Protein AF-A0A9N9PNY2-F1 (afdb_monomer_lite)

Sequence (748 aa):
MLPRTPLYRWLAVAAVIVVVFVYHPNLTGASLSAYTHSSTIYGGDLDPATWVKKVLKDNGIGPEISYAARTIQYIPDAKERLKLTQVEHNLLPDDFVDLKANANTPLPVGKTISVHVKHLSRRDDVDASGLIFGASTTFDRFNSKDVSPVNEFRRWLTDGKGGSNGAGLVLALFNGTDAEMQEASQVLASAGINATVVPSNLELDMPGRYVDLVNMLYNHPTSAQRKYFALIDDDTFFPYMSELTRTLFTYDYRKPYYIGTFTERVDWLLDNHVPMAYGGGGVFLTAPLAKQISEANCLERRDDGRYALDANQGDRLLYNCIHERTSVTLTYQPRLNQMDQFGDPSGFYESGEQPLSVHHFKSWHRADVAKYHVVADACGEDCVLQRFQFKDNFIVSNGYSIAQYPEGIDFDPDQTEGTFDIPVDADHVGVTLGYKFGELRRSFSKTGKKQQWGLLDARLERDGKVKQIYKKSRSDERLLGELQIYSKAEARKAPGSSEPKSELISSSTFNPSAFFRQTPTSNPPSKYILSQLEFWWLRIQGHTRGHLVCFDYPAIAIFIDLLRWSLENIARPPSCASMLIPKADRKKIHEYLFREGVLVAKKDYDLPKHPDIDTKNLYVVKACQSLTSRGYVKTQFSWQYYYYTLTPEGLDYLREWLHLPAEIVPATHIKQQRSHAPPRGMMGGEGERERKPFGGRGGRGGGDRGDREGGYRRREAGGEGKEGAPSGGFAPEFRGAGMGRGRGAPPS

pLDDT: mean 74.37, std 26.71, range [21.41, 98.75]

Radius of gyration: 35.47 Å; chains: 1; bounding box: 100×116×108 Å

Foldseek 3Di:
DDDDDCVVVVVVVVVVVVVCCVVPVPPPDDDDDPPDPPLVQADDPQDPLRVVVVLCVVVVHAQWFFKDKAWEFEDQPDQDFDLEDEDAAFRDPDGTDTDRSDDDDDDDAHYYDYDYFHHFDALLNAQPLQAEEEEEDALCQCPDPQRNLLLQCLLRQPSVPQAGSNYEYEYEHEPDDPVSQVVSVVSCNRSRHRYDYHYFDNLDDQLRSQLCLLVCLLPPPSNVRHLKYKAAYSQKHFLASVVVVVVVVVDDSVDWAWEAADALFVVVVVVVVDRWHDGHLMIITRNVNSVQSNVFPLQPADPVRATPLHDPHNRSSNRSRCVVRHPYDYPHDLLRHQCPFADDCCLVLQLSDNRRMDGCCSHRHPDPSSFLSSVCLNPHSSLRQRWYAHPQQWIPRRSFKIKHFNVHDPDDSNQRAPRTDDPDPPVCSQVRNCVRRNGHDYHLQQALRMFMWGWSGWYQDPLSAIETEIETDPPRRSNHHNVNVVVVVVVVPDDDDDDDDDDDDDDDDDDDDDDDDDDDDDDDDDDDDTHTYIYTYGDDDDDDDDDDDDDDYDDDDDPCPVVPPPPPPDDDDDDPDPPPADPVQLLQLLVVCQAAQKDKAALDQPQQQTPPTGGGSVNNVVSQVVCVVVVQWDWDDDPRMIIIGGDPVVNVVSCVVNVHDPPDGYPVPDPDPDDDDDDPDDDDDDDDDDDDDDDDDDDDDDDDDDDDDDDDDDDDDDDDDDDDDDDDDDDDDDDDDDDDDDDDDDDD

Secondary structure (DSSP, 8-state):
-----SHHHHHHHHHHHHHHHHH-TT-----S-------TTB--S--HHHHHHHHHHHTT--SEEEE--EEEEEEEEESS--SEEEESS-S--SPPEEEE--TTPPPPPPEEEEEEEEPPPPTTS---TTEEEEEEEEHHHHT-TTT-SHHHHHHHSB-SSSSB-S-EEEEEEET--HHHHHHHHHHHHHTT--EEEEEPPSSS-HHHHHHHHHHHHHSSTTGGG-SEEEEE-TT-B-S-HHHHHHHHTTS-TTS--EEE---S-HHHHHHTT--PPPGGG-EEEEHHHHHHHHHS-TT-B-TTSSBTT--SSHHHHHHHHHHHHSS--EEE-TTS-----EE--HHHHTS----S-B--TTTTS---HHHHGGGHHHHTGGGTT-EEEETTTEEEETTTEEEE-TT---S-TTSPB--EE-SS-GGGHHHHHHHHH-SPBPP-TTTSS-EEEEEEEEEE-TTS-EEEEEEE-TT-GGG--HHHHHHHHHTTS----------------------------------------------------------------SSSTTSTTS-TTS-----S---SS-HHHHHHHHHHHHHHSEEEEES-SS-SS-SSSSS-HHHHHHHHHHHHTTTSEEEEEETTEEEEEE-HHHHHHHHHHHT--TT---GGGS----PPPPP----------------------------------------------------------PPP---PPPP-

InterPro domains:
  IPR005326 Plectin/eS10, N-terminal [PF03501] (581-672)
  IPR006740 Protein of unknown function DUF604 [PF04646] (275-363)
  IPR036388 Winged helix-like DNA-binding domain superfamily [G3DSA:1.10.10.10] (579-683)
  IPR037447 Small ribosomal subunit protein eS10 [PTHR12146] (579-743)

Structure (mmCIF, N/CA/C/O backbone):
data_AF-A0A9N9PNY2-F1
#
_entry.id   AF-A0A9N9PNY2-F1
#
loop_
_atom_site.group_PDB
_atom_site.id
_atom_site.type_symbol
_atom_site.label_atom_id
_atom_site.label_alt_id
_atom_site.label_comp_id
_atom_site.label_asym_id
_atom_site.label_entity_id
_atom_site.label_seq_id
_atom_site.pdbx_PDB_ins_code
_atom_site.Cartn_x
_atom_site.Cartn_y
_atom_site.Cartn_z
_atom_site.occupancy
_atom_site.B_iso_or_equiv
_atom_site.auth_seq_id
_atom_site.auth_comp_id
_atom_site.auth_asym_id
_atom_site.auth_atom_id
_atom_site.pdbx_PDB_model_num
ATOM 1 N N . MET A 1 1 ? 40.389 50.214 13.284 1.00 39.03 1 MET A N 1
ATOM 2 C CA . MET A 1 1 ? 41.721 49.607 13.044 1.00 39.03 1 MET A CA 1
ATOM 3 C C . MET A 1 1 ? 42.066 48.681 14.206 1.00 39.03 1 MET A C 1
ATOM 5 O O . MET A 1 1 ? 41.298 48.651 15.159 1.00 39.03 1 MET A O 1
ATOM 9 N N . LEU A 1 2 ? 43.182 47.947 14.100 1.00 30.03 2 LEU A N 1
ATOM 10 C CA . LEU A 1 2 ? 43.569 46.784 14.919 1.00 30.03 2 LEU A CA 1
ATOM 11 C C . LEU A 1 2 ? 42.663 45.542 14.710 1.00 30.03 2 LEU A C 1
ATOM 13 O O . LEU A 1 2 ? 41.509 45.695 14.297 1.00 30.03 2 LEU A O 1
ATOM 17 N N . PRO A 1 3 ? 43.209 44.309 14.810 1.00 42.72 3 PRO A N 1
ATOM 18 C CA . PRO A 1 3 ? 42.851 43.287 13.825 1.00 42.72 3 PRO A CA 1
ATOM 19 C C . PRO A 1 3 ? 42.140 42.047 14.386 1.00 42.72 3 PRO A C 1
ATOM 21 O O . PRO A 1 3 ? 42.465 41.527 15.450 1.00 42.72 3 PRO A O 1
ATOM 24 N N . ARG A 1 4 ? 41.232 41.488 13.577 1.00 53.34 4 ARG A N 1
ATOM 25 C CA . ARG A 1 4 ? 40.739 40.113 13.740 1.00 53.34 4 ARG A CA 1
ATOM 26 C C . ARG A 1 4 ? 41.801 39.138 13.221 1.00 53.34 4 ARG A C 1
ATOM 28 O O . ARG A 1 4 ? 41.944 39.009 12.009 1.00 53.34 4 ARG A O 1
ATOM 35 N N . THR A 1 5 ? 42.499 38.421 14.098 1.00 50.66 5 THR A N 1
ATOM 36 C CA . THR A 1 5 ? 43.306 37.253 13.701 1.00 50.66 5 THR A CA 1
ATOM 37 C C . THR A 1 5 ? 42.546 35.954 14.009 1.00 50.66 5 THR A C 1
ATOM 39 O O . THR A 1 5 ? 41.894 35.855 15.052 1.00 50.66 5 THR A O 1
ATOM 42 N N . PRO A 1 6 ? 42.588 34.931 13.131 1.00 58.09 6 PRO A N 1
ATOM 43 C CA . PRO A 1 6 ? 41.874 33.672 13.363 1.00 58.09 6 PRO A CA 1
ATOM 44 C C . PRO A 1 6 ? 42.497 32.823 14.483 1.00 58.09 6 PRO A C 1
ATOM 46 O O . PRO A 1 6 ? 41.831 31.938 15.017 1.00 58.09 6 PRO A O 1
ATOM 49 N N . LEU A 1 7 ? 43.750 33.103 14.863 1.00 61.31 7 LEU A N 1
ATOM 50 C CA . LEU A 1 7 ? 44.538 32.310 15.809 1.00 61.31 7 LEU A CA 1
ATOM 51 C C . LEU A 1 7 ? 43.833 32.120 17.163 1.00 61.31 7 LEU A C 1
ATOM 53 O O . LEU A 1 7 ? 43.735 31.000 17.650 1.00 61.31 7 LEU A O 1
ATOM 57 N N . TYR A 1 8 ? 43.264 33.187 17.734 1.00 62.69 8 TYR A N 1
ATOM 58 C CA . TYR A 1 8 ? 42.577 33.124 19.031 1.00 62.69 8 TYR A CA 1
ATOM 59 C C . TYR A 1 8 ? 41.323 32.237 19.022 1.00 62.69 8 TYR A C 1
ATOM 61 O O . TYR A 1 8 ? 40.988 31.653 20.048 1.00 62.69 8 TYR A O 1
ATOM 69 N N . ARG A 1 9 ? 40.649 32.082 17.872 1.00 58.69 9 ARG A N 1
ATOM 70 C CA . ARG A 1 9 ? 39.512 31.154 17.744 1.00 58.69 9 ARG A CA 1
ATOM 71 C C . ARG A 1 9 ? 39.983 29.703 17.767 1.00 58.69 9 ARG A C 1
ATOM 73 O O . ARG A 1 9 ? 39.404 28.896 18.484 1.00 58.69 9 ARG A O 1
ATOM 80 N N . TRP A 1 10 ? 41.056 29.392 17.043 1.00 67.94 10 TRP A N 1
ATOM 81 C CA . TRP A 1 10 ? 41.645 28.052 17.045 1.00 67.94 10 TRP A CA 1
ATOM 82 C C . TRP A 1 10 ? 42.275 27.687 18.392 1.00 67.94 10 TRP A C 1
ATOM 84 O O . TRP A 1 10 ? 42.103 26.560 18.842 1.00 67.94 10 TRP A O 1
ATOM 94 N N . LEU A 1 11 ? 42.906 28.640 19.086 1.00 68.56 11 LEU A N 1
ATOM 95 C CA . LEU A 1 11 ? 43.407 28.442 20.452 1.00 68.56 11 LEU A CA 1
ATOM 96 C C . LEU A 1 11 ? 42.273 28.190 21.459 1.00 68.56 11 LEU A C 1
ATOM 98 O O . LEU A 1 11 ? 42.406 27.307 22.300 1.00 68.56 11 LEU A O 1
ATOM 102 N N . ALA A 1 12 ? 41.143 28.898 21.352 1.00 67.69 12 ALA A N 1
ATOM 103 C CA . ALA A 1 12 ? 39.973 28.639 22.195 1.00 67.69 12 ALA A CA 1
ATOM 104 C C . ALA A 1 12 ? 39.357 27.251 21.929 1.00 67.69 12 ALA A C 1
ATOM 106 O O . ALA A 1 12 ? 39.051 26.527 22.874 1.00 67.69 12 ALA A O 1
ATOM 107 N N . VAL A 1 13 ? 39.230 26.845 20.660 1.00 70.31 13 VAL A N 1
ATOM 108 C CA . VAL A 1 13 ? 38.758 25.498 20.285 1.00 70.31 13 VAL A CA 1
ATOM 109 C C . VAL A 1 13 ? 39.722 24.416 20.782 1.00 70.31 13 VAL A C 1
ATOM 111 O O . VAL A 1 13 ? 39.277 23.440 21.380 1.00 70.31 13 VAL A O 1
ATOM 114 N N . ALA A 1 14 ? 41.034 24.603 20.618 1.00 74.56 14 ALA A N 1
ATOM 115 C CA . ALA A 1 14 ? 42.045 23.679 21.129 1.00 74.56 14 ALA A CA 1
ATOM 116 C C . ALA A 1 14 ? 41.997 23.559 22.662 1.00 74.56 14 ALA A C 1
ATOM 118 O O . ALA A 1 14 ? 42.041 22.449 23.182 1.00 74.56 14 ALA A O 1
ATOM 119 N N . ALA A 1 15 ? 41.834 24.671 23.387 1.00 76.38 15 ALA A N 1
ATOM 120 C CA . ALA A 1 15 ? 41.682 24.658 24.841 1.00 76.38 15 ALA A CA 1
ATOM 121 C C . ALA A 1 15 ? 40.428 23.884 25.289 1.00 76.38 15 ALA A C 1
ATOM 123 O O . ALA A 1 15 ? 40.511 23.085 26.219 1.00 76.38 15 ALA A O 1
ATOM 124 N N . VAL A 1 16 ? 39.291 24.052 24.602 1.00 73.88 16 VAL A N 1
ATOM 125 C CA . VAL A 1 16 ? 38.068 23.273 24.873 1.00 73.88 16 VAL A CA 1
ATOM 126 C C . VAL A 1 16 ? 38.285 21.782 24.599 1.00 73.88 16 VAL A C 1
ATOM 128 O O . VAL A 1 16 ? 37.908 20.961 25.431 1.00 73.88 16 VAL A O 1
ATOM 131 N N . ILE A 1 17 ? 38.938 21.415 23.491 1.00 71.81 17 ILE A N 1
ATOM 132 C CA . ILE A 1 17 ? 39.255 20.011 23.173 1.00 71.81 17 ILE A CA 1
ATOM 133 C C . ILE A 1 17 ? 40.176 19.401 24.241 1.00 71.81 17 ILE A C 1
ATOM 135 O O . ILE A 1 17 ? 39.913 18.294 24.704 1.00 71.81 17 ILE A O 1
ATOM 139 N N . VAL A 1 18 ? 41.208 20.124 24.689 1.00 74.94 18 VAL A N 1
ATOM 140 C CA . VAL A 1 18 ? 42.103 19.667 25.767 1.00 74.94 18 VAL A CA 1
ATOM 141 C C . VAL A 1 18 ? 41.343 19.486 27.082 1.00 74.94 18 VAL A C 1
ATOM 143 O O . VAL A 1 18 ? 41.517 18.462 27.736 1.00 74.94 18 VAL A O 1
ATOM 146 N N . VAL A 1 19 ? 40.453 20.412 27.454 1.00 77.38 19 VAL A N 1
ATOM 147 C CA . VAL A 1 19 ? 39.597 20.262 28.646 1.00 77.38 19 VAL A CA 1
ATOM 148 C C . VAL A 1 19 ? 38.695 19.028 28.528 1.00 77.38 19 VAL A C 1
ATOM 150 O O . VAL A 1 19 ? 38.622 18.245 29.473 1.00 77.38 19 VAL A O 1
ATOM 153 N N . VAL A 1 20 ? 38.070 18.791 27.371 1.00 69.25 20 VAL A N 1
ATOM 154 C CA . VAL A 1 20 ? 37.245 17.591 27.146 1.00 69.25 20 VAL A CA 1
ATOM 155 C C . VAL A 1 20 ? 38.074 16.309 27.277 1.00 69.25 20 VAL A C 1
ATOM 157 O O . VAL A 1 20 ? 37.651 15.401 27.984 1.00 69.25 20 VAL A O 1
ATOM 160 N N . PHE A 1 21 ? 39.270 16.234 26.687 1.00 63.91 21 PHE A N 1
ATOM 161 C CA . PHE A 1 21 ? 40.133 15.048 26.807 1.00 63.91 21 PHE A CA 1
ATOM 162 C C . PHE A 1 21 ? 40.689 14.825 28.222 1.00 63.91 21 PHE A C 1
ATOM 164 O O . PHE A 1 21 ? 40.831 13.677 28.639 1.00 63.91 21 PHE A O 1
ATOM 171 N N . VAL A 1 22 ? 40.978 15.890 28.978 1.00 71.94 22 VAL A N 1
ATOM 172 C CA . VAL A 1 22 ? 41.498 15.790 30.356 1.00 71.94 22 VAL A CA 1
ATOM 173 C C . VAL A 1 22 ? 40.417 15.351 31.348 1.00 71.94 22 VAL A C 1
ATOM 175 O O . VAL A 1 22 ? 40.699 14.535 32.222 1.00 71.94 22 VAL A O 1
ATOM 178 N N . TYR A 1 23 ? 39.184 15.853 31.220 1.00 67.50 23 TYR A N 1
ATOM 179 C CA . TYR A 1 23 ? 38.088 15.522 32.145 1.00 67.50 23 TYR A CA 1
ATOM 180 C C . TYR A 1 23 ? 37.211 14.343 31.684 1.00 67.50 23 TYR A C 1
ATOM 182 O O . TYR A 1 23 ? 36.505 13.751 32.502 1.00 67.50 23 TYR A O 1
ATOM 190 N N . HIS A 1 24 ? 37.285 13.946 30.410 1.00 50.81 24 HIS A N 1
ATOM 191 C CA . HIS A 1 24 ? 36.591 12.781 29.851 1.00 50.81 24 HIS A CA 1
ATOM 192 C C . HIS A 1 24 ? 37.537 11.900 29.004 1.00 50.81 24 HIS A C 1
ATOM 194 O O . HIS A 1 24 ? 37.316 11.735 27.803 1.00 50.81 24 HIS A O 1
ATOM 200 N N . PRO A 1 25 ? 38.563 11.261 29.604 1.00 49.72 25 PRO A N 1
ATOM 201 C CA . PRO A 1 25 ? 39.549 10.447 28.873 1.00 49.72 25 PRO A CA 1
ATOM 202 C C . PRO A 1 25 ? 38.962 9.221 28.145 1.00 49.72 25 PRO A C 1
ATOM 204 O O . PRO A 1 25 ? 39.627 8.638 27.294 1.00 49.72 25 PRO A O 1
ATOM 207 N N . ASN A 1 26 ? 37.709 8.850 28.433 1.00 49.38 26 ASN A N 1
ATOM 208 C CA . ASN A 1 26 ? 36.993 7.742 27.792 1.00 49.38 26 ASN A CA 1
ATOM 209 C C . ASN A 1 26 ? 36.178 8.161 26.546 1.00 49.38 26 ASN A C 1
ATOM 211 O O . ASN A 1 26 ? 35.358 7.378 26.071 1.00 49.38 26 ASN A O 1
ATOM 215 N N . LEU A 1 27 ? 36.355 9.377 26.007 1.00 47.50 27 LEU A N 1
ATOM 216 C CA . LEU A 1 27 ? 35.679 9.843 24.781 1.00 47.50 27 LEU A CA 1
ATOM 217 C C . LEU A 1 27 ? 36.305 9.261 23.492 1.00 47.50 27 LEU A C 1
ATOM 219 O O . LEU A 1 27 ? 36.650 9.969 22.545 1.00 47.50 27 LEU A O 1
ATOM 223 N N . THR A 1 28 ? 36.449 7.938 23.440 1.00 40.81 28 THR A N 1
ATOM 224 C CA . THR A 1 28 ? 36.989 7.198 22.295 1.00 40.81 28 THR A CA 1
ATOM 225 C C . THR A 1 28 ? 35.893 6.807 21.301 1.00 40.81 28 THR A C 1
ATOM 227 O O . THR A 1 28 ? 35.218 5.795 21.455 1.00 40.81 28 THR A O 1
ATOM 230 N N . GLY A 1 29 ? 35.755 7.589 20.225 1.00 42.00 29 GLY A N 1
ATOM 231 C CA . GLY A 1 29 ? 35.245 7.102 18.933 1.00 42.00 29 GLY A CA 1
ATOM 232 C C . GLY A 1 29 ? 33.849 6.462 18.908 1.00 42.00 29 GLY A C 1
ATOM 233 O O . GLY A 1 29 ? 33.615 5.575 18.090 1.00 42.00 29 GLY A O 1
ATOM 234 N N . ALA A 1 30 ? 32.921 6.880 19.774 1.00 31.73 30 ALA A N 1
ATOM 235 C CA . ALA A 1 30 ? 31.545 6.388 19.731 1.00 31.73 30 ALA A CA 1
ATOM 236 C C . ALA A 1 30 ? 30.863 6.773 18.400 1.00 31.73 30 ALA A C 1
ATOM 238 O O . ALA A 1 30 ? 30.783 7.952 18.059 1.00 31.73 30 ALA A O 1
ATOM 239 N N . SER A 1 31 ? 30.397 5.751 17.675 1.00 29.77 31 SER A N 1
ATOM 240 C CA . SER A 1 31 ? 29.775 5.781 16.341 1.00 29.77 31 SER A CA 1
ATOM 241 C C . SER A 1 31 ? 29.028 7.073 15.965 1.00 29.77 31 SER A C 1
ATOM 243 O O . SER A 1 31 ? 28.095 7.499 16.651 1.00 29.77 31 SER A O 1
ATOM 245 N N . LEU A 1 32 ? 29.380 7.639 14.804 1.00 29.97 32 LEU A N 1
ATOM 246 C CA . LEU A 1 32 ? 28.615 8.701 14.152 1.00 29.97 32 LEU A CA 1
ATOM 247 C C . LEU A 1 32 ? 27.254 8.167 13.681 1.00 29.97 32 LEU A C 1
ATOM 249 O O . LEU A 1 32 ? 27.131 7.618 12.594 1.00 29.97 32 LEU A O 1
ATOM 253 N N . SER A 1 33 ? 26.225 8.396 14.498 1.00 30.42 33 SER A N 1
ATOM 254 C CA . SER A 1 33 ? 24.813 8.421 14.095 1.00 30.42 33 SER A CA 1
ATOM 255 C C . SER A 1 33 ? 24.318 7.231 13.253 1.00 30.42 33 SER A C 1
ATOM 257 O O . SER A 1 33 ? 23.651 7.422 12.235 1.00 30.42 33 SER A O 1
ATOM 259 N N . ALA A 1 34 ? 24.510 6.003 13.742 1.00 26.30 34 ALA A N 1
ATOM 260 C CA . ALA A 1 34 ? 23.624 4.898 13.369 1.00 26.30 34 ALA A CA 1
ATOM 261 C C . ALA A 1 34 ? 22.197 5.210 13.876 1.00 26.30 34 ALA A C 1
ATOM 263 O O . ALA A 1 34 ? 21.845 4.913 15.022 1.00 26.30 34 ALA A O 1
ATOM 264 N N . TYR A 1 35 ? 21.399 5.893 13.049 1.00 27.70 35 TYR A N 1
ATOM 265 C CA . TYR A 1 35 ? 20.068 6.377 13.413 1.00 27.70 35 TYR A CA 1
ATOM 266 C C . TYR A 1 35 ? 19.122 5.177 13.520 1.00 27.70 35 TYR A C 1
ATOM 268 O O . TYR A 1 35 ? 18.668 4.618 12.525 1.00 27.70 35 TYR A O 1
ATOM 276 N N . THR A 1 36 ? 18.858 4.725 14.744 1.00 27.16 36 THR A N 1
ATOM 277 C CA . THR A 1 36 ? 18.073 3.509 14.967 1.00 27.16 36 THR A CA 1
ATOM 278 C C . THR A 1 36 ? 16.619 3.724 14.553 1.00 27.16 36 THR A C 1
ATOM 280 O O . THR A 1 36 ? 15.850 4.397 15.244 1.00 27.16 36 THR A O 1
ATOM 283 N N . HIS A 1 37 ? 16.217 3.111 13.433 1.00 31.88 37 HIS A N 1
ATOM 284 C CA . HIS A 1 37 ? 14.811 2.953 13.068 1.00 31.88 37 HIS A CA 1
ATOM 285 C C . HIS A 1 37 ? 14.076 2.248 14.216 1.00 31.88 37 HIS A C 1
ATOM 287 O O . HIS A 1 37 ? 14.180 1.035 14.396 1.00 31.88 37 HIS A O 1
ATOM 293 N N . SER A 1 38 ? 13.315 3.011 15.003 1.00 31.73 38 SER A N 1
ATOM 294 C CA . SER A 1 38 ? 12.492 2.476 16.088 1.00 31.73 38 SER A CA 1
ATOM 295 C C . SER A 1 38 ? 11.247 1.801 15.501 1.00 31.73 38 SER A C 1
ATOM 297 O O . SER A 1 38 ? 10.148 2.363 15.498 1.00 31.73 38 SER A O 1
ATOM 299 N N . SER A 1 39 ? 11.434 0.600 14.938 1.00 40.38 39 SER A N 1
ATOM 300 C CA . SER A 1 39 ? 10.384 -0.199 14.300 1.00 40.38 39 SER A CA 1
ATOM 301 C C . SER A 1 39 ? 9.368 -0.668 15.347 1.00 40.38 39 SER A C 1
ATOM 303 O O . SER A 1 39 ? 9.461 -1.779 15.868 1.00 40.38 39 SER A O 1
ATOM 305 N N . THR A 1 40 ? 8.404 0.199 15.663 1.00 50.25 40 THR A N 1
ATOM 306 C CA . THR A 1 40 ? 7.457 0.044 16.787 1.00 50.25 40 THR A CA 1
ATOM 307 C C . THR A 1 40 ? 6.597 -1.228 16.673 1.00 50.25 40 THR A C 1
ATOM 309 O O . THR A 1 40 ? 6.163 -1.764 17.686 1.00 50.25 40 THR A O 1
ATOM 312 N N . ILE A 1 41 ? 6.467 -1.770 15.455 1.00 52.25 41 ILE A N 1
ATOM 313 C CA . ILE A 1 41 ? 5.840 -3.060 15.117 1.00 52.25 41 ILE A CA 1
ATOM 314 C C . ILE A 1 41 ? 6.398 -4.240 15.945 1.00 52.25 41 ILE A C 1
ATOM 316 O O . ILE A 1 41 ? 5.640 -5.116 16.365 1.00 52.25 41 ILE A O 1
ATOM 320 N N . TYR A 1 42 ? 7.715 -4.271 16.183 1.00 51.09 42 TYR A N 1
ATOM 321 C CA . TYR A 1 42 ? 8.405 -5.363 16.879 1.00 51.09 42 TYR A CA 1
ATOM 322 C C . TYR A 1 42 ? 8.802 -4.898 18.286 1.00 51.09 42 TYR A C 1
ATOM 324 O O . TYR A 1 42 ? 9.879 -4.338 18.497 1.00 51.09 42 TYR A O 1
ATOM 332 N N . GLY A 1 43 ? 7.893 -5.079 19.245 1.00 45.78 43 GLY A N 1
ATOM 333 C CA . GLY A 1 43 ? 8.041 -4.562 20.605 1.00 45.78 43 GLY A CA 1
ATOM 334 C C . GLY A 1 43 ? 9.104 -5.289 21.438 1.00 45.78 43 GLY A C 1
ATOM 335 O O . GLY A 1 43 ? 9.109 -6.514 21.534 1.00 45.78 43 GLY A O 1
ATOM 336 N N . GLY A 1 44 ? 9.966 -4.518 22.109 1.00 50.25 44 GLY A N 1
ATOM 337 C CA . GLY A 1 44 ? 10.726 -4.999 23.270 1.00 50.25 44 GLY A CA 1
ATOM 338 C C . GLY A 1 44 ? 9.848 -5.134 24.526 1.00 50.25 44 GLY A C 1
ATOM 339 O O . GLY A 1 44 ? 8.636 -4.931 24.462 1.00 50.25 44 GLY A O 1
ATOM 340 N N . ASP A 1 45 ? 10.469 -5.414 25.679 1.00 50.22 45 ASP A N 1
ATOM 341 C CA . ASP A 1 45 ? 9.818 -5.680 26.982 1.00 50.22 45 ASP A CA 1
ATOM 342 C C . ASP A 1 45 ? 9.156 -4.451 27.649 1.00 50.22 45 ASP A C 1
ATOM 344 O O . ASP A 1 45 ? 9.322 -4.182 28.838 1.00 50.22 45 ASP A O 1
ATOM 348 N N . LEU A 1 46 ? 8.382 -3.676 26.889 1.00 59.22 46 LEU A N 1
ATOM 349 C CA . LEU A 1 46 ? 7.512 -2.645 27.438 1.00 59.22 46 LEU A CA 1
ATOM 350 C C . LEU A 1 46 ? 6.236 -3.291 27.981 1.00 59.22 46 LEU A C 1
ATOM 352 O O . LEU A 1 46 ? 5.382 -3.743 27.208 1.00 59.22 46 LEU A O 1
ATOM 356 N N . ASP A 1 47 ? 6.099 -3.259 29.308 1.00 72.56 47 ASP A N 1
ATOM 357 C CA . ASP A 1 47 ? 4.844 -3.470 30.040 1.00 72.56 47 ASP A CA 1
ATOM 358 C C . ASP A 1 47 ? 3.647 -2.857 29.271 1.00 72.56 47 ASP A C 1
ATOM 360 O O . ASP A 1 47 ? 3.765 -1.722 28.785 1.00 72.56 47 ASP A O 1
ATOM 364 N N . PRO A 1 48 ? 2.503 -3.562 29.143 1.00 72.69 48 PRO A N 1
ATOM 365 C CA . PRO A 1 48 ? 1.341 -3.065 28.411 1.00 72.69 48 PRO A CA 1
ATOM 366 C C . PRO A 1 48 ? 0.913 -1.652 28.819 1.00 72.69 48 PRO A C 1
ATOM 368 O O . PRO A 1 48 ? 0.674 -0.819 27.944 1.00 72.69 48 PRO A O 1
ATOM 371 N N . ALA A 1 49 ? 0.902 -1.326 30.117 1.00 73.69 49 ALA A N 1
ATOM 372 C CA . ALA A 1 49 ? 0.531 0.016 30.560 1.00 73.69 49 ALA A CA 1
ATOM 373 C C . ALA A 1 49 ? 1.556 1.073 30.111 1.00 73.69 49 ALA A C 1
ATOM 375 O O . ALA A 1 49 ? 1.193 2.200 29.787 1.00 73.69 49 ALA A O 1
ATOM 376 N N . THR A 1 50 ? 2.839 0.730 30.059 1.00 81.06 50 THR A N 1
ATOM 377 C CA . THR A 1 50 ? 3.932 1.596 29.594 1.00 81.06 50 THR A CA 1
ATOM 378 C C . THR A 1 50 ? 3.897 1.827 28.084 1.00 81.06 50 THR A C 1
ATOM 380 O O . THR A 1 50 ? 4.068 2.967 27.646 1.00 81.06 50 THR A O 1
ATOM 383 N N . TRP A 1 51 ? 3.585 0.805 27.282 1.00 84.12 51 TRP A N 1
ATOM 384 C CA . TRP A 1 51 ? 3.335 0.979 25.844 1.00 84.12 51 TRP A CA 1
ATOM 385 C C . TRP A 1 51 ? 2.111 1.863 25.581 1.00 84.12 51 TRP A C 1
ATOM 387 O O . TRP A 1 51 ? 2.207 2.820 24.817 1.00 84.12 51 TRP A O 1
ATOM 397 N N . VAL A 1 52 ? 1.002 1.638 26.288 1.00 81.44 52 VAL A N 1
ATOM 398 C CA . VAL A 1 52 ? -0.206 2.476 26.198 1.00 81.44 52 VAL A CA 1
ATOM 399 C C . VAL A 1 52 ? 0.104 3.941 26.509 1.00 81.44 52 VAL A C 1
ATOM 401 O O . VAL A 1 52 ? -0.260 4.817 25.728 1.00 81.44 52 VAL A O 1
ATOM 404 N N . LYS A 1 53 ? 0.834 4.232 27.597 1.00 81.25 53 LYS A N 1
ATOM 405 C CA . LYS A 1 53 ? 1.259 5.604 27.947 1.00 81.25 53 LYS A CA 1
ATOM 406 C C . LYS A 1 53 ? 2.073 6.251 26.819 1.00 81.25 53 LYS A C 1
ATOM 408 O O . LYS A 1 53 ? 1.852 7.425 26.523 1.00 81.25 53 LYS A O 1
ATOM 413 N N . LYS A 1 54 ? 2.976 5.499 26.169 1.00 85.50 54 LYS A N 1
ATOM 414 C CA . LYS A 1 54 ? 3.717 5.959 24.980 1.00 85.50 54 LYS A CA 1
ATOM 415 C C . LYS A 1 54 ? 2.758 6.277 23.830 1.00 85.50 54 LYS A C 1
ATOM 417 O O . LYS A 1 54 ? 2.793 7.388 23.321 1.00 85.50 54 LYS A O 1
ATOM 422 N N . VAL A 1 55 ? 1.864 5.360 23.462 1.00 88.06 55 VAL A N 1
ATOM 423 C CA . VAL A 1 55 ? 0.932 5.550 22.335 1.00 88.06 55 VAL A CA 1
ATOM 424 C C . VAL A 1 55 ? -0.021 6.725 22.564 1.00 88.06 55 VAL A C 1
ATOM 426 O O . VAL A 1 55 ? -0.231 7.516 21.644 1.00 88.06 55 VAL A O 1
ATOM 429 N N . LEU A 1 56 ? -0.551 6.894 23.781 1.00 86.31 56 LEU A N 1
ATOM 430 C CA . LEU A 1 56 ? -1.367 8.056 24.148 1.00 86.31 56 LEU A CA 1
ATOM 431 C C . LEU A 1 56 ? -0.569 9.360 23.992 1.00 86.31 56 LEU A C 1
ATOM 433 O O . LEU A 1 56 ? -1.025 10.272 23.302 1.00 86.31 56 LEU A O 1
ATOM 437 N N . LYS A 1 57 ? 0.642 9.426 24.566 1.00 86.19 57 LYS A N 1
ATOM 438 C CA . LYS A 1 57 ? 1.533 10.596 24.496 1.00 86.19 57 LYS A CA 1
ATOM 439 C C . LYS A 1 57 ? 1.900 10.957 23.054 1.00 86.19 57 LYS A C 1
ATOM 441 O O . LYS A 1 57 ? 1.735 12.110 22.660 1.00 86.19 57 LYS A O 1
ATOM 446 N N . ASP A 1 58 ? 2.372 9.984 22.281 1.00 87.38 58 ASP A N 1
ATOM 447 C CA . ASP A 1 58 ? 2.853 10.173 20.908 1.00 87.38 58 ASP A CA 1
ATOM 448 C C . ASP A 1 58 ? 1.721 10.631 19.966 1.00 87.38 58 ASP A C 1
ATOM 450 O O . ASP A 1 58 ? 1.970 11.344 18.999 1.00 87.38 58 ASP A O 1
ATOM 454 N N . ASN A 1 59 ? 0.464 10.295 20.287 1.00 86.62 59 ASN A N 1
ATOM 455 C CA . ASN A 1 59 ? -0.733 10.716 19.549 1.00 86.62 59 ASN A CA 1
ATOM 456 C C . ASN A 1 59 ? -1.467 11.927 20.168 1.00 86.62 59 ASN A C 1
ATOM 458 O O . ASN A 1 59 ? -2.624 12.189 19.814 1.00 86.62 59 ASN A O 1
ATOM 462 N N . GLY A 1 60 ? -0.834 12.647 21.104 1.00 86.00 60 GLY A N 1
ATOM 463 C CA . GLY A 1 60 ? -1.376 13.864 21.724 1.00 86.00 60 GLY A CA 1
ATOM 464 C C . GLY A 1 60 ? -2.642 13.649 22.563 1.00 86.00 60 GLY A C 1
ATOM 465 O O . GLY A 1 60 ? -3.473 14.550 22.671 1.00 86.00 60 GLY A O 1
ATOM 466 N N . ILE A 1 61 ? -2.832 12.450 23.114 1.00 85.00 61 ILE A N 1
ATOM 467 C CA . ILE A 1 61 ? -4.026 12.052 23.866 1.00 85.00 61 ILE A CA 1
ATOM 468 C C . ILE A 1 61 ? -3.790 12.276 25.364 1.00 85.00 61 ILE A C 1
ATOM 470 O O . ILE A 1 61 ? -2.744 11.918 25.904 1.00 85.00 61 ILE A O 1
ATOM 474 N N . GLY A 1 62 ? -4.775 12.874 26.041 1.00 82.06 62 GLY A N 1
ATOM 475 C CA . GLY A 1 62 ? -4.730 13.087 27.487 1.00 82.06 62 GLY A CA 1
ATOM 476 C C . GLY A 1 62 ? -4.735 11.774 28.289 1.00 82.06 62 GLY A C 1
ATOM 477 O O . GLY A 1 62 ? -5.154 10.737 27.776 1.00 82.06 62 GLY A O 1
ATOM 478 N N . PRO A 1 63 ? -4.309 11.807 29.566 1.00 78.88 63 PRO A N 1
ATOM 479 C CA . PRO A 1 63 ? -4.250 10.617 30.414 1.00 78.88 63 PRO A CA 1
ATOM 480 C C . PRO A 1 63 ? -5.631 10.124 30.872 1.00 78.88 63 PRO A C 1
ATOM 482 O O . PRO A 1 63 ? -5.716 9.052 31.455 1.00 78.88 63 PRO A O 1
ATOM 485 N N . GLU A 1 64 ? -6.697 10.895 30.667 1.00 84.94 64 GLU A N 1
ATOM 486 C CA . GLU A 1 64 ? -8.066 10.525 31.033 1.00 84.94 64 GLU A CA 1
ATOM 487 C C . GLU A 1 64 ? -8.761 9.910 29.813 1.00 84.94 64 GLU A C 1
ATOM 489 O O . GLU A 1 64 ? -8.952 10.563 28.783 1.00 84.94 64 GLU A O 1
ATOM 494 N N . ILE A 1 65 ? -9.068 8.618 29.925 1.00 84.19 65 ILE A N 1
ATOM 495 C CA . ILE A 1 65 ? -9.544 7.746 28.848 1.00 84.19 65 ILE A CA 1
ATOM 496 C C . ILE A 1 65 ? -10.808 7.004 29.299 1.00 84.19 65 ILE A C 1
ATOM 498 O O . ILE A 1 65 ? -11.023 6.819 30.490 1.00 84.19 65 ILE A O 1
ATOM 502 N N . SER A 1 66 ? -11.623 6.546 28.351 1.00 87.25 66 SER A N 1
ATOM 503 C CA . SER A 1 66 ? -12.830 5.751 28.627 1.00 87.25 66 SER A CA 1
ATOM 504 C C . SER A 1 66 ? -12.658 4.422 27.914 1.00 87.25 66 SER A C 1
ATOM 506 O O . SER A 1 66 ? -12.623 4.402 26.686 1.00 87.25 66 SER A O 1
ATOM 508 N N . TYR A 1 67 ? -12.411 3.355 28.667 1.00 85.88 67 TYR A N 1
ATOM 509 C CA . TYR A 1 67 ? -11.720 2.155 28.201 1.00 85.88 67 TYR A CA 1
ATOM 510 C C . TYR A 1 67 ? -12.570 0.891 28.355 1.00 85.88 67 TYR A C 1
ATOM 512 O O . TYR A 1 67 ? -13.216 0.684 29.378 1.00 85.88 67 TYR A O 1
ATOM 520 N N . ALA A 1 68 ? -12.510 0.017 27.351 1.00 89.25 68 ALA A N 1
ATOM 521 C CA . ALA A 1 68 ? -12.912 -1.380 27.465 1.00 89.25 68 ALA A CA 1
ATOM 522 C C . ALA A 1 68 ? -12.048 -2.233 26.530 1.00 89.25 68 ALA A C 1
ATOM 524 O O . ALA A 1 68 ? -11.654 -1.775 25.455 1.00 89.25 68 ALA A O 1
ATOM 525 N N . ALA A 1 69 ? -11.800 -3.480 26.926 1.00 88.69 69 ALA A N 1
ATOM 526 C CA . ALA A 1 69 ? -11.037 -4.447 26.151 1.00 88.69 69 ALA A CA 1
ATOM 527 C C . ALA A 1 69 ? -11.830 -5.732 25.901 1.00 88.69 69 ALA A C 1
ATOM 529 O O . ALA A 1 69 ? -12.719 -6.117 26.662 1.00 88.69 69 ALA A O 1
ATOM 530 N N . ARG A 1 70 ? -11.430 -6.444 24.851 1.00 90.50 70 ARG A N 1
ATOM 531 C CA . ARG A 1 70 ? -11.869 -7.800 24.518 1.00 90.50 70 ARG A CA 1
ATOM 532 C C . ARG A 1 70 ? -10.653 -8.591 24.047 1.00 90.50 70 ARG A C 1
ATOM 534 O O . ARG A 1 70 ? -9.721 -8.009 23.499 1.00 90.50 70 ARG A O 1
ATOM 541 N N . THR A 1 71 ? -10.672 -9.901 24.231 1.00 90.81 71 THR A N 1
ATOM 542 C CA . THR A 1 71 ? -9.718 -10.811 23.602 1.00 90.81 71 THR A CA 1
ATOM 543 C C . THR A 1 71 ? -10.446 -11.584 22.513 1.00 90.81 71 THR A C 1
ATOM 545 O O . THR A 1 71 ? -11.376 -12.321 22.815 1.00 90.81 71 THR A O 1
ATOM 548 N N . ILE A 1 72 ? -10.015 -11.445 21.259 1.00 92.38 72 ILE A N 1
ATOM 549 C CA . ILE A 1 72 ? -10.404 -12.365 20.185 1.00 92.38 72 ILE A CA 1
ATOM 550 C C . ILE A 1 72 ? -9.406 -13.527 20.166 1.00 92.38 72 ILE A C 1
ATOM 552 O O . ILE A 1 72 ? -8.194 -13.312 20.154 1.00 92.38 72 ILE A O 1
ATOM 556 N N . GLN A 1 73 ? -9.928 -14.750 20.176 1.00 92.69 73 GLN A N 1
ATOM 557 C CA . GLN A 1 73 ? -9.187 -15.988 19.964 1.00 92.69 73 GLN A CA 1
ATOM 558 C C . GLN A 1 73 ? -9.576 -16.564 18.601 1.00 92.69 73 GLN A C 1
ATOM 560 O O . GLN A 1 73 ? -10.749 -16.831 18.349 1.00 92.69 73 GLN A O 1
ATOM 565 N N . TYR A 1 74 ? -8.596 -16.780 17.732 1.00 92.19 74 TYR A N 1
ATOM 566 C CA . TYR A 1 74 ? -8.836 -17.311 16.393 1.00 92.19 74 TYR A CA 1
ATOM 567 C C . TYR A 1 74 ? -8.855 -18.843 16.401 1.00 92.19 74 TYR A C 1
ATOM 569 O O . TYR A 1 74 ? -7.937 -19.473 16.930 1.00 92.19 74 TYR A O 1
ATOM 577 N N . ILE A 1 75 ? -9.886 -19.436 15.799 1.00 92.31 75 ILE A N 1
ATOM 578 C CA . ILE A 1 75 ? -9.992 -20.877 15.548 1.00 92.31 75 ILE A CA 1
ATOM 579 C C . ILE A 1 75 ? -9.793 -21.100 14.035 1.00 92.31 75 ILE A C 1
ATOM 581 O O . ILE A 1 75 ? -10.590 -20.587 13.251 1.00 92.31 75 ILE A O 1
ATOM 585 N N . PRO A 1 76 ? -8.729 -21.803 13.595 1.00 90.06 76 PRO A N 1
ATOM 586 C CA . PRO A 1 76 ? -8.383 -21.958 12.178 1.00 90.06 76 PRO A CA 1
ATOM 587 C C . PRO A 1 76 ? -9.101 -23.155 11.522 1.00 90.06 76 PRO A C 1
ATOM 589 O O . PRO A 1 76 ? -8.464 -24.011 10.907 1.00 90.06 76 PRO A O 1
ATOM 592 N N . ASP A 1 7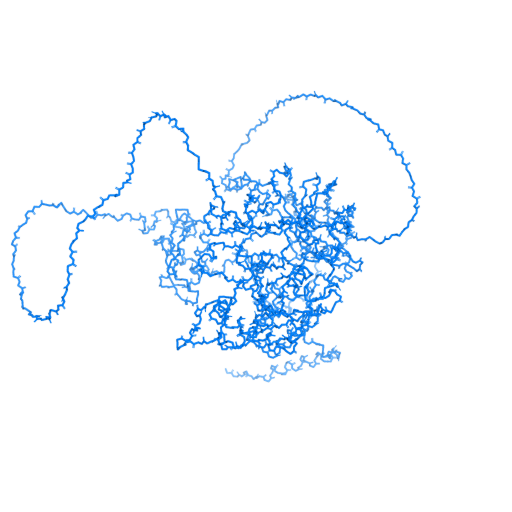7 ? -10.419 -23.254 11.703 1.00 92.38 77 ASP A N 1
ATOM 593 C CA . ASP A 1 77 ? -11.267 -24.379 11.277 1.00 92.38 77 ASP A CA 1
ATOM 594 C C . ASP A 1 77 ? -12.264 -24.036 10.151 1.00 92.38 77 ASP A C 1
ATOM 596 O O . ASP A 1 77 ? -12.933 -24.933 9.627 1.00 92.38 77 ASP A O 1
ATOM 600 N N . ALA A 1 78 ? -12.364 -22.768 9.735 1.00 91.50 78 ALA A N 1
ATOM 601 C CA . ALA A 1 78 ? -13.252 -22.388 8.643 1.00 91.50 78 ALA A CA 1
ATOM 602 C C . ALA A 1 78 ? -12.716 -22.897 7.293 1.00 91.50 78 ALA A C 1
ATOM 604 O O . ALA A 1 78 ? -11.514 -22.891 7.018 1.00 91.50 78 ALA A O 1
ATOM 605 N N . LYS A 1 79 ? -13.632 -23.317 6.414 1.00 91.06 79 LYS A N 1
ATOM 606 C CA . LYS A 1 79 ? -13.288 -23.871 5.092 1.00 91.06 79 LYS A CA 1
ATOM 607 C C . LYS A 1 79 ? -12.833 -22.807 4.090 1.00 91.06 79 LYS A C 1
ATOM 609 O O . LYS A 1 79 ? -12.105 -23.124 3.154 1.00 91.06 79 LYS A O 1
ATOM 614 N N . GLU A 1 80 ? -13.267 -21.563 4.273 1.00 91.75 80 GLU A N 1
ATOM 615 C CA . GLU A 1 80 ? -13.040 -20.451 3.350 1.00 91.75 80 GLU A CA 1
ATOM 616 C C . GLU A 1 80 ? -12.977 -19.102 4.084 1.00 91.75 80 GLU A C 1
ATOM 618 O O . GLU A 1 80 ? -13.380 -18.988 5.244 1.00 91.75 80 GLU A O 1
ATOM 623 N N . ARG A 1 81 ? -12.453 -18.072 3.407 1.00 92.44 81 ARG A N 1
ATOM 624 C CA . ARG A 1 81 ? -12.390 -16.693 3.910 1.00 92.44 81 ARG A CA 1
ATOM 625 C C . ARG A 1 81 ? -13.623 -15.927 3.429 1.00 92.44 81 ARG A C 1
ATOM 627 O O . ARG A 1 81 ? -13.624 -15.396 2.321 1.00 92.44 81 ARG A O 1
ATOM 634 N N . LEU A 1 82 ? -14.653 -15.851 4.266 1.00 93.75 82 LEU A N 1
ATOM 635 C CA . LEU A 1 82 ? -15.809 -14.984 4.022 1.00 93.75 82 LEU A CA 1
ATOM 636 C C . LEU A 1 82 ? -15.398 -13.501 4.085 1.00 93.75 82 LEU A C 1
ATOM 638 O O . LEU A 1 82 ? -14.529 -13.135 4.878 1.00 93.75 82 LEU A O 1
ATOM 642 N N . LYS A 1 83 ? -16.061 -12.632 3.305 1.00 93.88 83 LYS A N 1
ATOM 643 C CA . LYS A 1 83 ? -15.945 -11.164 3.456 1.00 93.88 83 LYS A CA 1
ATOM 644 C C . LYS A 1 83 ? -16.416 -10.690 4.831 1.00 93.88 83 LYS A C 1
ATOM 646 O O . LYS A 1 83 ? -15.901 -9.705 5.361 1.00 93.88 83 LYS A O 1
ATOM 651 N N . LEU A 1 84 ? -17.414 -11.382 5.378 1.00 96.31 84 LEU A N 1
ATOM 652 C CA . LEU A 1 84 ? -18.076 -11.086 6.637 1.00 96.31 84 LEU A CA 1
ATOM 653 C C . LEU A 1 84 ? -18.455 -12.396 7.337 1.00 96.31 84 LEU A C 1
ATOM 655 O O . LEU A 1 84 ? -19.208 -13.203 6.796 1.00 96.31 84 LEU A O 1
ATOM 659 N N . THR A 1 85 ? -17.946 -12.596 8.547 1.00 95.94 85 THR A N 1
ATOM 660 C CA . THR A 1 85 ? -18.320 -13.700 9.435 1.00 95.94 85 THR A CA 1
ATOM 661 C C . THR A 1 85 ? -19.282 -13.170 10.497 1.00 95.94 85 THR A C 1
ATOM 663 O O . THR A 1 85 ? -18.950 -12.223 11.210 1.00 95.94 85 THR A O 1
ATOM 666 N N . GLN A 1 86 ? -20.461 -13.780 10.625 1.00 95.94 86 GLN A N 1
ATOM 667 C CA . GLN A 1 86 ? -21.402 -13.483 11.712 1.00 95.94 86 GLN A CA 1
ATOM 668 C C . GLN A 1 86 ? -20.961 -14.172 13.011 1.00 95.94 86 GLN A C 1
ATOM 670 O O . GLN A 1 86 ? -20.481 -15.307 12.983 1.00 95.94 86 GLN A O 1
ATOM 675 N N . VAL A 1 87 ? -21.120 -13.493 14.148 1.00 95.81 87 VAL A N 1
ATOM 676 C CA . VAL A 1 87 ? -20.664 -13.955 15.464 1.00 95.81 87 VAL A CA 1
ATOM 677 C C . VAL A 1 87 ? -21.786 -13.798 16.497 1.00 95.81 87 VAL A C 1
ATOM 679 O O . VAL A 1 87 ? -22.182 -12.689 16.849 1.00 95.81 87 VAL A O 1
ATOM 682 N N . GLU A 1 88 ? -22.267 -14.921 17.042 1.00 93.81 88 GLU A N 1
ATOM 683 C CA . GLU A 1 88 ? -23.432 -15.013 17.952 1.00 93.81 88 GLU A CA 1
ATOM 684 C C . GLU A 1 88 ? -23.235 -14.427 19.366 1.00 93.81 88 GLU A C 1
ATOM 686 O O . GLU A 1 88 ? -24.032 -14.653 20.284 1.00 93.81 88 GLU A O 1
ATOM 691 N N . HIS A 1 89 ? -22.176 -13.651 19.563 1.00 93.50 89 HIS A N 1
ATOM 692 C CA . HIS A 1 89 ? -21.846 -13.002 20.822 1.00 93.50 89 HIS A CA 1
ATOM 693 C C . HIS A 1 89 ? -21.691 -11.497 20.620 1.00 93.50 89 HIS A C 1
ATOM 695 O O . HIS A 1 89 ? -21.299 -11.027 19.555 1.00 93.50 89 HIS A O 1
ATOM 701 N N . ASN A 1 90 ? -21.941 -10.744 21.684 1.00 93.94 90 ASN A N 1
ATOM 702 C CA . ASN A 1 90 ? -21.611 -9.328 21.754 1.00 93.94 90 ASN A CA 1
ATOM 703 C C . ASN A 1 90 ? -20.079 -9.149 21.778 1.00 93.94 90 ASN A C 1
ATOM 705 O O . ASN A 1 90 ? -19.380 -9.891 22.484 1.00 93.94 90 ASN A O 1
ATOM 709 N N . LEU A 1 91 ? -19.556 -8.147 21.070 1.00 93.56 91 LEU A N 1
ATOM 710 C CA . LEU A 1 91 ? -18.160 -7.722 21.168 1.00 93.56 91 LEU A CA 1
ATOM 711 C C . LEU A 1 91 ? -17.894 -7.053 22.523 1.00 93.56 91 LEU A C 1
ATOM 713 O O . LEU A 1 91 ? -16.925 -7.406 23.193 1.00 93.56 91 LEU A O 1
ATOM 717 N N . LEU A 1 92 ? -18.763 -6.132 22.948 1.00 89.88 92 LEU A N 1
ATOM 718 C CA . LEU A 1 92 ? -18.644 -5.327 24.168 1.00 89.88 92 LEU A CA 1
ATOM 719 C C . LEU A 1 92 ? -19.973 -5.334 24.962 1.00 89.88 92 LEU A C 1
ATOM 721 O O . LEU A 1 92 ? -20.686 -4.336 24.999 1.00 89.88 92 LEU A O 1
ATOM 725 N N . PRO A 1 93 ? -20.312 -6.453 25.638 1.00 84.25 93 PRO A N 1
ATOM 726 C CA . PRO A 1 93 ? -21.475 -6.558 26.529 1.00 84.25 93 PRO A CA 1
ATOM 727 C C . PRO A 1 93 ? -21.287 -5.874 27.895 1.00 84.25 93 PRO A C 1
ATOM 729 O O . PRO A 1 93 ? -22.150 -6.003 28.758 1.00 84.25 93 PRO A O 1
ATOM 732 N N . ASP A 1 94 ? -20.146 -5.223 28.121 1.00 85.88 94 ASP A N 1
ATOM 733 C CA . ASP A 1 94 ? -19.771 -4.555 29.365 1.00 85.88 94 ASP A CA 1
ATOM 734 C C . ASP A 1 94 ? -19.494 -3.074 29.063 1.00 85.88 94 ASP A C 1
ATOM 736 O O . ASP A 1 94 ? -18.884 -2.761 28.038 1.00 85.88 94 ASP A O 1
ATOM 740 N N . ASP A 1 95 ? -19.930 -2.174 29.948 1.00 81.19 95 ASP A N 1
ATOM 741 C CA . ASP A 1 95 ? -19.779 -0.724 29.779 1.00 81.19 95 ASP A CA 1
ATOM 742 C C . ASP A 1 95 ? -18.321 -0.232 29.822 1.00 81.19 95 ASP A C 1
ATOM 744 O O . ASP A 1 95 ? -17.407 -0.881 30.339 1.00 81.19 95 ASP A O 1
ATOM 748 N N . PHE A 1 96 ? -18.121 0.985 29.311 1.00 86.19 96 PHE A N 1
ATOM 749 C CA . PHE A 1 96 ? -16.839 1.683 29.360 1.00 86.19 96 PHE A CA 1
ATOM 750 C C . PHE A 1 96 ? -16.450 2.109 30.773 1.00 86.19 96 PHE A C 1
ATOM 752 O O . PHE A 1 96 ? -17.228 2.739 31.487 1.00 86.19 96 PHE A O 1
ATOM 759 N N . VAL A 1 97 ? -15.199 1.829 31.139 1.00 86.06 97 VAL A N 1
ATOM 760 C CA . VAL A 1 97 ? -14.605 2.241 32.411 1.00 86.06 97 VAL A CA 1
ATOM 761 C C . VAL A 1 97 ? -13.771 3.499 32.189 1.00 86.06 97 VAL A C 1
ATOM 763 O O . VAL A 1 97 ? -12.762 3.468 31.481 1.00 86.06 97 VAL A O 1
ATOM 766 N N . ASP A 1 98 ? -14.167 4.607 32.812 1.00 86.31 98 ASP A N 1
ATOM 767 C CA . ASP A 1 98 ? -13.364 5.830 32.820 1.00 86.31 98 ASP A CA 1
ATOM 768 C C . ASP A 1 98 ? -12.127 5.642 33.715 1.00 86.31 98 ASP A C 1
ATOM 770 O O . ASP A 1 98 ? -12.225 5.334 34.905 1.00 86.31 98 ASP A O 1
ATOM 774 N N . LEU A 1 99 ? -10.940 5.799 33.127 1.00 83.31 99 LEU A N 1
ATOM 775 C CA . LEU A 1 99 ? -9.644 5.529 33.745 1.00 83.31 99 LEU A CA 1
ATOM 776 C C . LEU A 1 99 ? -8.679 6.697 33.546 1.00 83.31 99 LEU A C 1
ATOM 778 O O . LEU A 1 99 ? -8.651 7.355 32.506 1.00 83.31 99 LEU A O 1
ATOM 782 N N . LYS A 1 100 ? -7.798 6.891 34.530 1.00 81.94 100 LYS A N 1
ATOM 783 C CA . LYS A 1 100 ? -6.655 7.801 34.427 1.00 81.94 100 LYS A CA 1
ATOM 784 C C . LYS A 1 100 ? -5.381 6.984 34.235 1.00 81.94 100 LYS A C 1
ATOM 786 O O . LYS A 1 100 ? -4.891 6.393 35.194 1.00 81.94 100 LYS A O 1
ATOM 791 N N . ALA A 1 101 ? -4.852 6.966 33.014 1.00 71.88 101 ALA A N 1
ATOM 792 C CA . ALA A 1 101 ? -3.658 6.246 32.565 1.00 71.88 101 ALA A CA 1
ATOM 793 C C . ALA A 1 101 ? -2.355 6.815 33.171 1.00 71.88 101 ALA A C 1
ATOM 795 O O . ALA A 1 101 ? -1.465 7.308 32.477 1.00 71.88 101 ALA A O 1
ATOM 796 N N . ASN A 1 102 ? -2.256 6.772 34.500 1.00 68.19 102 ASN A N 1
ATOM 797 C CA . ASN A 1 102 ? -1.050 7.078 35.262 1.00 68.19 102 ASN A CA 1
ATOM 798 C C . ASN A 1 102 ? -0.113 5.854 35.318 1.00 68.19 102 ASN A C 1
ATOM 800 O O . ASN A 1 102 ? -0.430 4.789 34.792 1.00 68.19 102 ASN A O 1
ATOM 804 N N . ALA A 1 103 ? 1.047 6.004 35.964 1.00 56.31 103 ALA A N 1
ATOM 805 C CA . ALA A 1 103 ? 2.084 4.975 36.032 1.00 56.31 103 ALA A CA 1
ATOM 806 C C . ALA A 1 103 ? 1.588 3.585 36.489 1.00 56.31 103 ALA A C 1
ATOM 808 O O . ALA A 1 103 ? 2.021 2.591 35.904 1.00 56.31 103 ALA A O 1
ATOM 809 N N . ASN A 1 104 ? 0.667 3.523 37.459 1.00 62.97 104 ASN A N 1
ATOM 810 C CA . ASN A 1 104 ? 0.384 2.319 38.248 1.00 62.97 104 ASN A CA 1
ATOM 811 C C . ASN A 1 104 ? -1.053 1.783 38.101 1.00 62.97 104 ASN A C 1
ATOM 813 O O . ASN A 1 104 ? -1.399 0.814 38.771 1.00 62.97 104 ASN A O 1
ATOM 817 N N . THR A 1 105 ? -1.908 2.392 37.273 1.00 66.81 105 THR A N 1
ATOM 818 C CA . THR A 1 105 ? -3.284 1.901 37.078 1.00 66.81 105 THR A CA 1
ATOM 819 C C . THR A 1 105 ? -3.275 0.599 36.267 1.00 66.81 105 THR A C 1
ATOM 821 O O . THR A 1 105 ? -2.878 0.636 35.099 1.00 66.81 105 THR A O 1
ATOM 824 N N . PRO A 1 106 ? -3.719 -0.543 36.835 1.00 71.56 106 PRO A N 1
ATOM 825 C CA . PRO A 1 106 ? -3.861 -1.777 36.078 1.00 71.56 106 PRO A CA 1
ATOM 826 C C . PRO A 1 106 ? -4.994 -1.630 35.063 1.00 71.56 106 PRO A C 1
ATOM 828 O O . PRO A 1 106 ? -6.004 -0.970 35.313 1.00 71.56 106 PRO A O 1
ATOM 831 N N . LEU A 1 107 ? -4.814 -2.252 33.907 1.00 77.50 107 LEU A N 1
ATOM 832 C CA . LEU A 1 107 ? -5.721 -2.129 32.776 1.00 77.50 107 LEU A CA 1
ATOM 833 C C . LEU A 1 107 ? -6.709 -3.304 32.799 1.00 77.50 107 LEU A C 1
ATOM 835 O O . LEU A 1 107 ? -6.253 -4.449 32.847 1.00 77.50 107 LEU A O 1
ATOM 839 N N . PRO A 1 108 ? -8.037 -3.067 32.789 1.00 78.50 108 PRO A N 1
ATOM 840 C CA . PRO A 1 108 ? -9.021 -4.142 32.731 1.00 78.50 108 PRO A CA 1
ATOM 841 C C . PRO A 1 108 ? -8.748 -5.113 31.573 1.00 78.50 108 PRO A C 1
ATOM 843 O O . PRO A 1 108 ? -8.699 -4.717 30.405 1.00 78.50 108 PRO A O 1
ATOM 846 N N . VAL A 1 109 ? -8.558 -6.389 31.912 1.00 79.00 109 VAL A N 1
ATOM 847 C CA . VAL A 1 109 ? -8.322 -7.460 30.938 1.00 79.00 109 VAL A CA 1
ATOM 848 C C . VAL A 1 109 ? -9.641 -7.801 30.253 1.00 79.00 109 VAL A C 1
ATOM 850 O O . VAL A 1 109 ? -10.653 -8.042 30.913 1.00 79.00 109 VAL A O 1
ATOM 853 N N . GLY A 1 110 ? -9.632 -7.822 28.922 1.00 79.12 110 GLY A N 1
ATOM 854 C CA . GLY A 1 110 ? -10.815 -8.147 28.137 1.00 79.12 110 GLY A CA 1
ATOM 855 C C . GLY A 1 110 ? -11.241 -9.607 28.288 1.00 79.12 110 GLY A C 1
ATOM 856 O O . GLY A 1 110 ? -10.407 -10.508 28.326 1.00 79.12 110 GLY A O 1
ATOM 857 N N . LYS A 1 111 ? -12.555 -9.856 28.317 1.00 86.81 111 LYS A N 1
ATOM 858 C CA . LYS A 1 111 ? -13.098 -11.223 28.230 1.00 86.81 111 LYS A CA 1
ATOM 859 C C . LYS A 1 111 ? -12.715 -11.854 26.883 1.00 86.81 111 LYS A C 1
ATOM 861 O O . LYS A 1 111 ? -12.701 -11.163 25.863 1.00 86.81 111 LYS A O 1
ATOM 866 N N . THR A 1 112 ? -12.448 -13.156 26.871 1.00 91.75 112 THR A N 1
ATOM 867 C CA . THR A 1 112 ? -12.201 -13.904 25.630 1.00 91.75 112 THR A CA 1
ATOM 868 C C . THR A 1 112 ? -13.503 -14.182 24.884 1.00 91.75 112 THR A C 1
ATOM 870 O O . THR A 1 112 ? -14.513 -14.535 25.489 1.00 91.75 112 THR A O 1
ATOM 873 N N . ILE A 1 113 ? -13.453 -14.054 23.563 1.00 93.25 113 ILE A N 1
ATOM 874 C CA . ILE A 1 113 ? -14.442 -14.543 22.608 1.00 93.25 113 ILE A CA 1
ATOM 875 C C . ILE A 1 113 ? -13.700 -15.241 21.459 1.00 93.25 113 ILE A C 1
ATOM 877 O O . ILE A 1 113 ? -12.648 -14.771 21.024 1.00 93.25 113 ILE A O 1
ATOM 881 N N . SER A 1 114 ? -14.218 -16.367 20.980 1.00 93.88 114 SER A N 1
ATOM 882 C CA . SER A 1 114 ? -13.650 -17.085 19.837 1.00 93.88 114 SER A CA 1
ATOM 883 C C . SER A 1 114 ? -14.276 -16.621 18.518 1.00 93.88 114 SER A C 1
ATOM 885 O O . SER A 1 114 ? -15.468 -16.319 18.479 1.00 93.88 114 SER A O 1
ATOM 887 N N . VAL A 1 115 ? -13.491 -16.588 17.438 1.00 94.06 115 VAL A N 1
ATOM 888 C CA . VAL A 1 115 ? -13.976 -16.391 16.060 1.00 94.06 115 VAL A CA 1
ATOM 889 C C . VAL A 1 115 ? -13.325 -17.402 15.115 1.00 94.06 115 VAL A C 1
ATOM 891 O O . VAL A 1 115 ? -12.160 -17.764 15.287 1.00 94.06 115 VAL A O 1
ATOM 894 N N . HIS A 1 116 ? -14.076 -17.841 14.109 1.00 92.00 116 HIS A N 1
ATOM 895 C CA . HIS A 1 116 ? -13.644 -18.854 13.146 1.00 92.00 116 HIS A CA 1
ATOM 896 C C . HIS A 1 116 ? -13.012 -18.199 11.908 1.00 92.00 116 HIS A C 1
ATOM 898 O O . HIS A 1 116 ? -13.578 -17.260 11.338 1.00 92.00 116 HIS A O 1
ATOM 904 N N . VAL A 1 117 ? -11.840 -18.687 11.496 1.00 92.06 117 VAL A N 1
ATOM 905 C CA . VAL A 1 117 ? -11.054 -18.187 10.352 1.00 92.06 117 VAL A CA 1
ATOM 906 C C . VAL A 1 117 ? -10.551 -19.335 9.477 1.00 92.06 117 VAL A C 1
ATOM 908 O O . VAL A 1 117 ? -10.456 -20.477 9.928 1.00 92.06 117 VAL A O 1
ATOM 911 N N . LYS A 1 118 ? -10.247 -19.037 8.207 1.00 89.62 118 LYS A N 1
ATOM 912 C CA . LYS A 1 118 ? -9.689 -20.005 7.247 1.00 89.62 118 LYS A CA 1
ATOM 913 C C . LYS A 1 118 ? -8.367 -20.567 7.784 1.00 89.62 118 LYS A C 1
ATOM 915 O O . LYS A 1 118 ? -7.584 -19.820 8.370 1.00 89.62 118 LYS A O 1
ATOM 920 N N . HIS A 1 119 ? -8.109 -21.863 7.584 1.00 72.12 119 HIS A N 1
ATOM 921 C CA . HIS A 1 119 ? -6.839 -22.462 8.007 1.00 72.12 119 HIS A CA 1
ATOM 922 C C . HIS A 1 119 ? -5.639 -21.744 7.367 1.00 72.12 119 HIS A C 1
ATOM 924 O O . HIS A 1 119 ? -5.649 -21.416 6.182 1.00 72.12 119 HIS A O 1
ATOM 930 N N . LEU A 1 120 ? -4.608 -21.512 8.177 1.00 66.62 120 LEU A N 1
ATOM 931 C CA . LEU A 1 120 ? -3.578 -20.511 7.923 1.00 66.62 120 LEU A CA 1
ATOM 932 C C . LEU A 1 120 ? -2.619 -20.885 6.783 1.00 66.62 120 LEU A C 1
ATOM 934 O O . LEU A 1 120 ? -2.133 -22.014 6.717 1.00 66.62 120 LEU A O 1
ATOM 938 N N . SER A 1 121 ? -2.245 -19.880 5.991 1.00 70.38 121 SER A N 1
ATOM 939 C CA . SER A 1 121 ? -0.862 -19.697 5.536 1.00 70.38 121 SER A CA 1
ATOM 940 C C . SER A 1 121 ? -0.244 -18.568 6.360 1.00 70.38 121 SER A C 1
ATOM 942 O O . SER A 1 121 ? -0.835 -17.487 6.483 1.00 70.38 121 SER A O 1
ATOM 944 N N . ARG A 1 122 ? 0.913 -18.816 6.973 1.00 76.06 122 ARG A N 1
ATOM 945 C CA . ARG A 1 122 ? 1.679 -17.813 7.719 1.00 76.06 122 ARG A CA 1
ATOM 946 C C . ARG A 1 122 ? 2.802 -17.251 6.858 1.00 76.06 122 ARG A C 1
ATOM 948 O O . ARG A 1 122 ? 3.193 -17.838 5.854 1.00 76.06 122 ARG A O 1
ATOM 955 N N . ARG A 1 123 ? 3.346 -16.108 7.276 1.00 72.69 123 ARG A N 1
ATOM 956 C CA . ARG A 1 123 ? 4.427 -15.406 6.564 1.00 72.69 123 ARG A CA 1
ATOM 957 C C . ARG A 1 123 ? 5.710 -16.238 6.445 1.00 72.69 123 ARG A C 1
ATOM 959 O O . ARG A 1 123 ? 6.474 -16.037 5.507 1.00 72.69 123 ARG A O 1
ATOM 966 N N . ASP A 1 124 ? 5.912 -17.181 7.361 1.00 74.69 124 ASP A N 1
ATOM 967 C CA . ASP A 1 124 ? 7.018 -18.134 7.368 1.00 74.69 124 ASP A CA 1
ATOM 968 C C . ASP A 1 124 ? 6.777 -19.414 6.545 1.00 74.69 124 ASP A C 1
ATOM 970 O O . ASP A 1 124 ? 7.714 -20.194 6.379 1.00 74.69 124 ASP A O 1
ATOM 974 N N . ASP A 1 125 ? 5.572 -19.607 5.994 1.00 79.31 125 ASP A N 1
ATOM 975 C CA . ASP A 1 125 ? 5.239 -20.702 5.066 1.00 79.31 125 ASP A CA 1
ATOM 976 C C . ASP A 1 125 ? 5.401 -20.294 3.581 1.00 79.31 125 ASP A C 1
ATOM 978 O O . ASP A 1 125 ? 5.228 -21.118 2.680 1.00 79.31 125 ASP A O 1
ATOM 982 N N . VAL A 1 126 ? 5.682 -19.014 3.294 1.00 87.25 126 VAL A N 1
ATOM 983 C CA . VAL A 1 126 ? 5.675 -18.457 1.930 1.00 87.25 126 VAL A CA 1
ATOM 984 C C . VAL A 1 126 ? 7.043 -18.585 1.253 1.00 87.25 126 VAL A C 1
ATOM 986 O O . VAL A 1 126 ? 7.976 -17.859 1.586 1.00 87.25 126 VAL A O 1
ATOM 989 N N . ASP A 1 127 ? 7.133 -19.430 0.222 1.00 92.88 127 ASP A N 1
ATOM 990 C CA . ASP A 1 127 ? 8.225 -19.390 -0.760 1.00 92.88 127 ASP A CA 1
ATOM 991 C C . ASP A 1 127 ? 7.908 -18.389 -1.885 1.00 92.88 127 ASP A C 1
ATOM 993 O O . ASP A 1 127 ? 7.127 -18.669 -2.797 1.00 92.88 127 ASP A O 1
ATOM 997 N N . ALA A 1 128 ? 8.554 -17.226 -1.840 1.00 96.25 128 ALA A N 1
ATOM 998 C CA . ALA A 1 128 ? 8.506 -16.200 -2.878 1.00 96.25 128 ALA A CA 1
ATOM 999 C C . ALA A 1 128 ? 9.765 -16.193 -3.778 1.00 96.25 128 ALA A C 1
ATOM 1001 O O . ALA A 1 128 ? 9.986 -15.238 -4.523 1.00 96.25 128 ALA A O 1
ATOM 1002 N N . SER A 1 129 ? 10.594 -17.248 -3.771 1.00 96.62 129 SER A N 1
ATOM 1003 C CA . SER A 1 129 ? 11.835 -17.344 -4.569 1.00 96.62 129 SER A CA 1
ATOM 1004 C C . SER A 1 129 ? 11.637 -17.118 -6.073 1.00 96.62 129 SER A C 1
ATOM 1006 O O . SER A 1 129 ? 12.504 -16.555 -6.743 1.00 96.62 129 SER A O 1
ATOM 1008 N N . GLY A 1 130 ? 10.470 -17.479 -6.613 1.00 97.19 130 GLY A N 1
ATOM 1009 C CA . GLY A 1 130 ? 10.118 -17.243 -8.015 1.00 97.19 130 GLY A CA 1
ATOM 1010 C C . GLY A 1 130 ? 9.880 -15.775 -8.398 1.00 97.19 130 GLY A C 1
ATOM 1011 O O . GLY A 1 130 ? 9.647 -15.518 -9.580 1.00 97.19 130 GLY A O 1
ATOM 1012 N N . LEU A 1 131 ? 9.925 -14.836 -7.449 1.00 98.50 131 LEU A N 1
ATOM 1013 C CA . LEU A 1 131 ? 9.628 -13.415 -7.644 1.00 98.50 131 LEU A CA 1
ATOM 1014 C C . LEU A 1 131 ? 10.877 -12.535 -7.497 1.00 98.50 131 LEU A C 1
ATOM 1016 O O . LEU A 1 131 ? 11.711 -12.738 -6.610 1.00 98.50 131 LEU A O 1
ATOM 1020 N N . ILE A 1 132 ? 10.969 -11.510 -8.341 1.00 98.69 132 ILE A N 1
ATOM 1021 C CA . ILE A 1 132 ? 11.862 -10.364 -8.149 1.00 98.69 132 ILE A CA 1
ATOM 1022 C C . ILE A 1 132 ? 11.088 -9.069 -8.410 1.00 98.69 132 ILE A C 1
ATOM 1024 O O . ILE A 1 132 ? 10.367 -8.974 -9.400 1.00 98.69 132 ILE A O 1
ATOM 1028 N N . PHE A 1 133 ? 11.217 -8.096 -7.513 1.00 98.75 133 PHE A N 1
ATOM 1029 C CA . PHE A 1 133 ? 10.511 -6.815 -7.543 1.00 98.75 133 PHE A CA 1
ATOM 1030 C C . PHE A 1 133 ? 11.491 -5.684 -7.852 1.00 98.75 133 PHE A C 1
ATOM 1032 O O . PHE A 1 133 ? 12.599 -5.682 -7.326 1.00 98.75 133 PHE A O 1
ATOM 1039 N N . GLY A 1 134 ? 11.097 -4.724 -8.682 1.00 98.44 134 GLY A N 1
ATOM 1040 C CA . GLY A 1 134 ? 11.853 -3.517 -9.001 1.00 98.44 134 GLY A CA 1
ATOM 1041 C C . GLY A 1 134 ? 11.072 -2.278 -8.593 1.00 98.44 134 GLY A C 1
ATOM 1042 O O . GLY A 1 134 ? 9.910 -2.138 -8.971 1.00 98.44 134 GLY A O 1
ATOM 1043 N N . ALA A 1 135 ? 11.720 -1.391 -7.844 1.00 98.00 135 ALA A N 1
ATOM 1044 C CA . ALA A 1 135 ? 11.168 -0.109 -7.418 1.00 98.00 135 ALA A CA 1
ATOM 1045 C C . ALA A 1 135 ? 12.162 1.017 -7.728 1.00 98.00 135 ALA A C 1
ATOM 1047 O O . ALA A 1 135 ? 13.362 0.852 -7.503 1.00 98.00 135 ALA A O 1
ATOM 1048 N N . SER A 1 136 ? 11.674 2.170 -8.196 1.00 96.56 136 SER A N 1
ATOM 1049 C CA . SER A 1 136 ? 12.488 3.379 -8.387 1.00 96.56 136 SER A CA 1
ATOM 1050 C C . SER A 1 136 ? 12.051 4.467 -7.409 1.00 96.56 136 SER A C 1
ATOM 1052 O O . SER A 1 136 ? 10.872 4.799 -7.338 1.00 96.56 136 SER A O 1
ATOM 1054 N N . THR A 1 137 ? 12.988 5.062 -6.669 1.00 96.06 137 THR A N 1
ATOM 1055 C CA . THR A 1 137 ? 12.693 6.169 -5.737 1.00 96.06 137 THR A CA 1
ATOM 1056 C C . THR A 1 137 ? 13.924 7.059 -5.513 1.00 96.06 137 THR A C 1
ATOM 1058 O O . THR A 1 137 ? 14.943 6.881 -6.176 1.00 96.06 137 THR A O 1
ATOM 1061 N N . THR A 1 138 ? 13.848 8.042 -4.615 1.00 96.75 138 THR A N 1
ATOM 1062 C CA . THR A 1 138 ? 15.007 8.838 -4.165 1.00 96.75 138 THR A CA 1
ATOM 1063 C C . THR A 1 138 ? 15.427 8.429 -2.758 1.00 96.75 138 THR A C 1
ATOM 1065 O O . THR A 1 138 ? 14.609 7.936 -1.976 1.00 96.75 138 THR A O 1
ATOM 1068 N N . PHE A 1 139 ? 16.690 8.674 -2.398 1.00 97.12 139 PHE A N 1
ATOM 1069 C CA . PHE A 1 139 ? 17.162 8.400 -1.039 1.00 97.12 139 PHE A CA 1
ATOM 1070 C C . PHE A 1 139 ? 16.379 9.195 0.023 1.00 97.12 139 PHE A C 1
ATOM 1072 O O . PHE A 1 139 ? 15.993 8.624 1.040 1.00 97.12 139 PHE A O 1
ATOM 1079 N N . ASP A 1 140 ? 16.014 10.453 -0.263 1.00 96.12 140 ASP A N 1
ATOM 1080 C CA . ASP A 1 140 ? 15.136 11.269 0.594 1.00 96.12 140 ASP A CA 1
ATOM 1081 C C . ASP A 1 140 ? 13.813 10.569 0.943 1.00 96.12 140 ASP A C 1
ATOM 1083 O O . ASP A 1 140 ? 13.361 10.625 2.086 1.00 96.12 140 ASP A O 1
ATOM 1087 N N . ARG A 1 141 ? 13.169 9.907 -0.031 1.00 94.69 141 ARG A N 1
ATOM 1088 C CA . ARG A 1 141 ? 11.920 9.161 0.204 1.00 94.69 141 ARG A CA 1
ATOM 1089 C C . ARG A 1 141 ? 12.193 7.867 0.958 1.00 94.69 141 ARG A C 1
ATOM 1091 O O . ARG A 1 141 ? 11.478 7.571 1.915 1.00 94.69 141 ARG A O 1
ATOM 1098 N N . PHE A 1 142 ? 13.251 7.146 0.587 1.00 96.75 142 PHE A N 1
ATOM 1099 C CA . PHE A 1 142 ? 13.666 5.913 1.253 1.00 96.75 142 PHE A CA 1
ATOM 1100 C C . PHE A 1 142 ? 13.989 6.115 2.746 1.00 96.75 142 PHE A C 1
ATOM 1102 O O . PHE A 1 142 ? 13.575 5.299 3.568 1.00 96.75 142 PHE A O 1
ATOM 1109 N N . ASN A 1 143 ? 14.668 7.208 3.109 1.00 94.69 143 ASN A N 1
ATOM 1110 C CA . ASN A 1 143 ? 15.080 7.535 4.483 1.00 94.69 143 ASN A CA 1
ATOM 1111 C C . ASN A 1 143 ? 14.069 8.454 5.218 1.00 94.69 143 ASN A C 1
ATOM 1113 O O . ASN A 1 143 ? 14.289 8.885 6.352 1.00 94.69 143 ASN A O 1
ATOM 1117 N N . SER A 1 144 ? 12.928 8.778 4.595 1.00 93.19 144 SER A N 1
ATOM 1118 C CA . SER A 1 144 ? 11.919 9.659 5.197 1.00 93.19 144 SER A CA 1
ATOM 1119 C C . SER A 1 144 ? 11.162 8.985 6.339 1.00 93.19 144 SER A C 1
ATOM 1121 O O . SER A 1 144 ? 10.571 7.918 6.177 1.00 93.19 144 SER A O 1
ATOM 1123 N N . LYS A 1 145 ? 11.051 9.682 7.473 1.00 87.38 145 LYS A N 1
ATOM 1124 C CA . LYS A 1 145 ? 10.282 9.227 8.644 1.00 87.38 145 LYS A CA 1
ATOM 1125 C C . LYS A 1 145 ? 8.789 9.010 8.361 1.00 87.38 145 LYS A C 1
ATOM 1127 O O . LYS A 1 145 ? 8.173 8.209 9.056 1.00 87.38 145 LYS A O 1
ATOM 1132 N N . ASP A 1 146 ? 8.239 9.685 7.348 1.00 83.69 146 ASP A N 1
ATOM 1133 C CA . ASP A 1 146 ? 6.798 9.707 7.058 1.00 83.69 146 ASP A CA 1
ATOM 1134 C C . ASP A 1 146 ? 6.393 8.871 5.829 1.00 83.69 146 ASP A C 1
ATOM 1136 O O . ASP A 1 146 ? 5.203 8.599 5.643 1.00 83.69 146 ASP A O 1
ATOM 1140 N N . VAL A 1 147 ? 7.348 8.499 4.959 1.00 89.69 147 VAL A N 1
ATOM 1141 C CA . VAL A 1 147 ? 7.066 7.736 3.721 1.00 89.69 147 VAL A CA 1
ATOM 1142 C C . VAL A 1 147 ? 8.029 6.580 3.414 1.00 89.69 147 VAL A C 1
ATOM 1144 O O . VAL A 1 147 ? 7.725 5.822 2.493 1.00 89.69 147 VAL A O 1
ATOM 1147 N N . SER A 1 148 ? 9.110 6.367 4.181 1.00 94.81 148 SER A N 1
ATOM 1148 C CA . SER A 1 148 ? 10.056 5.249 3.977 1.00 94.81 148 SER A CA 1
ATOM 1149 C C . SER A 1 148 ? 9.335 3.910 3.759 1.00 94.81 148 SER A C 1
ATOM 1151 O O . SER A 1 148 ? 8.436 3.587 4.537 1.00 94.81 148 SER A O 1
ATOM 1153 N N . PRO A 1 149 ? 9.699 3.115 2.734 1.00 95.75 149 PRO A N 1
ATOM 1154 C CA . PRO A 1 149 ? 9.025 1.856 2.404 1.00 95.75 149 PRO A CA 1
ATOM 1155 C C . PRO A 1 149 ? 9.434 0.684 3.306 1.00 95.75 149 PRO A C 1
ATOM 1157 O O . PRO A 1 149 ? 8.876 -0.406 3.202 1.00 95.75 149 PRO A O 1
ATOM 1160 N N . VAL A 1 150 ? 10.441 0.863 4.167 1.00 96.31 150 VAL A N 1
ATOM 1161 C CA . VAL A 1 150 ? 11.136 -0.246 4.842 1.00 96.31 150 VAL A CA 1
ATOM 1162 C C . VAL A 1 150 ? 10.218 -1.016 5.798 1.00 96.31 150 VAL A C 1
ATOM 1164 O O . VAL A 1 150 ? 10.339 -2.236 5.902 1.00 96.31 150 VAL A O 1
ATOM 1167 N N . ASN A 1 151 ? 9.268 -0.348 6.463 1.00 94.31 151 ASN A N 1
ATOM 1168 C CA . ASN A 1 151 ? 8.312 -1.021 7.351 1.00 94.31 151 ASN A CA 1
ATOM 1169 C C . ASN A 1 151 ? 7.322 -1.891 6.564 1.00 94.31 151 ASN A C 1
ATOM 1171 O O . ASN A 1 151 ? 7.053 -3.026 6.959 1.00 94.31 151 ASN A O 1
ATOM 1175 N N . GLU A 1 152 ? 6.803 -1.380 5.447 1.00 95.75 152 GLU A N 1
ATOM 1176 C CA . GLU A 1 152 ? 5.894 -2.093 4.554 1.00 95.75 152 GLU A CA 1
ATOM 1177 C C . GLU A 1 152 ? 6.605 -3.258 3.868 1.00 95.75 152 GLU A C 1
ATOM 1179 O O . GLU A 1 152 ? 6.165 -4.399 3.996 1.00 95.75 152 GLU A O 1
ATOM 1184 N N . PHE A 1 153 ? 7.748 -3.005 3.227 1.00 97.25 153 PHE A N 1
ATOM 1185 C CA . PHE A 1 153 ? 8.576 -4.024 2.576 1.00 97.25 153 PHE A CA 1
ATOM 1186 C C . PHE A 1 153 ? 8.965 -5.139 3.555 1.00 97.25 153 PHE A C 1
ATOM 1188 O O . PHE A 1 153 ? 8.834 -6.321 3.233 1.00 97.25 153 PHE A O 1
ATOM 1195 N N . ARG A 1 154 ? 9.340 -4.806 4.800 1.00 95.56 154 ARG A N 1
ATOM 1196 C CA . ARG A 1 154 ? 9.642 -5.805 5.840 1.00 95.56 154 ARG A CA 1
ATOM 1197 C C . ARG A 1 154 ? 8.445 -6.700 6.179 1.00 95.56 154 ARG A C 1
ATOM 1199 O O . ARG A 1 154 ? 8.656 -7.814 6.650 1.00 95.56 154 ARG A O 1
ATOM 1206 N N . ARG A 1 155 ? 7.201 -6.272 5.948 1.00 94.56 155 ARG A N 1
ATOM 1207 C CA . ARG A 1 155 ? 5.999 -7.089 6.186 1.00 94.56 155 ARG A CA 1
ATOM 1208 C C . ARG A 1 155 ? 5.659 -8.058 5.037 1.00 94.56 155 ARG A C 1
ATOM 1210 O O . ARG A 1 155 ? 4.848 -8.946 5.289 1.00 94.56 155 ARG A O 1
ATOM 1217 N N . TRP A 1 156 ? 6.262 -7.952 3.844 1.00 95.19 156 TRP A N 1
ATOM 1218 C CA . TRP A 1 156 ? 5.951 -8.840 2.700 1.00 95.19 156 TRP A CA 1
ATOM 1219 C C . TRP A 1 156 ? 7.159 -9.407 1.915 1.00 95.19 156 TRP A C 1
ATOM 1221 O O . TRP A 1 156 ? 6.996 -10.390 1.199 1.00 95.19 156 TRP A O 1
ATOM 1231 N N . LEU A 1 157 ? 8.382 -8.896 2.103 1.00 97.25 157 LEU A N 1
ATOM 1232 C CA . LEU A 1 157 ? 9.633 -9.461 1.545 1.00 97.25 157 LEU A CA 1
ATOM 1233 C C . LEU A 1 157 ? 10.423 -10.345 2.539 1.00 97.25 157 LEU A C 1
ATOM 1235 O O . LEU A 1 157 ? 11.544 -10.774 2.250 1.00 97.25 157 LEU A O 1
ATOM 1239 N N . THR A 1 158 ? 9.866 -10.601 3.729 1.00 95.44 158 THR A N 1
ATOM 1240 C CA . THR A 1 158 ? 10.526 -11.357 4.811 1.00 95.44 158 THR A CA 1
ATOM 1241 C C . THR A 1 158 ? 9.659 -12.497 5.331 1.00 95.44 158 THR A C 1
ATOM 1243 O O . THR A 1 158 ? 8.430 -12.437 5.253 1.00 95.44 158 THR A O 1
ATOM 1246 N N . ASP A 1 159 ? 10.313 -13.494 5.922 1.00 91.38 159 ASP A N 1
ATOM 1247 C CA . ASP A 1 159 ? 9.710 -14.648 6.606 1.00 91.38 159 ASP A CA 1
ATOM 1248 C C . ASP A 1 159 ? 9.054 -14.295 7.961 1.00 91.38 159 ASP A C 1
ATOM 1250 O O . ASP A 1 159 ? 8.420 -15.132 8.596 1.00 91.38 159 ASP A O 1
ATOM 1254 N N . GLY A 1 160 ? 9.232 -13.061 8.449 1.00 86.44 160 GLY A N 1
ATOM 1255 C CA . GLY A 1 160 ? 8.798 -12.622 9.781 1.00 86.44 160 GLY A CA 1
ATOM 1256 C C . GLY A 1 160 ? 9.680 -13.086 10.952 1.00 86.44 160 GLY A C 1
ATOM 1257 O O . GLY A 1 160 ? 9.522 -12.567 12.056 1.00 86.44 160 GLY A O 1
ATOM 1258 N N . LYS A 1 161 ? 10.641 -13.985 10.716 1.00 86.81 161 LYS A N 1
ATOM 1259 C CA . LYS A 1 161 ? 11.646 -14.481 11.676 1.00 86.81 161 LYS A CA 1
ATOM 1260 C C . LYS A 1 161 ? 12.974 -13.716 11.588 1.00 86.81 161 LYS A C 1
ATOM 1262 O O . LYS A 1 161 ? 13.766 -13.773 12.524 1.00 86.81 161 LYS A O 1
ATOM 1267 N N . GLY A 1 162 ? 13.188 -12.963 10.508 1.00 86.75 162 GLY A N 1
ATOM 1268 C CA . GLY A 1 162 ? 14.343 -12.084 10.290 1.00 86.75 162 GLY A CA 1
ATOM 1269 C C . GLY A 1 162 ? 15.103 -12.349 8.988 1.00 86.75 162 GLY A C 1
ATOM 1270 O O . GLY A 1 162 ? 16.058 -11.631 8.703 1.00 86.75 162 GLY A O 1
ATOM 1271 N N . GLY A 1 163 ? 14.693 -13.348 8.203 1.00 92.75 163 GLY A N 1
ATOM 1272 C CA . GLY A 1 163 ? 15.226 -13.646 6.877 1.00 92.75 163 GLY A CA 1
ATOM 1273 C C . GLY A 1 163 ? 14.290 -13.207 5.749 1.00 92.75 163 GLY A C 1
ATOM 1274 O O . GLY A 1 163 ? 13.146 -12.805 5.962 1.00 92.75 163 GLY A O 1
ATOM 1275 N N . SER A 1 164 ? 14.767 -13.313 4.512 1.00 95.31 164 SER A N 1
ATOM 1276 C CA . SER A 1 164 ? 13.929 -13.099 3.330 1.00 95.31 164 SER A CA 1
ATOM 1277 C C . SER A 1 164 ? 13.037 -14.316 3.076 1.00 95.31 164 SER A C 1
ATOM 1279 O O . SER A 1 164 ? 13.485 -15.450 3.224 1.00 95.31 164 SER A O 1
ATOM 1281 N N . ASN A 1 165 ? 11.815 -14.094 2.587 1.00 95.75 165 ASN A N 1
ATOM 1282 C CA . ASN A 1 165 ? 10.937 -15.160 2.079 1.00 95.75 165 ASN A CA 1
ATOM 1283 C C . ASN A 1 165 ? 11.326 -15.647 0.660 1.00 95.75 165 ASN A C 1
ATOM 1285 O O . ASN A 1 165 ? 10.517 -16.225 -0.059 1.00 95.75 165 ASN A O 1
ATOM 1289 N N . GLY A 1 166 ? 12.557 -15.376 0.219 1.00 96.19 166 GLY A N 1
ATOM 1290 C CA . GLY A 1 166 ? 13.093 -15.752 -1.090 1.00 96.19 166 GLY A CA 1
ATOM 1291 C C . GLY A 1 166 ? 12.902 -14.695 -2.182 1.00 96.19 166 GLY A C 1
ATOM 1292 O O . GLY A 1 166 ? 13.689 -14.677 -3.136 1.00 96.19 166 GLY A O 1
ATOM 1293 N N . ALA A 1 167 ? 11.928 -13.788 -2.046 1.00 97.56 167 ALA A N 1
ATOM 1294 C CA . ALA A 1 167 ? 11.722 -12.690 -2.990 1.00 97.56 167 ALA A CA 1
ATOM 1295 C C . ALA A 1 167 ? 12.973 -11.802 -3.095 1.00 97.56 167 ALA A C 1
ATOM 1297 O O . ALA A 1 167 ? 13.564 -11.422 -2.085 1.00 97.56 167 ALA A O 1
ATOM 1298 N N . GLY A 1 168 ? 13.376 -11.464 -4.322 1.00 98.12 168 GLY A N 1
ATOM 1299 C CA . GLY A 1 168 ? 14.415 -10.457 -4.558 1.00 98.12 168 GLY A CA 1
ATOM 1300 C C . GLY A 1 168 ? 13.827 -9.052 -4.699 1.00 98.12 168 GLY A C 1
ATOM 1301 O O . GLY A 1 168 ? 12.742 -8.898 -5.255 1.00 98.12 168 GLY A O 1
ATOM 1302 N N . LEU A 1 169 ? 14.565 -8.030 -4.269 1.00 98.69 169 LEU A N 1
ATOM 1303 C CA . LEU A 1 169 ? 14.270 -6.618 -4.535 1.00 98.69 169 LEU A CA 1
ATOM 1304 C C . LEU A 1 169 ? 15.438 -5.967 -5.291 1.00 98.69 169 LEU A C 1
ATOM 1306 O O . LEU A 1 169 ? 16.585 -6.080 -4.869 1.00 98.69 169 LEU A O 1
ATOM 1310 N N . VAL A 1 170 ? 15.146 -5.239 -6.365 1.00 98.75 170 VAL A N 1
ATOM 1311 C CA . VAL A 1 170 ? 16.049 -4.265 -6.985 1.00 98.75 170 VAL A CA 1
ATOM 1312 C C . VAL A 1 170 ? 15.522 -2.875 -6.647 1.00 98.75 170 VAL A C 1
ATOM 1314 O O . VAL A 1 170 ? 14.422 -2.507 -7.059 1.00 98.75 170 VAL A O 1
ATOM 1317 N N . LEU A 1 171 ? 16.290 -2.110 -5.873 1.00 98.62 171 LEU A N 1
ATOM 1318 C CA . LEU A 1 171 ? 15.940 -0.737 -5.512 1.00 98.62 171 LEU A CA 1
ATOM 1319 C C . LEU A 1 171 ? 16.801 0.232 -6.324 1.00 98.62 171 LEU A C 1
ATOM 1321 O O . LEU A 1 171 ? 17.991 0.387 -6.050 1.00 98.62 171 LEU A O 1
ATOM 1325 N N . ALA A 1 172 ? 16.194 0.872 -7.320 1.00 98.25 172 ALA A N 1
ATOM 1326 C CA . ALA A 1 172 ? 16.838 1.877 -8.151 1.00 98.25 172 ALA A CA 1
ATOM 1327 C C . ALA A 1 172 ? 16.727 3.257 -7.479 1.00 98.25 172 ALA A C 1
ATOM 1329 O O . ALA A 1 172 ? 15.635 3.827 -7.388 1.00 98.25 172 ALA A O 1
ATOM 1330 N N . LEU A 1 173 ? 17.846 3.796 -6.988 1.00 98.00 173 LEU A N 1
ATOM 1331 C CA . LEU A 1 173 ? 17.884 5.128 -6.382 1.00 98.00 173 LEU A CA 1
ATOM 1332 C C . LEU A 1 173 ? 18.276 6.185 -7.419 1.00 98.00 173 LEU A C 1
ATOM 1334 O O . LEU A 1 173 ? 19.374 6.167 -7.979 1.00 98.00 173 LEU A O 1
ATOM 1338 N N . PHE A 1 174 ? 17.379 7.141 -7.651 1.00 97.00 174 PHE A N 1
ATOM 1339 C CA . PHE A 1 174 ? 17.637 8.286 -8.514 1.00 97.00 174 PHE A CA 1
ATOM 1340 C C . PHE A 1 174 ? 18.438 9.356 -7.766 1.00 97.00 174 PHE A C 1
ATOM 1342 O O . PHE A 1 174 ? 18.026 9.807 -6.696 1.00 97.00 174 PHE A O 1
ATOM 1349 N N . ASN A 1 175 ? 19.558 9.780 -8.365 1.00 94.19 175 ASN A N 1
ATOM 1350 C CA . ASN A 1 175 ? 20.455 10.824 -7.855 1.00 94.19 175 ASN A CA 1
ATOM 1351 C C . ASN A 1 175 ? 21.000 10.559 -6.427 1.00 94.19 175 ASN A C 1
ATOM 1353 O O . ASN A 1 175 ? 21.240 11.500 -5.674 1.00 94.19 175 ASN A O 1
ATOM 1357 N N . GLY A 1 176 ? 21.185 9.288 -6.052 1.00 92.56 176 GLY A N 1
ATOM 1358 C CA . GLY A 1 176 ? 21.863 8.894 -4.810 1.00 92.56 176 GLY A CA 1
ATOM 1359 C C . GLY A 1 176 ? 23.378 8.751 -4.990 1.00 92.56 176 GLY A C 1
ATOM 1360 O O . GLY A 1 176 ? 23.848 8.333 -6.048 1.00 92.56 176 GLY A O 1
ATOM 1361 N N . THR A 1 177 ? 24.142 9.089 -3.954 1.00 96.56 177 THR A N 1
ATOM 1362 C CA . THR A 1 177 ? 25.601 8.903 -3.870 1.00 96.56 177 THR A CA 1
ATOM 1363 C C . THR A 1 177 ? 25.973 7.512 -3.353 1.00 96.56 177 THR A C 1
ATOM 1365 O O . THR A 1 177 ? 25.200 6.890 -2.628 1.00 96.56 177 THR A O 1
ATOM 1368 N N . ASP A 1 178 ? 27.191 7.032 -3.631 1.00 96.38 178 ASP A N 1
ATOM 1369 C CA . ASP A 1 178 ? 27.668 5.703 -3.197 1.00 96.38 178 ASP A CA 1
ATOM 1370 C C . ASP A 1 178 ? 27.534 5.439 -1.684 1.00 96.38 178 ASP A C 1
ATOM 1372 O O . ASP A 1 178 ? 27.405 4.286 -1.268 1.00 96.38 178 ASP A O 1
ATOM 1376 N N . ALA A 1 179 ? 27.556 6.487 -0.853 1.00 97.50 179 ALA A N 1
ATOM 1377 C CA . ALA A 1 179 ? 27.327 6.385 0.588 1.00 97.50 179 ALA A CA 1
ATOM 1378 C C . ALA A 1 179 ? 25.849 6.105 0.917 1.00 97.50 179 ALA A C 1
ATOM 1380 O O . ALA A 1 179 ? 25.551 5.208 1.702 1.00 97.50 179 ALA A O 1
ATOM 1381 N N . GLU A 1 180 ? 24.926 6.811 0.265 1.00 97.81 180 GLU A N 1
ATOM 1382 C CA . GLU A 1 180 ? 23.474 6.622 0.393 1.00 97.81 180 GLU A CA 1
ATOM 1383 C C . GLU A 1 180 ? 23.030 5.264 -0.179 1.00 97.81 180 GLU A C 1
ATOM 1385 O O . GLU A 1 180 ? 22.182 4.587 0.403 1.00 97.81 180 GLU A O 1
ATOM 1390 N N . MET A 1 181 ? 23.671 4.810 -1.265 1.00 97.44 181 MET A N 1
ATOM 1391 C CA . MET A 1 181 ? 23.521 3.452 -1.806 1.00 97.44 181 MET A CA 1
ATOM 1392 C C . MET A 1 181 ? 23.876 2.384 -0.760 1.00 97.44 181 MET A C 1
ATOM 1394 O O . MET A 1 181 ? 23.145 1.405 -0.578 1.00 97.44 181 MET A O 1
ATOM 1398 N N . GLN A 1 182 ? 24.996 2.574 -0.055 1.00 97.75 182 GLN A N 1
ATOM 1399 C CA . GLN A 1 182 ? 25.456 1.670 1.000 1.00 97.75 182 GLN A CA 1
ATOM 1400 C C . GLN A 1 182 ? 24.560 1.728 2.242 1.00 97.75 182 GLN A C 1
ATOM 1402 O O . GLN A 1 182 ? 24.241 0.673 2.787 1.00 97.75 182 GLN A O 1
ATOM 1407 N N . GLU A 1 183 ? 24.109 2.913 2.663 1.00 98.00 183 GLU A N 1
ATOM 1408 C CA . GLU A 1 183 ? 23.171 3.070 3.782 1.00 98.00 183 GLU A CA 1
ATOM 1409 C C . GLU A 1 183 ? 21.839 2.368 3.483 1.00 98.00 183 GLU A C 1
ATOM 1411 O O . GLU A 1 183 ? 21.387 1.546 4.280 1.00 98.00 183 GLU A O 1
ATOM 1416 N N . ALA A 1 184 ? 21.252 2.587 2.302 1.00 98.06 184 ALA A N 1
ATOM 1417 C CA . ALA A 1 184 ? 20.012 1.922 1.901 1.00 98.06 184 ALA A CA 1
ATOM 1418 C C . ALA A 1 184 ? 20.155 0.390 1.842 1.00 98.06 184 ALA A C 1
ATOM 1420 O O . ALA A 1 184 ? 19.271 -0.335 2.308 1.00 98.06 184 ALA A O 1
ATOM 1421 N N . SER A 1 185 ? 21.287 -0.111 1.339 1.00 98.06 185 SER A N 1
ATOM 1422 C CA . SER A 1 185 ? 21.599 -1.546 1.322 1.00 98.06 185 SER A CA 1
ATOM 1423 C C . SER A 1 185 ? 21.727 -2.129 2.738 1.00 98.06 185 SER A C 1
ATOM 1425 O O . SER A 1 185 ? 21.152 -3.178 3.034 1.00 98.06 185 SER A O 1
ATOM 1427 N N . GLN A 1 186 ? 22.394 -1.418 3.654 1.00 98.00 186 GLN A N 1
ATOM 1428 C CA . GLN A 1 186 ? 22.515 -1.817 5.062 1.00 98.00 186 GLN A CA 1
ATOM 1429 C C . GLN A 1 186 ? 21.162 -1.805 5.786 1.00 98.00 186 GLN A C 1
ATOM 1431 O O . GLN A 1 186 ? 20.856 -2.746 6.521 1.00 98.00 186 GLN A O 1
ATOM 1436 N N . VAL A 1 187 ? 20.323 -0.791 5.554 1.00 97.69 187 VAL A N 1
ATOM 1437 C CA . VAL A 1 187 ? 18.974 -0.701 6.136 1.00 97.69 187 VAL A CA 1
ATOM 1438 C C . VAL A 1 187 ? 18.105 -1.872 5.668 1.00 97.69 187 VAL A C 1
ATOM 1440 O O . VAL A 1 187 ? 17.513 -2.553 6.509 1.00 97.69 187 VAL A O 1
ATOM 1443 N N . LEU A 1 188 ? 18.080 -2.178 4.366 1.00 98.12 188 LEU A N 1
ATOM 1444 C CA . LEU A 1 188 ? 17.313 -3.308 3.820 1.00 98.12 188 LEU A CA 1
ATOM 1445 C C . LEU A 1 188 ? 17.819 -4.661 4.342 1.00 98.12 188 LEU A C 1
ATOM 1447 O O . LEU A 1 188 ? 17.011 -5.479 4.789 1.00 98.12 188 LEU A O 1
ATOM 1451 N N . ALA A 1 189 ? 19.138 -4.870 4.383 1.00 97.31 189 ALA A N 1
ATOM 1452 C CA . ALA A 1 189 ? 19.732 -6.074 4.962 1.00 97.31 189 ALA A CA 1
ATOM 1453 C C . ALA A 1 189 ? 19.386 -6.225 6.457 1.00 97.31 189 ALA A C 1
ATOM 1455 O O . ALA A 1 189 ? 18.994 -7.307 6.890 1.00 97.31 189 ALA A O 1
ATOM 1456 N N . SER A 1 190 ? 19.436 -5.138 7.239 1.00 96.12 190 SER A N 1
ATOM 1457 C CA . SER A 1 190 ? 19.063 -5.142 8.665 1.00 96.12 190 SER A CA 1
ATOM 1458 C C . SER A 1 190 ? 17.575 -5.432 8.912 1.00 96.12 190 SER A C 1
ATOM 1460 O O . SER A 1 190 ? 17.200 -5.929 9.974 1.00 96.12 190 SER A O 1
ATOM 1462 N N . ALA A 1 191 ? 16.722 -5.163 7.919 1.00 95.56 191 ALA A N 1
ATOM 1463 C CA . ALA A 1 191 ? 15.303 -5.494 7.937 1.00 95.56 191 ALA A CA 1
ATOM 1464 C C . ALA A 1 191 ? 15.008 -6.958 7.543 1.00 95.56 191 ALA A C 1
ATOM 1466 O O . ALA A 1 191 ? 13.856 -7.379 7.670 1.00 95.56 191 ALA A O 1
ATOM 1467 N N . GLY A 1 192 ? 16.011 -7.720 7.086 1.00 96.31 192 GLY A N 1
ATOM 1468 C CA . GLY A 1 192 ? 15.874 -9.090 6.573 1.00 96.31 192 GLY A CA 1
ATOM 1469 C C . GLY A 1 192 ? 15.528 -9.177 5.080 1.00 96.31 192 GLY A C 1
ATOM 1470 O O . GLY A 1 192 ? 15.149 -10.242 4.599 1.00 96.31 192 GLY A O 1
ATOM 1471 N N . ILE A 1 193 ? 15.613 -8.070 4.335 1.00 97.88 193 ILE A N 1
ATOM 1472 C CA . ILE A 1 193 ? 15.172 -7.986 2.936 1.00 97.88 193 ILE A CA 1
ATOM 1473 C C . ILE A 1 193 ? 16.338 -8.327 1.996 1.00 97.88 193 ILE A C 1
ATOM 1475 O O . ILE A 1 193 ? 17.402 -7.713 2.057 1.00 97.88 193 ILE A O 1
ATOM 1479 N N . ASN A 1 194 ? 16.121 -9.278 1.083 1.00 97.38 194 ASN A N 1
ATOM 1480 C CA . ASN A 1 194 ? 17.085 -9.657 0.046 1.00 97.38 194 ASN A CA 1
ATOM 1481 C C . ASN A 1 194 ? 17.069 -8.632 -1.103 1.00 97.38 194 ASN A C 1
ATOM 1483 O O . ASN A 1 194 ? 16.372 -8.810 -2.106 1.00 97.38 194 ASN A O 1
ATOM 1487 N N . ALA A 1 195 ? 17.799 -7.532 -0.918 1.00 98.12 195 ALA A N 1
ATOM 1488 C CA . ALA A 1 195 ? 17.827 -6.402 -1.839 1.00 98.12 195 ALA A CA 1
ATOM 1489 C C . ALA A 1 195 ? 19.186 -6.207 -2.526 1.00 98.12 195 ALA A C 1
ATOM 1491 O O . ALA A 1 195 ? 20.242 -6.409 -1.935 1.00 98.12 195 ALA A O 1
ATOM 1492 N N . THR A 1 196 ? 19.143 -5.732 -3.768 1.00 98.44 196 THR A N 1
ATOM 1493 C CA . THR A 1 196 ? 20.274 -5.163 -4.506 1.00 98.44 196 THR A CA 1
ATOM 1494 C C . THR A 1 196 ? 19.928 -3.714 -4.838 1.00 98.44 196 THR A C 1
ATOM 1496 O O . THR A 1 196 ? 18.916 -3.445 -5.483 1.00 98.44 196 THR A O 1
ATOM 1499 N N . VAL A 1 197 ? 20.727 -2.767 -4.348 1.00 98.44 197 VAL A N 1
ATOM 1500 C CA . VAL A 1 197 ? 20.466 -1.326 -4.497 1.00 98.44 197 VAL A CA 1
ATOM 1501 C C . VAL A 1 197 ? 21.373 -0.785 -5.601 1.00 98.44 197 VAL A C 1
ATOM 1503 O O . VAL A 1 197 ? 22.587 -0.967 -5.535 1.00 98.44 197 VAL A O 1
ATOM 1506 N N . VAL A 1 198 ? 20.795 -0.159 -6.629 1.00 97.25 198 VAL A N 1
ATOM 1507 C CA . VAL A 1 198 ? 21.497 0.272 -7.856 1.00 97.25 198 VAL A CA 1
ATOM 1508 C C . VAL A 1 198 ? 21.203 1.741 -8.188 1.00 97.25 198 VAL A C 1
ATOM 1510 O O . VAL A 1 198 ? 20.104 2.215 -7.894 1.00 97.25 198 VAL A O 1
ATOM 1513 N N . PRO A 1 199 ? 22.149 2.500 -8.765 1.00 97.31 199 PRO A N 1
ATOM 1514 C CA . PRO A 1 199 ? 21.864 3.858 -9.213 1.00 97.31 199 PRO A CA 1
ATOM 1515 C C . PRO A 1 199 ? 20.919 3.819 -10.422 1.00 97.31 199 PRO A C 1
ATOM 1517 O O . PRO A 1 199 ? 21.094 3.008 -11.331 1.00 97.31 199 PRO A O 1
ATOM 1520 N N . SER A 1 200 ? 19.922 4.703 -10.460 1.00 96.38 200 SER A N 1
ATOM 1521 C CA . SER A 1 200 ? 19.113 4.895 -11.669 1.00 96.38 200 SER A CA 1
ATOM 1522 C C . SER A 1 200 ? 19.902 5.635 -12.751 1.00 96.38 200 SER A C 1
ATOM 1524 O O . SER A 1 200 ? 20.659 6.555 -12.439 1.00 96.38 200 SER A O 1
ATOM 1526 N N . ASN A 1 201 ? 19.651 5.325 -14.027 1.00 94.88 201 ASN A N 1
ATOM 1527 C CA . ASN A 1 201 ? 20.178 6.127 -15.131 1.00 94.88 201 ASN A CA 1
ATOM 1528 C C . ASN A 1 201 ? 19.675 7.586 -15.026 1.00 94.88 201 ASN A C 1
ATOM 1530 O O . ASN A 1 201 ? 18.471 7.834 -14.919 1.00 94.88 201 ASN A O 1
ATOM 1534 N N . LEU A 1 202 ? 20.609 8.543 -15.042 1.00 94.50 202 LEU A N 1
ATOM 1535 C CA . LEU A 1 202 ? 20.341 9.979 -14.900 1.00 94.50 202 LEU A CA 1
ATOM 1536 C C . LEU A 1 202 ? 19.896 10.648 -16.216 1.00 94.50 202 LEU A C 1
ATOM 1538 O O . LEU A 1 202 ? 19.304 11.723 -16.173 1.00 94.50 202 LEU A O 1
ATOM 1542 N N . GLU A 1 203 ? 20.137 10.013 -17.367 1.00 93.31 203 GLU A N 1
ATOM 1543 C CA . GLU A 1 203 ? 19.693 10.471 -18.698 1.00 93.31 203 GLU A CA 1
ATOM 1544 C C . GLU A 1 203 ? 18.213 10.135 -18.978 1.00 93.31 203 GLU A C 1
ATOM 1546 O O . GLU A 1 203 ? 17.592 10.647 -19.916 1.00 93.31 203 GLU A O 1
ATOM 1551 N N . LEU A 1 204 ? 17.627 9.263 -18.152 1.00 94.00 204 LEU A N 1
ATOM 1552 C CA . LEU A 1 204 ? 16.225 8.877 -18.226 1.00 94.00 204 LEU A CA 1
ATOM 1553 C C . LEU A 1 204 ? 15.376 9.732 -17.282 1.00 94.00 204 LEU A C 1
ATOM 1555 O O . LEU A 1 204 ? 15.702 9.934 -16.113 1.00 94.00 204 LEU A O 1
ATOM 1559 N N . ASP A 1 205 ? 14.237 10.188 -17.795 1.00 93.50 205 ASP A N 1
ATOM 1560 C CA . ASP A 1 205 ? 13.150 10.800 -17.024 1.00 93.50 205 ASP A CA 1
ATOM 1561 C C . ASP A 1 205 ? 12.352 9.735 -16.236 1.00 93.50 205 ASP A C 1
ATOM 1563 O O . ASP A 1 205 ? 12.672 8.548 -16.273 1.00 93.50 205 ASP A O 1
ATOM 1567 N N . MET A 1 206 ? 11.322 10.142 -15.480 1.00 92.81 206 MET A N 1
ATOM 1568 C CA . MET A 1 206 ? 10.508 9.199 -14.691 1.00 92.81 206 MET A CA 1
ATOM 1569 C C . MET A 1 206 ? 9.914 8.047 -15.532 1.00 92.81 206 MET A C 1
ATOM 1571 O O . MET A 1 206 ? 10.092 6.898 -15.125 1.00 92.81 206 MET A O 1
ATOM 1575 N N . PRO A 1 207 ? 9.266 8.298 -16.693 1.00 94.94 207 PRO A N 1
ATOM 1576 C CA . PRO A 1 207 ? 8.814 7.227 -17.581 1.00 94.94 207 PRO A CA 1
ATOM 1577 C C . PRO A 1 207 ? 9.931 6.281 -18.029 1.00 94.94 207 PRO A C 1
ATOM 1579 O O . PRO A 1 207 ? 9.766 5.064 -17.947 1.00 94.94 207 PRO A O 1
ATOM 1582 N N . GLY A 1 208 ? 11.079 6.827 -18.443 1.00 96.25 208 GLY A N 1
ATOM 1583 C CA . GLY A 1 208 ? 12.222 6.024 -18.877 1.00 96.25 208 GLY A CA 1
ATOM 1584 C C . GLY A 1 208 ? 12.767 5.129 -17.771 1.00 96.25 208 GLY A C 1
ATOM 1585 O O . GLY A 1 208 ? 12.936 3.932 -17.982 1.00 96.25 208 GLY A O 1
ATOM 1586 N N . ARG A 1 209 ? 12.977 5.679 -16.568 1.00 96.38 209 ARG A N 1
ATOM 1587 C CA . ARG A 1 209 ? 13.477 4.918 -15.410 1.00 96.38 209 ARG A CA 1
ATOM 1588 C C . ARG A 1 209 ? 12.531 3.796 -14.989 1.00 96.38 209 ARG A C 1
ATOM 1590 O O . ARG A 1 209 ? 13.008 2.747 -14.575 1.00 96.38 209 ARG A O 1
ATOM 1597 N N . TYR A 1 210 ? 11.217 3.991 -15.118 1.00 96.94 210 TYR A N 1
ATOM 1598 C CA . TYR A 1 210 ? 10.240 2.937 -14.837 1.00 96.94 210 TYR A CA 1
ATOM 1599 C C . TYR A 1 210 ? 10.371 1.764 -15.820 1.00 96.94 210 TYR A C 1
ATOM 1601 O O . TYR A 1 210 ? 10.418 0.614 -15.397 1.00 96.94 210 TYR A O 1
ATOM 1609 N N . VAL A 1 211 ? 10.506 2.034 -17.123 1.00 97.38 211 VAL A N 1
ATOM 1610 C CA . VAL A 1 211 ? 10.732 0.981 -18.133 1.00 97.38 211 VAL A CA 1
ATOM 1611 C C . VAL A 1 211 ? 12.114 0.332 -17.980 1.00 97.38 211 VAL A C 1
ATOM 1613 O O . VAL A 1 211 ? 12.245 -0.880 -18.142 1.00 97.38 211 VAL A O 1
ATOM 1616 N N . ASP A 1 212 ? 13.135 1.096 -17.588 1.00 97.56 212 ASP A N 1
ATOM 1617 C CA . ASP A 1 212 ? 14.492 0.586 -17.356 1.00 97.56 212 ASP A CA 1
ATOM 1618 C C . ASP A 1 212 ? 14.577 -0.401 -16.174 1.00 97.56 212 ASP A C 1
ATOM 1620 O O . ASP A 1 212 ? 15.444 -1.276 -16.162 1.00 97.56 212 ASP A O 1
ATOM 1624 N N . LEU A 1 213 ? 13.617 -0.384 -15.234 1.00 98.12 213 LEU A N 1
ATOM 1625 C CA . LEU A 1 213 ? 13.487 -1.452 -14.231 1.00 98.12 213 LEU A CA 1
ATOM 1626 C C . LEU A 1 213 ? 13.344 -2.837 -14.885 1.00 98.12 213 LEU A C 1
ATOM 1628 O O . LEU A 1 213 ? 13.852 -3.810 -14.332 1.00 98.12 213 LEU A O 1
ATOM 1632 N N . VAL A 1 214 ? 12.727 -2.958 -16.070 1.00 98.25 214 VAL A N 1
ATOM 1633 C CA . VAL A 1 214 ? 12.654 -4.247 -16.786 1.00 98.25 214 VAL A CA 1
ATOM 1634 C C . VAL A 1 214 ? 14.052 -4.728 -17.182 1.00 98.25 214 VAL A C 1
ATOM 1636 O O . VAL A 1 214 ? 14.366 -5.902 -16.980 1.00 98.25 214 VAL A O 1
ATOM 1639 N N . ASN A 1 215 ? 14.919 -3.825 -17.654 1.00 97.19 215 ASN A N 1
ATOM 1640 C CA . ASN A 1 215 ? 16.316 -4.136 -17.972 1.00 97.19 215 ASN A CA 1
ATOM 1641 C C . ASN A 1 215 ? 17.088 -4.552 -16.719 1.00 97.19 215 ASN A C 1
ATOM 1643 O O . ASN A 1 215 ? 17.784 -5.569 -16.741 1.00 97.19 215 ASN A O 1
ATOM 1647 N N . MET A 1 216 ? 16.942 -3.800 -15.624 1.00 97.88 216 MET A N 1
ATOM 1648 C CA . MET A 1 216 ? 17.619 -4.088 -14.356 1.00 97.88 216 MET A CA 1
ATOM 1649 C C . MET A 1 216 ? 17.200 -5.445 -13.780 1.00 97.88 216 MET A C 1
ATOM 1651 O O . MET A 1 216 ? 18.052 -6.215 -13.345 1.00 97.88 216 MET A O 1
ATOM 1655 N N . LEU A 1 217 ? 15.902 -5.764 -13.803 1.00 98.38 217 LEU A N 1
ATOM 1656 C CA . LEU A 1 217 ? 15.360 -7.019 -13.277 1.00 98.38 217 LEU A CA 1
ATOM 1657 C C . LEU A 1 217 ? 15.711 -8.222 -14.167 1.00 98.38 217 LEU A C 1
ATOM 1659 O O . LEU A 1 217 ? 16.055 -9.283 -13.644 1.00 98.38 217 LEU A O 1
ATOM 1663 N N . TYR A 1 218 ? 15.643 -8.078 -15.495 1.00 97.62 218 TYR A N 1
ATOM 1664 C CA . TYR A 1 218 ? 15.947 -9.160 -16.438 1.00 97.62 218 TYR A CA 1
ATOM 1665 C C . TYR A 1 218 ? 17.445 -9.507 -16.473 1.00 97.62 218 TYR A C 1
ATOM 1667 O O . TYR A 1 218 ? 17.806 -10.685 -16.461 1.00 97.62 218 TYR A O 1
ATOM 1675 N N . ASN A 1 219 ? 18.322 -8.500 -16.429 1.00 97.06 219 ASN A N 1
ATOM 1676 C CA . ASN A 1 219 ? 19.777 -8.692 -16.411 1.00 97.06 219 ASN A CA 1
ATOM 1677 C C . ASN A 1 219 ? 20.353 -8.908 -14.993 1.00 97.06 219 ASN A C 1
ATOM 1679 O O . ASN A 1 219 ? 21.563 -9.059 -14.831 1.00 97.06 219 ASN A O 1
ATOM 1683 N N . HIS A 1 220 ? 19.507 -8.948 -13.957 1.00 98.12 220 HIS A N 1
ATOM 1684 C CA . HIS A 1 220 ? 19.931 -9.189 -12.579 1.00 98.12 220 HIS A CA 1
ATOM 1685 C C . HIS A 1 220 ? 20.598 -10.575 -12.420 1.00 98.12 220 HIS A C 1
ATOM 1687 O O . HIS A 1 220 ? 20.046 -11.553 -12.921 1.00 98.12 220 HIS A O 1
ATOM 1693 N N . PRO A 1 221 ? 21.693 -10.746 -11.646 1.00 97.38 221 PRO A N 1
ATOM 1694 C CA . PRO A 1 221 ? 22.401 -12.033 -11.541 1.00 97.38 221 PRO A CA 1
ATOM 1695 C C . PRO A 1 221 ? 21.576 -13.238 -11.055 1.00 97.38 221 PRO A C 1
ATOM 1697 O O . PRO A 1 221 ? 21.986 -14.379 -11.256 1.00 97.38 221 PRO A O 1
ATOM 1700 N N . THR A 1 222 ? 20.415 -13.020 -10.421 1.00 96.50 222 THR A N 1
ATOM 1701 C CA . THR A 1 222 ? 19.490 -14.108 -10.031 1.00 96.50 222 THR A CA 1
ATOM 1702 C C . THR A 1 222 ? 18.326 -14.326 -11.004 1.00 96.50 222 THR A C 1
ATOM 1704 O O . THR A 1 222 ? 17.511 -15.211 -10.752 1.00 96.50 222 THR A O 1
ATOM 1707 N N . SER A 1 223 ? 18.220 -13.574 -12.108 1.00 96.06 223 SER A N 1
ATOM 1708 C CA . SER A 1 223 ? 17.058 -13.579 -13.017 1.00 96.06 223 SER A CA 1
ATOM 1709 C C . SER A 1 223 ? 16.720 -14.961 -13.579 1.00 96.06 223 SER A C 1
ATOM 1711 O O . SER A 1 223 ? 15.548 -15.323 -13.627 1.00 96.06 223 SER A O 1
ATOM 1713 N N . ALA A 1 224 ? 17.727 -15.782 -13.889 1.00 95.12 224 ALA A N 1
ATOM 1714 C CA . ALA A 1 224 ? 17.561 -17.160 -14.363 1.00 95.12 224 ALA A CA 1
ATOM 1715 C C . ALA A 1 224 ? 16.841 -18.100 -13.367 1.00 95.12 224 ALA A C 1
ATOM 1717 O O . ALA A 1 224 ? 16.398 -19.181 -13.752 1.00 95.12 224 ALA A O 1
ATOM 1718 N N . GLN A 1 225 ? 16.718 -17.706 -12.094 1.00 95.25 225 GLN A N 1
ATOM 1719 C CA . GLN A 1 225 ? 15.975 -18.432 -11.054 1.00 95.25 225 GLN A CA 1
ATOM 1720 C C . GLN A 1 225 ? 14.549 -17.879 -10.857 1.00 95.25 225 GLN A C 1
ATOM 1722 O O . GLN A 1 225 ? 13.722 -18.509 -10.194 1.00 95.25 225 GLN A O 1
ATOM 1727 N N . ARG A 1 226 ? 14.244 -16.704 -11.424 1.00 97.50 226 ARG A N 1
ATOM 1728 C CA . ARG A 1 226 ? 12.967 -15.999 -11.264 1.00 97.50 226 ARG A CA 1
ATOM 1729 C C . ARG A 1 226 ? 11.996 -16.381 -12.379 1.00 97.50 226 ARG A C 1
ATOM 1731 O O . ARG A 1 226 ? 12.374 -16.654 -13.515 1.00 97.50 226 ARG A O 1
ATOM 1738 N N . LYS A 1 227 ? 10.713 -16.402 -12.033 1.00 97.62 227 LYS A N 1
ATOM 1739 C CA . LYS A 1 227 ? 9.589 -16.748 -12.919 1.00 97.62 227 LYS A CA 1
ATOM 1740 C C . LYS A 1 227 ? 8.790 -15.493 -13.276 1.00 97.62 227 LYS A C 1
ATOM 1742 O O . LYS A 1 227 ? 8.357 -15.348 -14.418 1.00 97.62 227 LYS A O 1
ATOM 1747 N N . TYR A 1 228 ? 8.673 -14.579 -12.310 1.00 98.50 228 TYR A N 1
ATOM 1748 C CA . TYR A 1 228 ? 7.949 -13.317 -12.404 1.00 98.50 228 TYR A CA 1
ATOM 1749 C C . TYR A 1 228 ? 8.833 -12.137 -11.981 1.00 98.50 228 TYR A C 1
ATOM 1751 O O . TYR A 1 228 ? 9.542 -12.198 -10.975 1.00 98.50 228 TYR A O 1
ATOM 1759 N N . PHE A 1 229 ? 8.757 -11.072 -12.771 1.00 98.69 229 PHE A N 1
ATOM 1760 C CA . PHE A 1 229 ? 9.535 -9.843 -12.706 1.00 98.69 229 PHE A CA 1
ATOM 1761 C C . PHE A 1 229 ? 8.525 -8.714 -12.503 1.00 98.69 229 PHE A C 1
ATOM 1763 O O . PHE A 1 229 ? 7.730 -8.426 -13.398 1.00 98.69 229 PHE A O 1
ATOM 1770 N N . ALA A 1 230 ? 8.478 -8.156 -11.300 1.0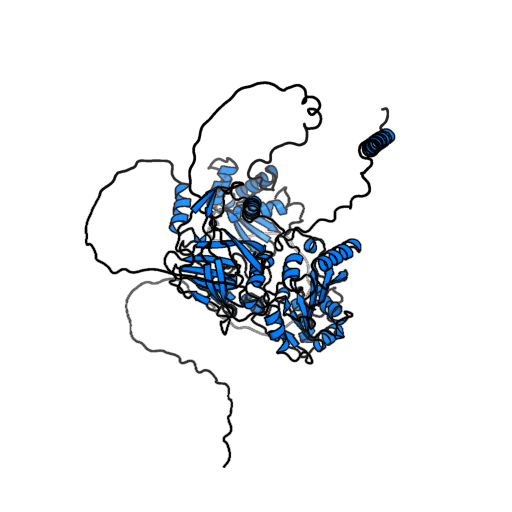0 98.50 230 ALA A N 1
ATOM 1771 C CA . ALA A 1 230 ? 7.440 -7.233 -10.869 1.00 98.50 230 ALA A CA 1
ATOM 1772 C C . ALA A 1 230 ? 7.957 -5.792 -10.842 1.00 98.50 230 ALA A C 1
ATOM 1774 O O . ALA A 1 230 ? 9.024 -5.543 -10.289 1.00 98.50 230 ALA A O 1
ATOM 1775 N N . LEU A 1 231 ? 7.198 -4.845 -11.384 1.00 98.62 231 LEU A N 1
ATOM 1776 C CA . LEU A 1 231 ? 7.445 -3.412 -11.253 1.00 98.62 231 LEU A CA 1
ATOM 1777 C C . LEU A 1 231 ? 6.431 -2.837 -10.271 1.00 98.62 231 LEU A C 1
ATOM 1779 O O . LEU A 1 231 ? 5.236 -3.128 -10.376 1.00 98.62 231 LEU A O 1
ATOM 1783 N N . ILE A 1 232 ? 6.920 -2.048 -9.317 1.00 97.75 232 ILE A N 1
ATOM 1784 C CA . ILE A 1 232 ? 6.130 -1.471 -8.230 1.00 97.75 232 ILE A CA 1
ATOM 1785 C C . ILE A 1 232 ? 6.603 -0.053 -7.902 1.00 97.75 232 ILE A C 1
ATOM 1787 O O . ILE A 1 232 ? 7.777 0.280 -8.076 1.00 97.75 232 ILE A O 1
ATOM 1791 N N . ASP A 1 233 ? 5.700 0.747 -7.349 1.00 96.06 233 ASP A N 1
ATOM 1792 C CA . ASP A 1 233 ? 6.048 1.987 -6.655 1.00 96.06 233 ASP A CA 1
ATOM 1793 C C . ASP A 1 233 ? 6.416 1.683 -5.188 1.00 96.06 233 ASP A C 1
ATOM 1795 O O . ASP A 1 233 ? 6.038 0.646 -4.636 1.00 96.06 233 ASP A O 1
ATOM 1799 N N . ASP A 1 234 ? 7.155 2.563 -4.515 1.00 94.62 234 ASP A N 1
ATOM 1800 C CA . ASP A 1 234 ? 7.615 2.342 -3.133 1.00 94.62 234 ASP A CA 1
ATOM 1801 C C . ASP A 1 234 ? 6.520 2.526 -2.060 1.00 94.62 234 ASP A C 1
ATOM 1803 O O . ASP A 1 234 ? 6.699 2.079 -0.926 1.00 94.62 234 ASP A O 1
ATOM 1807 N N . ASP A 1 235 ? 5.354 3.084 -2.405 1.00 95.31 235 ASP A N 1
ATOM 1808 C CA . ASP A 1 235 ? 4.112 2.936 -1.631 1.00 95.31 235 ASP A CA 1
ATOM 1809 C C . ASP A 1 235 ? 3.170 1.828 -2.143 1.00 95.31 235 ASP A C 1
ATOM 1811 O O . ASP A 1 235 ? 1.981 1.851 -1.841 1.00 95.31 235 ASP A O 1
ATOM 1815 N N . THR A 1 236 ? 3.692 0.811 -2.849 1.00 97.69 236 THR A N 1
ATOM 1816 C CA . THR A 1 236 ? 2.983 -0.458 -3.144 1.00 97.69 236 THR A CA 1
ATOM 1817 C C . THR A 1 236 ? 3.140 -1.465 -1.998 1.00 97.69 236 THR A C 1
ATOM 1819 O O . THR A 1 236 ? 4.238 -1.667 -1.470 1.00 97.69 236 THR A O 1
ATOM 1822 N N . PHE A 1 237 ? 2.062 -2.160 -1.631 1.00 98.00 237 PHE A N 1
ATOM 1823 C CA . PHE A 1 237 ? 2.062 -3.162 -0.560 1.00 98.00 237 PHE A CA 1
ATOM 1824 C C . PHE A 1 237 ? 1.255 -4.411 -0.925 1.00 98.00 237 PHE A C 1
ATOM 1826 O O . PHE A 1 237 ? 0.149 -4.299 -1.447 1.00 98.00 237 PHE A O 1
ATOM 1833 N N . PHE A 1 238 ? 1.777 -5.598 -0.596 1.00 97.75 238 PHE A N 1
ATOM 1834 C CA . PHE A 1 238 ? 1.127 -6.891 -0.841 1.00 97.75 238 PHE A CA 1
ATOM 1835 C C . PHE A 1 238 ? 0.728 -7.546 0.498 1.00 97.75 238 PHE A C 1
ATOM 1837 O O . PHE A 1 238 ? 1.600 -8.086 1.180 1.00 97.75 238 PHE A O 1
ATOM 1844 N N . PRO A 1 239 ? -0.557 -7.515 0.917 1.00 95.62 239 PRO A N 1
ATOM 1845 C CA . PRO A 1 239 ? -0.975 -8.014 2.234 1.00 95.62 239 PRO A CA 1
ATOM 1846 C C . PRO A 1 239 ? -1.154 -9.541 2.317 1.00 95.62 239 PRO A C 1
ATOM 1848 O O . PRO A 1 239 ? -1.440 -10.056 3.393 1.00 95.62 239 PRO A O 1
ATOM 1851 N N . TYR A 1 240 ? -1.048 -10.259 1.192 1.00 94.75 240 TYR A N 1
ATOM 1852 C CA . TYR A 1 240 ? -1.271 -11.707 1.112 1.00 94.75 240 TYR A CA 1
ATOM 1853 C C . TYR A 1 240 ? -0.275 -12.336 0.123 1.00 94.75 240 TYR A C 1
ATOM 1855 O O . TYR A 1 240 ? -0.619 -12.624 -1.027 1.00 94.75 240 TYR A O 1
ATOM 1863 N N . MET A 1 241 ? 0.986 -12.512 0.522 1.00 95.06 241 MET A N 1
ATOM 1864 C CA . MET A 1 241 ? 2.029 -13.041 -0.369 1.00 95.06 241 MET A CA 1
ATOM 1865 C C . MET A 1 241 ? 1.809 -14.512 -0.741 1.00 95.06 241 MET A C 1
ATOM 1867 O O . MET A 1 241 ? 2.164 -14.921 -1.851 1.00 95.06 241 MET A O 1
ATOM 1871 N N . SER A 1 242 ? 1.161 -15.291 0.128 1.00 92.50 242 SER A N 1
ATOM 1872 C CA . SER A 1 242 ? 0.680 -16.646 -0.171 1.00 92.50 242 SER A CA 1
ATOM 1873 C C . SER A 1 242 ? -0.325 -16.644 -1.330 1.00 92.50 242 SER A C 1
ATOM 1875 O O . SER A 1 242 ? -0.129 -17.337 -2.328 1.00 92.50 242 SER A O 1
ATOM 1877 N N . GLU A 1 243 ? -1.367 -15.812 -1.253 1.00 93.94 243 GLU A N 1
ATOM 1878 C CA . GLU A 1 243 ? -2.403 -15.684 -2.284 1.00 93.94 243 GLU A CA 1
ATOM 1879 C C . GLU A 1 243 ? -1.889 -15.001 -3.563 1.00 93.94 243 GLU A C 1
ATOM 1881 O O . GLU A 1 243 ? -2.314 -15.383 -4.655 1.00 93.94 243 GLU A O 1
ATOM 1886 N N . LEU A 1 244 ? -0.940 -14.059 -3.474 1.00 96.69 244 LEU A N 1
ATOM 1887 C CA . LEU A 1 244 ? -0.265 -13.474 -4.642 1.00 96.69 244 LEU A CA 1
ATOM 1888 C C . LEU A 1 244 ? 0.519 -14.547 -5.401 1.00 96.69 244 LEU A C 1
ATOM 1890 O O . LEU A 1 244 ? 0.321 -14.724 -6.603 1.00 96.69 244 LEU A O 1
ATOM 1894 N N . THR A 1 245 ? 1.363 -15.299 -4.692 1.00 95.31 245 THR A N 1
ATOM 1895 C CA . THR A 1 245 ? 2.172 -16.377 -5.275 1.00 95.31 245 THR A CA 1
ATOM 1896 C C . THR A 1 245 ? 1.269 -17.464 -5.854 1.00 95.31 245 THR A C 1
ATOM 1898 O O . THR A 1 245 ? 1.428 -17.838 -7.016 1.00 95.31 245 THR A O 1
ATOM 1901 N N . ARG A 1 246 ? 0.241 -17.896 -5.109 1.00 93.94 246 ARG A N 1
ATOM 1902 C CA . ARG A 1 246 ? -0.773 -18.856 -5.578 1.00 93.94 246 ARG A CA 1
ATOM 1903 C C . ARG A 1 246 ? -1.485 -18.374 -6.841 1.00 93.94 246 ARG A C 1
ATOM 1905 O O . ARG A 1 246 ? -1.684 -19.170 -7.752 1.00 93.94 246 ARG A O 1
ATOM 1912 N N . THR A 1 247 ? -1.834 -17.089 -6.916 1.00 96.38 247 THR A N 1
ATOM 1913 C CA . THR A 1 247 ? -2.496 -16.488 -8.083 1.00 96.38 247 THR A CA 1
ATOM 1914 C C . THR A 1 247 ? -1.567 -16.447 -9.294 1.00 96.38 247 THR A C 1
ATOM 1916 O O . THR A 1 247 ? -1.942 -16.923 -10.364 1.00 96.38 247 THR A O 1
ATOM 1919 N N . LEU A 1 248 ? -0.347 -15.922 -9.145 1.00 97.69 248 LEU A N 1
ATOM 1920 C CA . LEU A 1 248 ? 0.610 -15.809 -10.251 1.00 97.69 248 LEU A CA 1
ATOM 1921 C C . LEU A 1 248 ? 0.994 -17.185 -10.805 1.00 97.69 248 LEU A C 1
ATOM 1923 O O . LEU A 1 248 ? 1.047 -17.370 -12.015 1.00 97.69 248 LEU A O 1
ATOM 1927 N N . PHE A 1 249 ? 1.174 -18.191 -9.950 1.00 96.06 249 PHE A N 1
ATOM 1928 C CA . PHE A 1 249 ? 1.542 -19.543 -10.376 1.00 96.06 249 PHE A CA 1
ATOM 1929 C C . PHE A 1 249 ? 0.385 -20.342 -11.014 1.00 96.06 249 PHE A C 1
ATOM 1931 O O . PHE A 1 249 ? 0.597 -21.484 -11.418 1.00 96.06 249 PHE A O 1
ATOM 1938 N N . THR A 1 250 ? -0.807 -19.750 -11.190 1.00 97.25 250 THR A N 1
ATOM 1939 C CA . THR A 1 250 ? -1.821 -20.291 -12.120 1.00 97.25 250 THR A CA 1
ATOM 1940 C C . THR A 1 250 ? -1.469 -20.047 -13.593 1.00 97.25 250 THR A C 1
ATOM 1942 O O . THR A 1 250 ? -1.941 -20.782 -14.462 1.00 97.25 250 THR A O 1
ATOM 1945 N N . TYR A 1 251 ? -0.621 -19.054 -13.888 1.00 97.50 251 TYR A N 1
ATOM 1946 C CA . TYR A 1 251 ? -0.141 -18.766 -15.237 1.00 97.50 251 TYR A CA 1
ATOM 1947 C C . TYR A 1 251 ? 1.095 -19.608 -15.588 1.00 97.50 251 TYR A C 1
ATOM 1949 O O . TYR A 1 251 ? 1.955 -19.894 -14.751 1.00 97.50 251 TYR A O 1
ATOM 1957 N N . ASP A 1 252 ? 1.210 -19.990 -16.862 1.00 97.69 252 ASP A N 1
ATOM 1958 C CA . ASP A 1 252 ? 2.383 -20.700 -17.375 1.00 97.69 252 ASP A CA 1
ATOM 1959 C C . ASP A 1 252 ? 3.528 -19.709 -17.635 1.00 97.69 252 ASP A C 1
ATOM 1961 O O . ASP A 1 252 ? 3.637 -19.155 -18.728 1.00 97.69 252 ASP A O 1
ATOM 1965 N N . TYR A 1 253 ? 4.396 -19.507 -16.640 1.00 96.88 253 TYR A N 1
ATOM 1966 C CA . TYR A 1 253 ? 5.527 -18.562 -16.673 1.00 96.88 253 TYR A CA 1
ATOM 1967 C C . TYR A 1 253 ? 6.525 -18.754 -17.837 1.00 96.88 253 TYR A C 1
ATOM 1969 O O . TYR A 1 253 ? 7.411 -17.924 -18.037 1.00 96.88 253 TYR A O 1
ATOM 1977 N N . ARG A 1 254 ? 6.408 -19.846 -18.605 1.00 97.38 254 ARG A N 1
ATOM 1978 C CA . ARG A 1 254 ? 7.196 -20.120 -19.821 1.00 97.38 254 ARG A CA 1
ATOM 1979 C C . ARG A 1 254 ? 6.601 -19.464 -21.075 1.00 97.38 254 ARG A C 1
ATOM 1981 O O . ARG A 1 254 ? 7.217 -19.523 -22.136 1.00 97.38 254 ARG A O 1
ATOM 1988 N N . LYS A 1 255 ? 5.419 -18.851 -20.971 1.00 98.19 255 LYS A N 1
ATOM 1989 C CA . LYS A 1 255 ? 4.771 -18.034 -22.010 1.00 98.19 255 LYS A CA 1
ATOM 1990 C C . LYS A 1 255 ? 4.885 -16.550 -21.644 1.00 98.19 255 LYS A C 1
ATOM 1992 O O . LYS A 1 255 ? 4.941 -16.243 -20.457 1.00 98.19 255 LYS A O 1
ATOM 1997 N N . PRO A 1 256 ? 4.903 -15.629 -22.624 1.00 98.31 256 PRO A N 1
ATOM 1998 C CA . PRO A 1 256 ? 4.997 -14.201 -22.349 1.00 98.31 256 PRO A CA 1
ATOM 1999 C C . PRO A 1 256 ? 3.650 -13.648 -21.847 1.00 98.31 256 PRO A C 1
ATOM 2001 O O . PRO A 1 256 ? 2.718 -13.457 -22.624 1.00 98.31 256 PRO A O 1
ATOM 2004 N N . TYR A 1 257 ? 3.558 -13.385 -20.543 1.00 98.56 257 TYR A N 1
ATOM 2005 C CA . TYR A 1 257 ? 2.430 -12.720 -19.889 1.00 98.56 257 TYR A CA 1
ATOM 2006 C C . TYR A 1 257 ? 2.824 -11.331 -19.363 1.00 98.56 257 TYR A C 1
ATOM 2008 O O . TYR A 1 257 ? 3.851 -11.176 -18.697 1.00 98.56 257 TYR A O 1
ATOM 2016 N N . TYR A 1 258 ? 1.947 -10.358 -19.622 1.00 98.62 258 TYR A N 1
ATOM 2017 C CA . TYR A 1 258 ? 1.869 -9.032 -19.000 1.00 98.62 258 TYR A CA 1
ATOM 2018 C C . TYR A 1 258 ? 0.644 -9.046 -18.081 1.00 98.62 258 TYR A C 1
ATOM 2020 O O . TYR A 1 258 ? -0.469 -9.200 -18.580 1.00 98.62 258 TYR A O 1
ATOM 2028 N N . ILE A 1 259 ? 0.821 -8.964 -16.762 1.00 98.75 259 ILE A N 1
ATOM 2029 C CA . ILE A 1 259 ? -0.258 -9.117 -15.769 1.00 98.75 259 ILE A CA 1
ATOM 2030 C C . ILE A 1 259 ? -0.322 -7.855 -14.901 1.00 98.75 259 ILE A C 1
ATOM 2032 O O . ILE A 1 259 ? 0.710 -7.359 -14.457 1.00 98.75 259 ILE A O 1
ATOM 2036 N N . GLY A 1 260 ? -1.524 -7.348 -14.631 1.00 98.19 260 GLY A N 1
ATOM 2037 C CA . GLY A 1 260 ? -1.733 -6.177 -13.774 1.00 98.19 260 GLY A CA 1
ATOM 2038 C C . GLY A 1 260 ? -3.201 -5.752 -13.708 1.00 98.19 260 GLY A C 1
ATOM 2039 O O . GLY A 1 260 ? -4.078 -6.462 -14.207 1.00 98.19 260 GLY A O 1
ATOM 2040 N N . THR A 1 261 ? -3.481 -4.594 -13.108 1.00 96.44 261 THR A N 1
ATOM 2041 C CA . THR A 1 261 ? -4.836 -4.017 -13.024 1.00 96.44 261 THR A CA 1
ATOM 2042 C C . THR A 1 261 ? -4.936 -2.688 -13.766 1.00 96.44 261 THR A C 1
ATOM 2044 O O . THR A 1 261 ? -3.994 -1.898 -13.774 1.00 96.44 261 THR A O 1
ATOM 2047 N N . PHE A 1 262 ? -6.112 -2.412 -14.329 1.00 94.31 262 PHE A N 1
ATOM 2048 C CA . PHE A 1 262 ? -6.539 -1.040 -14.591 1.00 94.31 262 PHE A CA 1
ATOM 2049 C C . PHE A 1 262 ? -6.655 -0.253 -13.278 1.00 94.31 262 PHE A C 1
ATOM 2051 O O . PHE A 1 262 ? -6.813 -0.835 -12.199 1.00 94.31 262 PHE A O 1
ATOM 2058 N N . THR A 1 263 ? -6.691 1.067 -13.401 1.00 92.81 263 THR A N 1
ATOM 2059 C CA . THR A 1 263 ? -7.341 1.943 -12.428 1.00 92.81 263 THR A CA 1
ATOM 2060 C C . THR A 1 263 ? -8.760 1.470 -12.068 1.00 92.81 263 THR A C 1
ATOM 2062 O O . THR A 1 263 ? -9.463 0.866 -12.883 1.00 92.81 263 THR A O 1
ATOM 2065 N N . GLU A 1 264 ? -9.219 1.772 -10.852 1.00 91.62 264 GLU A N 1
ATOM 2066 C CA . GLU A 1 264 ? -10.627 1.618 -10.465 1.00 91.62 264 GLU A CA 1
ATOM 2067 C C . GLU A 1 264 ? -11.529 2.743 -11.018 1.00 91.62 264 GLU A C 1
ATOM 2069 O O . GLU A 1 264 ? -12.752 2.647 -10.927 1.00 91.62 264 GLU A O 1
ATOM 2074 N N . ARG A 1 265 ? -10.936 3.805 -11.585 1.00 90.75 265 ARG A N 1
ATOM 2075 C CA . ARG A 1 265 ? -11.602 4.979 -12.165 1.00 90.75 265 ARG A CA 1
ATOM 2076 C C . ARG A 1 265 ? -11.913 4.755 -13.642 1.00 90.75 265 ARG A C 1
ATOM 2078 O O . ARG A 1 265 ? -11.049 4.922 -14.504 1.00 90.75 265 ARG A O 1
ATOM 2085 N N . VAL A 1 266 ? -13.159 4.399 -13.958 1.00 89.88 266 VAL A N 1
ATOM 2086 C CA . VAL A 1 266 ? -13.551 4.128 -15.355 1.00 89.88 266 VAL A CA 1
ATOM 2087 C C . VAL A 1 266 ? -13.473 5.381 -16.238 1.00 89.88 266 VAL A C 1
ATOM 2089 O O . VAL A 1 266 ? -13.192 5.267 -17.426 1.00 89.88 266 VAL A O 1
ATOM 2092 N N . ASP A 1 267 ? -13.640 6.575 -15.663 1.00 88.81 267 ASP A N 1
ATOM 2093 C CA . ASP A 1 267 ? -13.423 7.851 -16.351 1.00 88.81 267 ASP A CA 1
ATOM 2094 C C . ASP A 1 267 ? -11.955 8.022 -16.765 1.00 88.81 267 ASP A C 1
ATOM 2096 O O . ASP A 1 267 ? -11.680 8.299 -17.927 1.00 88.81 267 ASP A O 1
ATOM 2100 N N . TRP A 1 268 ? -10.998 7.739 -15.876 1.00 89.75 268 TRP A N 1
ATOM 2101 C CA . TRP A 1 268 ? -9.570 7.805 -16.216 1.00 89.75 268 TRP A CA 1
ATOM 2102 C C . TRP A 1 268 ? -9.145 6.721 -17.213 1.00 89.75 268 TRP A C 1
ATOM 2104 O O . TRP A 1 268 ? -8.292 6.984 -18.063 1.00 89.75 268 TRP A O 1
ATOM 2114 N N . LEU A 1 269 ? -9.735 5.523 -17.148 1.00 89.56 269 LEU A N 1
ATOM 2115 C CA . LEU A 1 269 ? -9.512 4.462 -18.138 1.00 89.56 269 LEU A CA 1
ATOM 2116 C C . LEU A 1 269 ? -9.993 4.889 -19.537 1.00 89.56 269 LEU A C 1
ATOM 2118 O O . LEU A 1 269 ? -9.310 4.636 -20.532 1.00 89.56 269 LEU A O 1
ATOM 2122 N N . LEU A 1 270 ? -11.148 5.560 -19.609 1.00 89.69 270 LEU A N 1
ATOM 2123 C CA . LEU 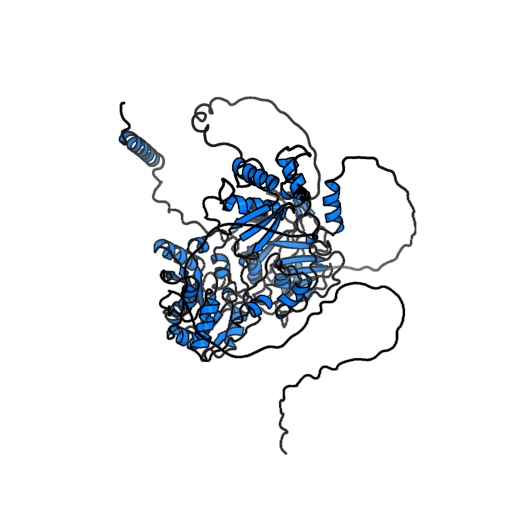A 1 270 ? -11.703 6.093 -20.851 1.00 89.69 270 LEU A CA 1
ATOM 2124 C C . LEU A 1 270 ? -10.887 7.282 -21.372 1.00 89.69 270 LEU A C 1
ATOM 2126 O O . LEU A 1 270 ? -10.494 7.246 -22.534 1.00 89.69 270 LEU A O 1
ATOM 2130 N N . ASP A 1 271 ? -10.570 8.274 -20.536 1.00 88.88 271 ASP A N 1
ATOM 2131 C CA . ASP A 1 271 ? -9.817 9.487 -20.906 1.00 88.88 271 ASP A CA 1
ATOM 2132 C C . ASP A 1 271 ? -8.393 9.187 -21.398 1.00 88.88 271 ASP A C 1
ATOM 2134 O O . ASP A 1 271 ? -7.883 9.859 -22.293 1.00 88.88 271 ASP A O 1
ATOM 2138 N N . ASN A 1 272 ? -7.734 8.159 -20.850 1.00 86.81 272 ASN A N 1
ATOM 2139 C CA . ASN A 1 272 ? -6.405 7.751 -21.315 1.00 86.81 272 ASN A CA 1
ATOM 2140 C C . ASN A 1 272 ? -6.424 7.051 -22.683 1.00 86.81 272 ASN A C 1
ATOM 2142 O O . ASN A 1 272 ? -5.362 6.948 -23.308 1.00 86.81 272 ASN A O 1
ATOM 2146 N N . HIS A 1 273 ? -7.595 6.572 -23.123 1.00 88.81 273 HIS A N 1
ATOM 2147 C CA . HIS A 1 273 ? -7.828 5.760 -24.326 1.00 88.81 273 HIS A CA 1
ATOM 2148 C C . HIS A 1 273 ? -6.986 4.466 -24.402 1.00 88.81 273 HIS A C 1
ATOM 2150 O O . HIS A 1 273 ? -6.781 3.924 -25.487 1.00 88.81 273 HIS A O 1
ATOM 2156 N N . VAL A 1 274 ? -6.476 3.965 -23.268 1.00 86.19 274 VAL A N 1
ATOM 2157 C CA . VAL A 1 274 ? -5.473 2.887 -23.219 1.00 86.19 274 VAL A CA 1
ATOM 2158 C C . VAL A 1 274 ? -5.764 1.897 -22.074 1.00 86.19 274 VAL A C 1
ATOM 2160 O O . VAL A 1 274 ? -5.744 2.296 -20.909 1.00 86.19 274 VAL A O 1
ATOM 2163 N N . PRO A 1 275 ? -5.962 0.592 -22.357 1.00 89.56 275 PRO A N 1
ATOM 2164 C CA . PRO A 1 275 ? -6.149 -0.450 -21.345 1.00 89.56 275 PRO A CA 1
ATOM 2165 C C . PRO A 1 275 ? -4.800 -0.951 -20.786 1.00 89.56 275 PRO A C 1
ATOM 2167 O O . PRO A 1 275 ? -4.443 -2.122 -20.943 1.00 89.56 275 PRO A O 1
ATOM 2170 N N . MET A 1 276 ? -4.034 -0.060 -20.151 1.00 94.06 276 MET A N 1
ATOM 2171 C CA . MET A 1 276 ? -2.749 -0.383 -19.512 1.00 94.06 276 MET A CA 1
ATOM 2172 C C . MET A 1 276 ? -2.905 -0.912 -18.083 1.00 94.06 276 MET A C 1
ATOM 2174 O O . MET A 1 276 ? -3.880 -0.606 -17.395 1.00 94.06 276 MET A O 1
ATOM 2178 N N . ALA A 1 277 ? -1.914 -1.677 -17.621 1.00 96.75 277 ALA A N 1
ATOM 2179 C CA . ALA A 1 277 ? -1.748 -1.935 -16.196 1.00 96.75 277 ALA A CA 1
ATOM 2180 C C . ALA A 1 277 ? -1.080 -0.732 -15.526 1.00 96.75 277 ALA A C 1
ATOM 2182 O O . ALA A 1 277 ? -0.011 -0.317 -15.968 1.00 96.75 277 ALA A O 1
ATOM 2183 N N . TYR A 1 278 ? -1.699 -0.211 -14.469 1.00 95.31 278 TYR A N 1
ATOM 2184 C CA . TYR A 1 278 ? -1.219 0.953 -13.725 1.00 95.31 278 TYR A CA 1
ATOM 2185 C C . TYR A 1 278 ? -0.080 0.564 -12.776 1.00 95.31 278 TYR A C 1
ATOM 2187 O O . TYR A 1 278 ? -0.142 -0.486 -12.128 1.00 95.31 278 TYR A O 1
ATOM 2195 N N . GLY A 1 279 ? 0.953 1.409 -12.707 1.00 90.69 279 GLY A N 1
ATOM 2196 C CA . GLY A 1 279 ? 2.269 1.049 -12.166 1.00 90.69 279 GLY A CA 1
ATOM 2197 C C . GLY A 1 279 ? 2.266 0.476 -10.744 1.00 90.69 279 GLY A C 1
ATOM 2198 O O . GLY A 1 279 ? 2.607 -0.694 -10.551 1.00 90.69 279 GLY A O 1
ATOM 2199 N N . GLY A 1 280 ? 1.869 1.272 -9.750 1.00 92.88 280 GLY A N 1
ATOM 2200 C CA . GLY A 1 280 ? 1.842 0.859 -8.342 1.00 92.88 280 GLY A CA 1
ATOM 2201 C C . GLY A 1 280 ? 0.686 -0.067 -7.951 1.00 92.88 280 GLY A C 1
ATOM 2202 O O . GLY A 1 280 ? 0.711 -0.667 -6.880 1.00 92.88 280 GLY A O 1
ATOM 2203 N N . GLY A 1 281 ? -0.266 -0.329 -8.853 1.00 95.25 281 GLY A N 1
ATOM 2204 C CA . GLY A 1 281 ? -1.121 -1.516 -8.747 1.00 95.25 281 GLY A CA 1
ATOM 2205 C C . GLY A 1 281 ? -0.317 -2.827 -8.779 1.00 95.25 281 GLY A C 1
ATOM 2206 O O . GLY A 1 281 ? -0.795 -3.856 -8.293 1.00 95.25 281 GLY A O 1
ATOM 2207 N N . GLY A 1 282 ? 0.914 -2.788 -9.298 1.00 97.44 282 GLY A N 1
ATOM 2208 C CA . GLY A 1 282 ? 1.833 -3.910 -9.436 1.00 97.44 282 GLY A CA 1
ATOM 2209 C C . GLY A 1 282 ? 1.735 -4.536 -10.824 1.00 97.44 282 GLY A C 1
ATOM 2210 O O . GLY A 1 282 ? 0.744 -5.187 -11.160 1.00 97.44 282 GLY A O 1
ATOM 2211 N N . VAL A 1 283 ? 2.787 -4.374 -11.626 1.00 98.62 283 VAL A N 1
ATOM 2212 C CA . VAL A 1 283 ? 2.894 -4.957 -12.971 1.00 98.62 283 VAL A CA 1
ATOM 2213 C C . VAL A 1 283 ? 3.793 -6.184 -12.918 1.00 98.62 283 VAL A C 1
ATOM 2215 O O . VAL A 1 283 ? 4.957 -6.067 -12.560 1.00 98.62 283 VAL A O 1
ATOM 2218 N N . PHE A 1 284 ? 3.294 -7.354 -13.315 1.00 98.75 284 PHE A N 1
ATOM 2219 C CA . PHE A 1 284 ? 4.056 -8.606 -13.322 1.00 98.75 284 PHE A CA 1
ATOM 2220 C C . PHE A 1 284 ? 4.320 -9.079 -14.753 1.00 98.75 284 PHE A C 1
ATOM 2222 O O . PHE A 1 284 ? 3.396 -9.341 -15.526 1.00 98.75 284 PHE A O 1
ATOM 2229 N N . LEU A 1 285 ? 5.599 -9.230 -15.087 1.00 98.75 285 LEU A N 1
ATOM 2230 C CA . LEU A 1 285 ? 6.095 -9.737 -16.362 1.00 98.75 285 LEU A CA 1
ATOM 2231 C C . LEU A 1 285 ? 6.700 -11.130 -16.156 1.00 98.75 285 LEU A C 1
ATOM 2233 O O . LEU A 1 285 ? 7.446 -11.366 -15.210 1.00 98.75 285 LEU A O 1
ATOM 2237 N N . THR A 1 286 ? 6.430 -12.070 -17.052 1.00 98.62 286 THR A N 1
ATOM 2238 C CA . THR A 1 286 ? 7.155 -13.359 -17.093 1.00 98.62 286 THR A CA 1
ATOM 2239 C C . THR A 1 286 ? 8.499 -13.232 -17.808 1.00 98.62 286 THR A C 1
ATOM 2241 O O . THR A 1 286 ? 8.616 -12.412 -18.722 1.00 98.62 286 THR A O 1
ATOM 2244 N N . ALA A 1 287 ? 9.465 -14.109 -17.504 1.00 97.00 287 ALA A N 1
ATOM 2245 C CA . ALA A 1 287 ? 10.798 -14.109 -18.130 1.00 97.00 287 ALA A CA 1
ATOM 2246 C C . ALA A 1 287 ? 10.806 -13.956 -19.676 1.00 97.00 287 ALA A C 1
ATOM 2248 O O . ALA A 1 287 ? 11.584 -13.139 -20.171 1.00 97.00 287 ALA A O 1
ATOM 2249 N N . PRO A 1 288 ? 9.945 -14.645 -20.464 1.00 97.94 288 PRO A N 1
ATOM 2250 C CA . PRO A 1 288 ? 9.948 -14.515 -21.925 1.00 97.94 288 PRO A CA 1
ATOM 2251 C C . PRO A 1 288 ? 9.498 -13.140 -22.436 1.00 97.94 288 PRO A C 1
ATOM 2253 O O . PRO A 1 288 ? 9.886 -12.755 -23.536 1.00 97.94 288 PRO A O 1
ATOM 2256 N N . LEU A 1 289 ? 8.687 -12.410 -21.660 1.00 98.50 289 LEU A N 1
ATOM 2257 C CA . LEU A 1 289 ? 8.270 -11.044 -21.986 1.00 98.50 289 LEU A CA 1
ATOM 2258 C C . LEU A 1 289 ? 9.289 -10.015 -21.487 1.00 98.50 289 LEU A C 1
ATOM 2260 O O . LEU A 1 289 ? 9.633 -9.106 -22.232 1.00 98.50 289 LEU A O 1
ATOM 2264 N N . ALA A 1 290 ? 9.816 -10.181 -20.269 1.00 98.00 290 ALA A N 1
ATOM 2265 C CA . ALA A 1 290 ? 10.896 -9.333 -19.759 1.00 98.00 290 ALA A CA 1
ATOM 2266 C C . ALA A 1 290 ? 12.104 -9.346 -20.715 1.00 98.00 290 ALA A C 1
ATOM 2268 O O . ALA A 1 290 ? 12.656 -8.293 -21.023 1.00 98.00 290 ALA A O 1
ATOM 2269 N N . LYS A 1 291 ? 12.415 -10.518 -21.293 1.00 97.06 291 LYS A N 1
ATOM 2270 C CA . LYS A 1 291 ? 13.364 -10.660 -22.401 1.00 97.06 291 LYS A CA 1
ATOM 2271 C C . LYS A 1 291 ? 12.988 -9.801 -23.618 1.00 97.06 291 LYS A C 1
ATOM 2273 O O . LYS A 1 291 ? 13.803 -8.999 -24.053 1.00 97.06 291 LYS A O 1
ATOM 2278 N N . GLN A 1 292 ? 11.777 -9.962 -24.161 1.00 97.75 292 GLN A N 1
ATOM 2279 C CA . GLN A 1 292 ? 11.328 -9.228 -25.357 1.00 97.75 292 GLN A CA 1
ATOM 2280 C C . GLN A 1 292 ? 11.351 -7.708 -25.162 1.00 97.75 292 GLN A C 1
ATOM 2282 O O . GLN A 1 292 ? 11.701 -6.992 -26.090 1.00 97.75 292 GLN A O 1
ATOM 2287 N N . ILE A 1 293 ? 11.019 -7.217 -23.965 1.00 97.69 293 ILE A N 1
ATOM 2288 C CA . ILE A 1 293 ? 11.080 -5.788 -23.624 1.00 97.69 293 ILE A CA 1
ATOM 2289 C C . ILE A 1 293 ? 12.535 -5.315 -23.527 1.00 97.69 293 ILE A C 1
ATOM 2291 O O . ILE A 1 293 ? 12.848 -4.237 -24.013 1.00 97.69 293 ILE A O 1
ATOM 2295 N N . SER A 1 294 ? 13.428 -6.124 -22.949 1.00 95.44 294 SER A N 1
ATOM 2296 C CA . SER A 1 294 ? 14.852 -5.789 -22.806 1.00 95.44 294 SER A CA 1
ATOM 2297 C C . SER A 1 294 ? 15.632 -5.852 -24.134 1.00 95.44 294 SER A C 1
ATOM 2299 O O . SER A 1 294 ? 16.607 -5.131 -24.316 1.00 95.44 294 SER A O 1
ATOM 2301 N N . GLU A 1 295 ? 15.183 -6.677 -25.086 1.00 95.44 295 GLU A N 1
ATOM 2302 C CA . GLU A 1 295 ? 15.687 -6.717 -26.470 1.00 95.44 295 GLU A CA 1
ATOM 2303 C C . GLU A 1 295 ? 14.986 -5.704 -27.405 1.00 95.44 295 GLU A C 1
ATOM 2305 O O . GLU A 1 295 ? 15.473 -5.445 -28.507 1.00 95.44 295 GLU A O 1
ATOM 2310 N N . ALA A 1 296 ? 13.863 -5.108 -26.988 1.00 90.12 296 ALA A N 1
ATOM 2311 C CA . ALA A 1 296 ? 13.166 -4.063 -27.731 1.00 90.12 296 ALA A CA 1
ATOM 2312 C C . ALA A 1 296 ? 13.682 -2.667 -27.355 1.00 90.12 296 ALA A C 1
ATOM 2314 O O . ALA A 1 296 ? 13.875 -2.337 -26.187 1.00 90.12 296 ALA A O 1
ATOM 2315 N N . ASN A 1 297 ? 13.831 -1.787 -28.348 1.00 91.31 297 ASN A N 1
ATOM 2316 C CA . ASN A 1 297 ? 14.245 -0.402 -28.119 1.00 91.31 297 ASN A CA 1
ATOM 2317 C C . ASN A 1 297 ? 13.072 0.452 -27.578 1.00 91.31 297 ASN A C 1
ATOM 2319 O O . ASN A 1 297 ? 12.515 1.297 -28.281 1.00 91.31 297 ASN A O 1
ATOM 2323 N N . CYS A 1 298 ? 12.636 0.182 -26.343 1.00 95.25 298 CYS A N 1
ATOM 2324 C CA . CYS A 1 298 ? 11.530 0.892 -25.685 1.00 95.25 298 CYS A CA 1
ATOM 2325 C C . CYS A 1 298 ? 11.884 2.332 -25.284 1.00 95.25 298 CYS A C 1
ATOM 2327 O O . CYS A 1 298 ? 10.998 3.170 -25.141 1.00 95.25 298 CYS A O 1
ATOM 2329 N N . LEU A 1 299 ? 13.175 2.612 -25.088 1.00 95.44 299 LEU A N 1
ATOM 2330 C CA . LEU A 1 299 ? 13.695 3.907 -24.636 1.00 95.44 299 LEU A CA 1
ATOM 2331 C C . LEU A 1 299 ? 14.193 4.790 -25.795 1.00 95.44 299 LEU A C 1
ATOM 2333 O O . LEU A 1 299 ? 14.781 5.844 -25.562 1.00 95.44 299 LEU A O 1
ATOM 2337 N N . GLU A 1 300 ? 13.935 4.375 -27.039 1.00 94.38 300 GLU A N 1
ATOM 2338 C CA . GLU A 1 300 ? 14.209 5.136 -28.258 1.00 94.38 300 GLU A CA 1
ATOM 2339 C C . GLU A 1 300 ? 13.629 6.556 -28.154 1.00 94.38 300 GLU A C 1
ATOM 2341 O O . GLU A 1 300 ? 12.434 6.722 -27.897 1.00 94.38 300 GLU A O 1
ATOM 2346 N N . ARG A 1 301 ? 14.457 7.587 -28.364 1.00 92.75 301 ARG A N 1
ATOM 2347 C CA . ARG A 1 301 ? 14.027 8.992 -28.440 1.00 92.75 301 ARG A CA 1
ATOM 2348 C C . ARG A 1 301 ? 14.100 9.496 -29.884 1.00 92.75 301 ARG A C 1
ATOM 2350 O O . ARG A 1 301 ? 14.995 9.119 -30.633 1.00 92.75 301 ARG A O 1
ATOM 2357 N N . ARG A 1 302 ? 13.154 10.361 -30.251 1.00 92.50 302 ARG A N 1
ATOM 2358 C CA . ARG A 1 302 ? 13.118 11.126 -31.508 1.00 92.50 302 ARG A CA 1
ATOM 2359 C C . ARG A 1 302 ? 14.061 12.335 -31.414 1.00 92.50 302 ARG A C 1
ATOM 2361 O O . ARG A 1 302 ? 14.473 12.713 -30.318 1.00 92.50 302 ARG A O 1
ATOM 2368 N N . ASP A 1 303 ? 14.315 13.003 -32.540 1.00 92.88 303 ASP A N 1
ATOM 2369 C CA . ASP A 1 303 ? 15.169 14.206 -32.622 1.00 92.88 303 ASP A CA 1
ATOM 2370 C C . ASP A 1 303 ? 14.718 15.370 -31.710 1.00 92.88 303 ASP A C 1
ATOM 2372 O O . ASP A 1 303 ? 15.514 16.242 -31.369 1.00 92.88 303 ASP A O 1
ATOM 2376 N N . ASP A 1 304 ? 13.444 15.391 -31.296 1.00 90.12 304 ASP A N 1
ATOM 2377 C CA . ASP A 1 304 ? 12.878 16.376 -30.361 1.00 90.12 304 ASP A CA 1
ATOM 2378 C C . ASP A 1 304 ? 13.010 15.983 -28.872 1.00 90.12 304 ASP A C 1
ATOM 2380 O O . ASP A 1 304 ? 12.485 16.671 -27.994 1.00 90.12 304 ASP A O 1
ATOM 2384 N N . GLY A 1 305 ? 13.698 14.876 -28.575 1.00 87.31 305 GLY A N 1
ATOM 2385 C CA . GLY A 1 305 ? 13.936 14.353 -27.228 1.00 87.31 305 GLY A CA 1
ATOM 2386 C C . GLY A 1 305 ? 12.778 13.549 -26.621 1.00 87.31 305 GLY A C 1
ATOM 2387 O O . GLY A 1 305 ? 12.953 12.950 -25.553 1.00 87.31 305 GLY A O 1
ATOM 2388 N N . ARG A 1 306 ? 11.606 13.481 -27.266 1.00 90.56 306 ARG A N 1
ATOM 2389 C CA . ARG A 1 306 ? 10.484 12.646 -26.799 1.00 90.56 306 ARG A CA 1
ATOM 2390 C C . ARG A 1 306 ? 10.691 11.184 -27.176 1.00 90.56 306 ARG A C 1
ATOM 2392 O O . ARG A 1 306 ? 11.353 10.883 -28.165 1.00 90.56 306 ARG A O 1
ATOM 2399 N N . TYR A 1 307 ? 10.090 10.266 -26.423 1.00 94.50 307 TYR A N 1
ATOM 2400 C CA . TYR A 1 307 ? 10.118 8.846 -26.773 1.00 94.50 307 TYR A CA 1
ATOM 2401 C C . TYR A 1 307 ? 9.451 8.579 -28.127 1.00 94.50 307 TYR A C 1
ATOM 2403 O O . TYR A 1 307 ? 8.416 9.165 -28.457 1.00 94.50 307 TYR A O 1
ATOM 2411 N N . ALA A 1 308 ? 10.009 7.642 -28.893 1.00 94.06 308 ALA A N 1
ATOM 2412 C CA . ALA A 1 308 ? 9.441 7.158 -30.148 1.00 94.06 308 ALA A CA 1
ATOM 2413 C C . ALA A 1 308 ? 8.025 6.591 -29.959 1.00 94.06 308 ALA A C 1
ATOM 2415 O O . ALA A 1 308 ? 7.189 6.753 -30.844 1.00 94.06 308 ALA A O 1
ATOM 2416 N N . LEU A 1 309 ? 7.763 6.035 -28.772 1.00 93.50 309 LEU A N 1
ATOM 2417 C CA . LEU A 1 309 ? 6.494 5.472 -28.303 1.00 93.50 309 LEU A CA 1
ATOM 2418 C C . LEU A 1 309 ? 5.571 6.498 -27.596 1.00 93.50 309 LEU A C 1
ATOM 2420 O O . LEU A 1 309 ? 4.623 6.099 -26.931 1.00 93.50 309 LEU A O 1
ATOM 2424 N N . ASP A 1 310 ? 5.874 7.803 -27.670 1.00 87.31 310 ASP A N 1
ATOM 2425 C CA . ASP A 1 310 ? 5.061 8.958 -27.219 1.00 87.31 310 ASP A CA 1
ATOM 2426 C C . ASP A 1 310 ? 4.235 8.757 -25.924 1.00 87.31 310 ASP A C 1
ATOM 2428 O O . ASP A 1 310 ? 3.003 8.673 -25.928 1.00 87.31 310 ASP A O 1
ATOM 2432 N N . ALA A 1 311 ? 4.929 8.699 -24.783 1.00 87.50 311 ALA A N 1
ATOM 2433 C CA . ALA A 1 311 ? 4.316 8.595 -23.461 1.00 87.50 311 ALA A CA 1
ATOM 2434 C C . ALA A 1 311 ? 4.995 9.513 -22.430 1.00 87.50 311 ALA A C 1
ATOM 2436 O O . ALA A 1 311 ? 6.201 9.756 -22.474 1.00 87.50 311 ALA A O 1
ATOM 2437 N N . ASN A 1 312 ? 4.198 10.002 -21.477 1.00 86.25 312 ASN A N 1
ATOM 2438 C CA . ASN A 1 312 ? 4.598 10.872 -20.363 1.00 86.25 312 ASN A CA 1
ATOM 2439 C C . ASN A 1 312 ? 4.450 10.200 -18.978 1.00 86.25 312 ASN A C 1
ATOM 2441 O O . ASN A 1 312 ? 4.680 10.847 -17.957 1.00 86.25 312 ASN A O 1
ATOM 2445 N N . GLN A 1 313 ? 4.078 8.918 -18.946 1.00 91.88 313 GLN A N 1
ATOM 2446 C CA . GLN A 1 313 ? 3.938 8.070 -17.757 1.00 91.88 313 GLN A CA 1
ATOM 2447 C C . GLN A 1 313 ? 4.663 6.737 -18.007 1.00 91.88 313 GLN A C 1
ATOM 2449 O O . GLN A 1 313 ? 4.774 6.305 -19.156 1.00 91.88 313 GLN A O 1
ATOM 2454 N N . GLY A 1 314 ? 5.199 6.109 -16.956 1.00 94.12 314 GLY A N 1
ATOM 2455 C CA . GLY A 1 314 ? 6.051 4.916 -17.080 1.00 94.12 314 GLY A CA 1
ATOM 2456 C C . GLY A 1 314 ? 5.296 3.646 -17.462 1.00 94.12 314 GLY A C 1
ATOM 2457 O O . GLY A 1 314 ? 5.741 2.900 -18.331 1.00 94.12 314 GLY A O 1
ATOM 2458 N N . ASP A 1 315 ? 4.121 3.444 -16.876 1.00 94.88 315 ASP A N 1
ATOM 2459 C CA . ASP A 1 315 ? 3.168 2.397 -17.246 1.00 94.88 315 ASP A CA 1
ATOM 2460 C C . ASP A 1 315 ? 2.641 2.574 -18.677 1.00 94.88 315 ASP A C 1
ATOM 2462 O O . ASP A 1 315 ? 2.605 1.604 -19.435 1.00 94.88 315 ASP A O 1
ATOM 2466 N N . ARG A 1 316 ? 2.333 3.808 -19.093 1.00 95.31 316 ARG A N 1
ATOM 2467 C CA . ARG A 1 316 ? 1.956 4.127 -20.482 1.00 95.31 316 ARG A CA 1
ATOM 2468 C C . ARG A 1 316 ? 3.090 3.844 -21.475 1.00 95.31 316 ARG A C 1
ATOM 2470 O O . ARG A 1 316 ? 2.834 3.277 -22.534 1.00 95.31 316 ARG A O 1
ATOM 2477 N N . LEU A 1 317 ? 4.339 4.184 -21.139 1.00 96.50 317 LEU A N 1
ATOM 2478 C CA . LEU A 1 317 ? 5.508 3.887 -21.982 1.00 96.50 317 LEU A CA 1
ATOM 2479 C C . LEU A 1 317 ? 5.763 2.372 -22.078 1.00 96.50 317 LEU A C 1
ATOM 2481 O O . LEU A 1 317 ? 6.024 1.857 -23.167 1.00 96.50 317 LEU A O 1
ATOM 2485 N N . LEU A 1 318 ? 5.628 1.654 -20.958 1.00 97.50 318 LEU A N 1
ATOM 2486 C CA . LEU A 1 318 ? 5.729 0.196 -20.902 1.00 97.50 318 LEU A CA 1
ATOM 2487 C C . LEU A 1 318 ? 4.634 -0.476 -21.742 1.00 97.50 318 LEU A C 1
ATOM 2489 O O . LEU A 1 318 ? 4.942 -1.351 -22.551 1.00 97.50 318 LEU A O 1
ATOM 2493 N N . TYR A 1 319 ? 3.378 -0.042 -21.595 1.00 97.06 319 TYR A N 1
ATOM 2494 C CA . TYR A 1 319 ? 2.253 -0.522 -22.397 1.00 97.06 319 TYR A CA 1
ATOM 2495 C C . TYR A 1 319 ? 2.502 -0.294 -23.888 1.00 97.06 319 TYR A C 1
ATOM 2497 O O . TYR A 1 319 ? 2.399 -1.246 -24.659 1.00 97.06 319 TYR A O 1
ATOM 2505 N N . ASN A 1 320 ? 2.876 0.926 -24.295 1.00 96.62 320 ASN A N 1
ATOM 2506 C CA . ASN A 1 320 ? 3.120 1.240 -25.703 1.00 96.62 320 ASN A CA 1
ATOM 2507 C C . ASN A 1 320 ? 4.249 0.364 -26.272 1.00 96.62 320 ASN A C 1
ATOM 2509 O O . ASN A 1 320 ? 4.111 -0.153 -27.377 1.00 96.62 320 ASN A O 1
ATOM 2513 N N . CYS A 1 321 ? 5.318 0.090 -25.510 1.00 97.44 321 CYS A N 1
ATOM 2514 C CA . CYS A 1 321 ? 6.363 -0.822 -25.983 1.00 97.44 321 CYS A CA 1
ATOM 2515 C C . CYS A 1 321 ? 5.872 -2.271 -26.119 1.00 97.44 321 CYS A C 1
ATOM 2517 O O . CYS A 1 321 ? 6.130 -2.914 -27.135 1.00 97.44 321 CYS A O 1
ATOM 2519 N N . ILE A 1 322 ? 5.132 -2.788 -25.133 1.00 97.75 322 ILE A N 1
ATOM 2520 C CA . ILE A 1 322 ? 4.559 -4.141 -25.200 1.00 97.75 322 ILE A CA 1
ATOM 2521 C C . ILE A 1 322 ? 3.597 -4.254 -26.395 1.00 97.75 322 ILE A C 1
ATOM 2523 O O . ILE A 1 322 ? 3.648 -5.247 -27.118 1.00 97.75 322 ILE A O 1
ATOM 2527 N N . HIS A 1 323 ? 2.771 -3.235 -26.634 1.00 95.62 323 HIS A N 1
ATOM 2528 C CA . HIS A 1 323 ? 1.753 -3.220 -27.683 1.00 95.62 323 HIS A CA 1
ATOM 2529 C C . HIS A 1 323 ? 2.326 -3.045 -29.099 1.00 95.62 323 HIS A C 1
ATOM 2531 O O . HIS A 1 323 ? 1.875 -3.720 -30.020 1.00 95.62 323 HIS A O 1
ATOM 2537 N N . GLU A 1 324 ? 3.323 -2.174 -29.289 1.00 95.75 324 GLU A N 1
ATOM 2538 C CA . GLU A 1 324 ? 3.921 -1.913 -30.609 1.00 95.75 324 GLU A CA 1
ATOM 2539 C C . GLU A 1 324 ? 5.044 -2.891 -30.984 1.00 95.75 324 GLU A C 1
ATOM 2541 O O . GLU A 1 324 ? 5.322 -3.079 -32.170 1.00 95.75 324 GLU A O 1
ATOM 2546 N N . ARG A 1 325 ? 5.727 -3.499 -30.002 1.00 95.81 325 ARG A N 1
ATOM 2547 C CA . ARG A 1 325 ? 6.904 -4.358 -30.241 1.00 95.81 325 ARG A CA 1
ATOM 2548 C C . ARG A 1 325 ? 6.656 -5.850 -29.980 1.00 95.81 325 ARG A C 1
ATOM 2550 O O . ARG A 1 325 ? 7.519 -6.660 -30.310 1.00 95.81 325 ARG A O 1
ATOM 2557 N N . THR A 1 326 ? 5.510 -6.239 -29.412 1.00 96.12 326 THR A N 1
ATOM 2558 C CA . THR A 1 326 ? 5.156 -7.650 -29.146 1.00 96.12 326 THR A CA 1
ATOM 2559 C C . THR A 1 326 ? 3.708 -7.957 -29.547 1.00 96.12 326 THR A C 1
ATOM 2561 O O . THR A 1 326 ? 2.928 -7.061 -29.844 1.00 96.12 326 THR A O 1
ATOM 2564 N N . SER A 1 327 ? 3.316 -9.234 -29.523 1.00 95.50 327 SER A N 1
ATOM 2565 C CA . SER A 1 327 ? 1.917 -9.656 -29.703 1.00 95.50 327 SER A CA 1
ATOM 2566 C C . SER A 1 327 ? 1.171 -9.884 -28.376 1.00 95.50 327 SER A C 1
ATOM 2568 O O . SER A 1 327 ? 0.201 -10.644 -28.346 1.00 95.50 327 SER A O 1
ATOM 2570 N N . VAL A 1 328 ? 1.660 -9.334 -27.259 1.00 97.62 328 VAL A N 1
ATOM 2571 C CA . VAL A 1 328 ? 1.127 -9.600 -25.913 1.00 97.62 328 VAL A CA 1
ATOM 2572 C C . VAL A 1 328 ? 0.126 -8.525 -25.498 1.00 97.62 328 VAL A C 1
ATOM 2574 O O . VAL A 1 328 ? 0.380 -7.330 -25.613 1.00 97.62 328 VAL A O 1
ATOM 2577 N N . THR A 1 329 ? -1.012 -8.956 -24.960 1.00 96.38 329 THR A N 1
ATOM 2578 C CA . THR A 1 329 ? -2.042 -8.086 -24.379 1.00 96.38 329 THR A CA 1
ATOM 2579 C C . THR A 1 329 ? -2.056 -8.193 -22.856 1.00 96.38 329 THR A C 1
ATOM 2581 O O . THR A 1 329 ? -1.620 -9.200 -22.292 1.00 96.38 329 THR A O 1
ATOM 2584 N N . LEU A 1 330 ? -2.612 -7.187 -22.176 1.00 97.56 330 LEU A N 1
ATOM 2585 C CA . LEU A 1 330 ? -2.776 -7.224 -20.725 1.00 97.56 330 LEU A CA 1
ATOM 2586 C C . LEU A 1 330 ? -3.651 -8.406 -20.277 1.00 97.56 330 LEU A C 1
ATOM 2588 O O . LEU A 1 330 ? -4.783 -8.585 -20.724 1.00 97.56 330 LEU A O 1
ATOM 2592 N N . THR A 1 331 ? -3.127 -9.173 -19.329 1.00 97.81 331 THR A N 1
ATOM 2593 C CA . THR A 1 331 ? -3.836 -10.181 -18.542 1.00 97.81 331 THR A CA 1
ATOM 2594 C C . THR A 1 331 ? -4.357 -9.513 -17.272 1.00 97.81 331 THR A C 1
ATOM 2596 O O . THR A 1 331 ? -3.624 -9.330 -16.299 1.00 97.81 331 THR A O 1
ATOM 2599 N N . TYR A 1 332 ? -5.620 -9.088 -17.306 1.00 96.56 332 TYR A N 1
ATOM 2600 C CA . TYR A 1 332 ? -6.237 -8.332 -16.217 1.00 96.56 332 TYR A CA 1
ATOM 2601 C C . TYR A 1 332 ? -6.384 -9.172 -14.937 1.00 96.56 332 TYR A C 1
ATOM 2603 O O . TYR A 1 332 ? -6.985 -10.247 -14.951 1.00 96.56 332 TYR A O 1
ATOM 2611 N N . GLN A 1 333 ? -5.865 -8.659 -13.820 1.00 97.44 333 GLN A N 1
ATOM 2612 C CA . GLN A 1 333 ? -5.998 -9.245 -12.487 1.00 97.44 333 GLN A CA 1
ATOM 2613 C C . GLN A 1 333 ? -6.757 -8.276 -11.554 1.00 97.44 333 GLN A C 1
ATOM 2615 O O . GLN A 1 333 ? -6.132 -7.401 -10.953 1.00 97.44 333 GLN A O 1
ATOM 2620 N N . PRO A 1 334 ? -8.086 -8.433 -11.384 1.00 94.62 334 PRO A N 1
ATOM 2621 C CA . PRO A 1 334 ? -8.925 -7.486 -10.639 1.00 94.62 334 PRO A CA 1
ATOM 2622 C C . PRO A 1 334 ? -8.625 -7.394 -9.138 1.00 94.62 334 PRO A C 1
ATOM 2624 O O . PRO A 1 334 ? -9.056 -6.428 -8.508 1.00 94.62 334 PRO A O 1
ATOM 2627 N N . ARG A 1 335 ? -7.916 -8.369 -8.546 1.00 96.00 335 ARG A N 1
ATOM 2628 C CA . ARG A 1 335 ? -7.529 -8.332 -7.124 1.00 96.00 335 ARG A CA 1
ATOM 2629 C C . ARG A 1 335 ? -6.306 -7.461 -6.840 1.00 96.00 335 ARG A C 1
ATOM 2631 O O . ARG A 1 335 ? -6.059 -7.189 -5.669 1.00 96.00 335 ARG A O 1
ATOM 2638 N N . LEU A 1 336 ? -5.534 -7.057 -7.849 1.00 98.00 336 LEU A N 1
ATOM 2639 C CA . LEU A 1 336 ? -4.552 -5.983 -7.686 1.00 98.00 336 LEU A CA 1
ATOM 2640 C C . LEU A 1 336 ? -5.310 -4.643 -7.616 1.00 98.00 336 LEU A C 1
ATOM 2642 O O . LEU A 1 336 ? -6.389 -4.515 -8.203 1.00 98.00 336 LEU A O 1
ATOM 2646 N N . ASN A 1 337 ? -4.801 -3.665 -6.866 1.00 96.50 337 ASN A N 1
ATOM 2647 C CA . ASN A 1 337 ? -5.468 -2.371 -6.680 1.00 96.50 337 ASN A CA 1
ATOM 2648 C C . ASN A 1 337 ? -4.453 -1.244 -6.775 1.00 96.50 337 ASN A C 1
ATOM 2650 O O . ASN A 1 337 ? -3.492 -1.189 -6.012 1.00 96.50 337 ASN A O 1
ATOM 2654 N N . GLN A 1 338 ? -4.721 -0.345 -7.710 1.00 94.12 338 GLN A N 1
ATOM 2655 C CA . GLN A 1 338 ? -3.992 0.896 -7.914 1.00 94.12 338 GLN A CA 1
ATOM 2656 C C . GLN A 1 338 ? -4.486 1.971 -6.925 1.00 94.12 338 GLN A C 1
ATOM 2658 O O . GLN A 1 338 ? -3.714 2.825 -6.507 1.00 94.12 338 GLN A O 1
ATOM 2663 N N . MET A 1 339 ? -5.742 1.876 -6.480 1.00 93.44 339 MET A N 1
ATOM 2664 C CA . MET A 1 339 ? -6.390 2.770 -5.516 1.00 93.44 339 MET A CA 1
ATOM 2665 C C . MET A 1 339 ? -6.418 4.250 -5.943 1.00 93.44 339 MET A C 1
ATOM 2667 O O . MET A 1 339 ? -6.087 5.134 -5.153 1.00 93.44 339 MET A O 1
ATOM 2671 N N . ASP A 1 340 ? -6.906 4.529 -7.161 1.00 90.75 340 ASP A N 1
ATOM 2672 C CA . ASP A 1 340 ? -7.200 5.879 -7.702 1.00 90.75 340 ASP A CA 1
ATOM 2673 C C . ASP A 1 340 ? -8.410 6.576 -7.009 1.00 90.75 340 ASP A C 1
ATOM 2675 O O . ASP A 1 340 ? -9.266 7.215 -7.635 1.00 90.75 340 ASP A O 1
ATOM 2679 N N . GLN A 1 341 ? -8.506 6.441 -5.682 1.00 87.81 341 GLN A N 1
ATOM 2680 C CA . GLN A 1 341 ? -9.479 7.086 -4.799 1.00 87.81 341 GLN A CA 1
ATOM 2681 C C . GLN A 1 341 ? -8.763 8.081 -3.874 1.00 87.81 341 GLN A C 1
ATOM 2683 O O . GLN A 1 341 ? -7.690 7.788 -3.340 1.00 87.81 341 GLN A O 1
ATOM 2688 N N . PHE A 1 342 ? -9.382 9.237 -3.625 1.00 89.81 342 PHE A N 1
ATOM 2689 C CA . PHE A 1 342 ? -8.885 10.231 -2.670 1.00 89.81 342 PHE A CA 1
ATOM 2690 C C . PHE A 1 342 ? -9.726 10.217 -1.383 1.00 89.81 342 PHE A C 1
ATOM 2692 O O . PHE A 1 342 ? -10.812 9.634 -1.335 1.00 89.81 342 PHE A O 1
ATOM 2699 N N . GLY A 1 343 ? -9.241 10.894 -0.341 1.00 89.44 343 GLY A N 1
ATOM 2700 C CA . GLY A 1 343 ? -10.035 11.165 0.861 1.00 89.44 343 GLY A CA 1
ATOM 2701 C C . GLY A 1 343 ? -10.040 10.016 1.866 1.00 89.44 343 GLY A C 1
ATOM 2702 O O . GLY A 1 343 ? -8.979 9.508 2.237 1.00 89.44 343 GLY A O 1
ATOM 2703 N N . ASP A 1 344 ? -11.229 9.641 2.347 1.00 91.06 344 ASP A N 1
ATOM 2704 C CA . ASP A 1 344 ? -11.425 8.550 3.307 1.00 91.06 344 ASP A CA 1
ATOM 2705 C C . ASP A 1 344 ? -11.458 7.180 2.596 1.00 91.06 344 ASP A C 1
ATOM 2707 O O . ASP A 1 344 ? -12.422 6.878 1.886 1.00 91.06 344 ASP A O 1
ATOM 2711 N N . PRO A 1 345 ? -10.458 6.302 2.806 1.00 93.06 345 PRO A N 1
ATOM 2712 C CA . PRO A 1 345 ? -10.402 4.994 2.166 1.00 93.06 345 PRO A CA 1
ATOM 2713 C C . PRO A 1 345 ? -11.181 3.917 2.942 1.00 93.06 345 PRO A C 1
ATOM 2715 O O . PRO A 1 345 ? -11.096 2.739 2.590 1.00 93.06 345 PRO A O 1
ATOM 2718 N N . SER A 1 346 ? -11.903 4.275 4.015 1.00 94.12 346 SER A N 1
ATOM 2719 C CA . SER A 1 346 ? -12.567 3.303 4.896 1.00 94.12 346 SER A CA 1
ATOM 2720 C C . SER A 1 346 ? -13.513 2.373 4.138 1.00 94.12 346 SER A C 1
ATOM 2722 O O . SER A 1 346 ? -13.525 1.185 4.426 1.00 94.12 346 SER A O 1
ATOM 2724 N N . GLY A 1 347 ? -14.231 2.850 3.116 1.00 94.25 347 GLY A N 1
ATOM 2725 C CA . GLY A 1 347 ? -15.081 2.005 2.274 1.00 94.25 347 GLY A CA 1
ATOM 2726 C C . GLY A 1 347 ? -14.355 0.813 1.641 1.00 94.25 347 GLY A C 1
ATOM 2727 O O . GLY A 1 347 ? -14.917 -0.280 1.580 1.00 94.25 347 GLY A O 1
ATOM 2728 N N . PHE A 1 348 ? -13.092 0.990 1.241 1.00 95.69 348 PHE A N 1
ATOM 2729 C CA . PHE A 1 348 ? -12.250 -0.084 0.707 1.00 95.69 348 PHE A CA 1
ATOM 2730 C C . PHE A 1 348 ? -11.766 -1.026 1.816 1.00 95.69 348 PHE A C 1
ATOM 2732 O O . PHE A 1 348 ? -11.972 -2.236 1.731 1.00 95.69 348 PHE A O 1
ATOM 2739 N N . TYR A 1 349 ? -11.161 -0.496 2.883 1.00 96.75 349 TYR A N 1
ATOM 2740 C CA . TYR A 1 349 ? -10.585 -1.325 3.952 1.00 96.75 349 TYR A CA 1
ATOM 2741 C C . TYR A 1 349 ? -11.643 -1.999 4.853 1.00 96.75 349 TYR A C 1
ATOM 2743 O O . TYR A 1 349 ? -11.355 -3.008 5.493 1.00 96.75 349 TYR A O 1
ATOM 2751 N N . GLU A 1 350 ? -12.882 -1.502 4.861 1.00 96.56 350 GLU A N 1
ATOM 2752 C CA . GLU A 1 350 ? -14.043 -2.075 5.560 1.00 96.56 350 GLU A CA 1
ATOM 2753 C C . GLU A 1 350 ? -14.981 -2.865 4.622 1.00 96.56 350 GLU A C 1
ATOM 2755 O O . GLU A 1 350 ? -16.100 -3.201 5.010 1.00 96.56 350 GLU A O 1
ATOM 2760 N N . SER A 1 351 ? -14.544 -3.191 3.398 1.00 95.44 351 SER A N 1
ATOM 2761 C CA . SER A 1 351 ? -15.296 -4.017 2.432 1.00 95.44 351 SER A CA 1
ATOM 2762 C C . SER A 1 351 ? -15.225 -5.526 2.704 1.00 95.44 351 SER A C 1
ATOM 2764 O O . SER A 1 351 ? -16.078 -6.285 2.250 1.00 95.44 351 SER A O 1
ATOM 2766 N N . GLY A 1 352 ? -14.195 -5.982 3.425 1.00 94.88 352 GLY A N 1
ATOM 2767 C CA . GLY A 1 352 ? -13.906 -7.406 3.608 1.00 94.88 352 GLY A CA 1
ATOM 2768 C C . GLY A 1 352 ? -13.217 -8.074 2.416 1.00 94.88 352 GLY A C 1
ATOM 2769 O O . GLY A 1 352 ? -13.008 -9.287 2.443 1.00 94.88 352 GLY A O 1
ATOM 2770 N N . GLU A 1 353 ? -12.843 -7.323 1.377 1.00 93.00 353 GLU A N 1
ATOM 2771 C CA . GLU A 1 353 ? -12.128 -7.856 0.212 1.00 93.00 353 GLU A CA 1
ATOM 2772 C C . GLU A 1 353 ? -10.757 -8.460 0.560 1.00 93.00 353 GLU A C 1
ATOM 2774 O O . GLU A 1 353 ? -10.198 -8.225 1.636 1.00 93.00 353 GLU A O 1
ATOM 2779 N N . GLN A 1 354 ? -10.196 -9.247 -0.367 1.00 93.62 354 GLN A N 1
ATOM 2780 C CA . GLN A 1 354 ? -8.829 -9.780 -0.266 1.00 93.62 354 GLN A CA 1
ATOM 2781 C C . GLN A 1 354 ? -7.907 -9.204 -1.365 1.00 93.62 354 GLN A C 1
ATOM 2783 O O . GLN A 1 354 ? -7.563 -9.920 -2.320 1.00 93.62 354 GLN A O 1
ATOM 2788 N N . PRO A 1 355 ? -7.523 -7.915 -1.263 1.00 95.75 355 PRO A N 1
ATOM 2789 C CA . PRO A 1 355 ? -6.699 -7.229 -2.257 1.00 95.75 355 PRO A CA 1
ATOM 2790 C C . PRO A 1 355 ? -5.272 -7.792 -2.300 1.00 95.75 355 PRO A C 1
ATOM 2792 O O . PRO A 1 355 ? -4.562 -7.738 -1.304 1.00 95.75 355 PRO A O 1
ATOM 2795 N N . LEU A 1 356 ? -4.830 -8.312 -3.448 1.00 97.38 356 LEU A N 1
ATOM 2796 C CA . LEU A 1 356 ? -3.464 -8.827 -3.622 1.00 97.38 356 LEU A CA 1
ATOM 2797 C C . LEU A 1 356 ? -2.414 -7.723 -3.471 1.00 97.38 356 LEU A C 1
ATOM 2799 O O . LEU A 1 356 ? -1.375 -7.970 -2.867 1.00 97.38 356 LEU A O 1
ATOM 2803 N N . SER A 1 357 ? -2.709 -6.523 -3.975 1.00 98.12 357 SER A N 1
ATOM 2804 C CA . SER A 1 357 ? -1.939 -5.297 -3.749 1.00 98.12 357 SER A CA 1
ATOM 2805 C C . SER A 1 357 ? -2.844 -4.167 -3.264 1.00 98.12 357 SER A C 1
ATOM 2807 O O . SER A 1 357 ? -4.042 -4.154 -3.561 1.00 98.12 357 SER A O 1
ATOM 2809 N N . VAL A 1 358 ? -2.267 -3.221 -2.528 1.00 97.38 358 VAL A N 1
ATOM 2810 C CA . VAL A 1 358 ? -2.841 -1.909 -2.198 1.00 97.38 358 VAL A CA 1
ATOM 2811 C C . VAL A 1 358 ? -1.774 -0.837 -2.425 1.00 97.38 358 VAL A C 1
ATOM 2813 O O . VAL A 1 358 ? -0.583 -1.101 -2.238 1.00 97.38 358 VAL A O 1
ATOM 2816 N N . HIS A 1 359 ? -2.194 0.360 -2.825 1.00 96.12 359 HIS A N 1
ATOM 2817 C CA . HIS A 1 359 ? -1.304 1.421 -3.298 1.00 96.12 359 HIS A CA 1
ATOM 2818 C C . HIS A 1 359 ? -1.812 2.813 -2.864 1.00 96.12 359 HIS A C 1
ATOM 2820 O O . HIS A 1 359 ? -2.857 2.915 -2.224 1.00 96.12 359 HIS A O 1
ATOM 2826 N N . HIS A 1 360 ? -1.044 3.878 -3.117 1.00 91.50 360 HIS A N 1
ATOM 2827 C CA . HIS A 1 360 ? -1.319 5.285 -2.783 1.00 91.50 360 HIS A CA 1
ATOM 2828 C C . HIS A 1 360 ? -1.686 5.620 -1.317 1.00 91.50 360 HIS A C 1
ATOM 2830 O O . HIS A 1 360 ? -2.064 6.755 -1.000 1.00 91.50 360 HIS A O 1
ATOM 2836 N N . PHE A 1 361 ? -1.484 4.687 -0.379 1.00 93.31 361 PHE A N 1
ATOM 2837 C CA . PHE A 1 361 ? -1.757 4.858 1.056 1.00 93.31 361 PHE A CA 1
ATOM 2838 C C . PHE A 1 361 ? -0.777 5.798 1.783 1.00 93.31 361 PHE A C 1
ATOM 2840 O O . PHE A 1 361 ? -0.950 6.075 2.976 1.00 93.31 361 PHE A O 1
ATOM 2847 N N . LYS A 1 362 ? 0.243 6.309 1.082 1.00 90.94 362 LYS A N 1
ATOM 2848 C CA . LYS A 1 362 ? 1.140 7.387 1.532 1.00 90.94 362 LYS A CA 1
ATOM 2849 C C . LYS A 1 362 ? 0.916 8.703 0.774 1.00 90.94 362 LYS A C 1
ATOM 2851 O O . LYS A 1 362 ? 1.629 9.673 1.041 1.00 90.94 362 LYS A O 1
ATOM 2856 N 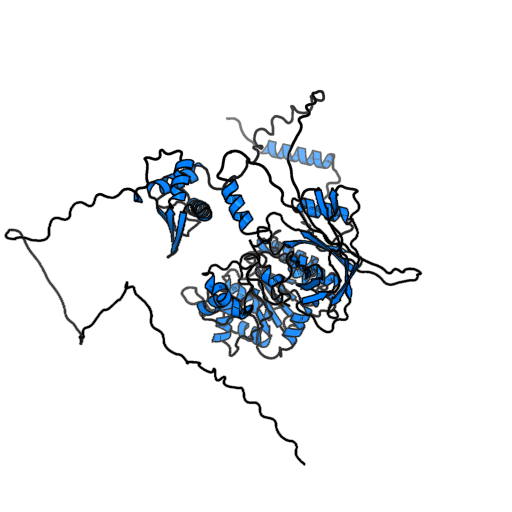N . SER A 1 363 ? -0.064 8.782 -0.128 1.00 89.12 363 SER A N 1
ATOM 2857 C CA . SER A 1 363 ? -0.227 9.905 -1.060 1.00 89.12 363 SER A CA 1
ATOM 2858 C C . SER A 1 363 ? -1.668 10.432 -1.156 1.00 89.12 363 SER A C 1
ATOM 2860 O O . SER A 1 363 ? -1.935 11.497 -0.593 1.00 89.12 363 SER A O 1
ATOM 2862 N N . TRP A 1 364 ? -2.589 9.748 -1.842 1.00 87.94 364 TRP A N 1
ATOM 2863 C CA . TRP A 1 364 ? -3.967 10.245 -2.061 1.00 87.94 364 TRP A CA 1
ATOM 2864 C C . TRP A 1 364 ? -4.934 9.959 -0.913 1.00 87.94 364 TRP A C 1
ATOM 2866 O O . TRP A 1 364 ? -5.840 10.752 -0.649 1.00 87.94 364 TRP A O 1
ATOM 2876 N N . HIS A 1 365 ? -4.703 8.857 -0.210 1.00 91.62 365 HIS A N 1
ATOM 2877 C CA . HIS A 1 365 ? -5.315 8.551 1.074 1.00 91.62 365 HIS A CA 1
ATOM 2878 C C . HIS A 1 365 ? -4.212 8.230 2.090 1.00 91.62 365 HIS A C 1
ATOM 2880 O O . HIS A 1 365 ? -3.019 8.264 1.775 1.00 91.62 365 HIS A O 1
ATOM 2886 N N . ARG A 1 366 ? -4.591 7.953 3.342 1.00 90.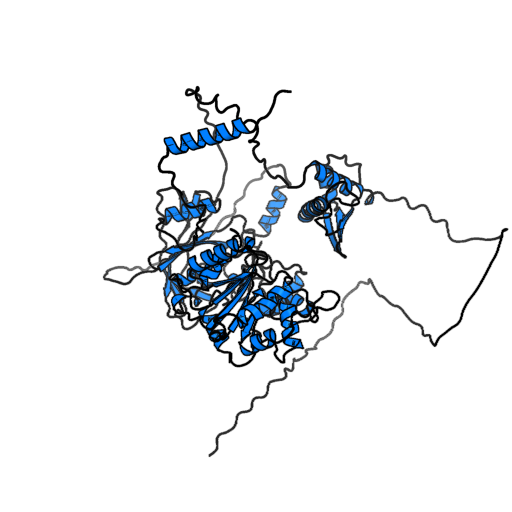56 366 ARG A N 1
ATOM 2887 C CA . ARG A 1 366 ? -3.651 7.521 4.383 1.00 90.56 366 ARG A CA 1
ATOM 2888 C C . ARG A 1 366 ? -4.144 6.256 5.068 1.00 90.56 366 ARG A C 1
ATOM 2890 O O . ARG A 1 366 ? -5.214 6.256 5.669 1.00 90.56 366 ARG A O 1
ATOM 2897 N N . ALA A 1 367 ? -3.342 5.198 4.994 1.00 92.19 367 ALA A N 1
ATOM 2898 C CA . ALA A 1 367 ? -3.531 3.968 5.754 1.00 92.19 367 ALA A CA 1
ATOM 2899 C C . ALA A 1 367 ? -2.166 3.432 6.209 1.00 92.19 367 ALA A C 1
ATOM 2901 O O . ALA A 1 367 ? -1.213 3.392 5.437 1.00 92.19 367 ALA A O 1
ATOM 2902 N N . ASP A 1 368 ? -2.069 3.031 7.475 1.00 92.81 368 ASP A N 1
ATOM 2903 C CA . ASP A 1 368 ? -0.837 2.500 8.066 1.00 92.81 368 ASP A CA 1
ATOM 2904 C C . ASP A 1 368 ? -0.766 0.985 7.817 1.00 92.81 368 ASP A C 1
ATOM 2906 O O . ASP A 1 368 ? -1.137 0.164 8.663 1.00 92.81 368 ASP A O 1
ATOM 2910 N N . VAL A 1 369 ? -0.404 0.610 6.585 1.00 95.50 369 VAL A N 1
ATOM 2911 C CA . VAL A 1 369 ? -0.599 -0.765 6.094 1.00 95.50 369 VAL A CA 1
ATOM 2912 C C . VAL A 1 369 ? 0.307 -1.778 6.786 1.00 95.50 369 VAL A C 1
ATOM 2914 O O . VAL A 1 369 ? -0.127 -2.885 7.106 1.00 95.50 369 VAL A O 1
ATOM 2917 N N . ALA A 1 370 ? 1.537 -1.378 7.123 1.00 95.19 370 ALA A N 1
ATOM 2918 C CA . ALA A 1 370 ? 2.453 -2.210 7.895 1.00 95.19 370 ALA A CA 1
ATOM 2919 C C . ALA A 1 370 ? 1.895 -2.522 9.295 1.00 95.19 370 ALA A C 1
ATOM 2921 O O . ALA A 1 370 ? 2.094 -3.630 9.800 1.00 95.19 370 ALA A O 1
ATOM 2922 N N . LYS A 1 371 ? 1.173 -1.566 9.897 1.00 94.81 371 LYS A N 1
ATOM 2923 C CA . LYS A 1 371 ? 0.580 -1.665 11.234 1.00 94.81 371 LYS A CA 1
ATOM 2924 C C . LYS A 1 371 ? -0.739 -2.447 11.253 1.00 94.81 371 LYS A C 1
ATOM 2926 O O . LYS A 1 371 ? -0.906 -3.269 12.155 1.00 94.81 371 LYS A O 1
ATOM 2931 N N . TYR A 1 372 ? -1.642 -2.288 10.271 1.00 94.12 372 TYR A N 1
ATOM 2932 C CA . TYR A 1 372 ? -2.813 -3.186 10.198 1.00 94.12 372 TYR A CA 1
ATOM 2933 C C . TYR A 1 372 ? -2.369 -4.633 9.962 1.00 94.12 372 TYR A C 1
ATOM 2935 O O . TYR A 1 372 ? -2.897 -5.559 10.583 1.00 94.12 372 TYR A O 1
ATOM 2943 N N . HIS A 1 373 ? -1.343 -4.834 9.124 1.00 96.00 373 HIS A N 1
ATOM 2944 C CA . HIS A 1 373 ? -0.877 -6.165 8.742 1.00 96.00 373 HIS A CA 1
ATOM 2945 C C . HIS A 1 373 ? -0.225 -6.949 9.893 1.00 96.00 373 HIS A C 1
ATOM 2947 O O . HIS A 1 373 ? -0.027 -8.154 9.763 1.00 96.00 373 HIS A O 1
ATOM 2953 N N . VAL A 1 374 ? 0.065 -6.326 11.043 1.00 94.31 374 VAL A N 1
ATOM 2954 C CA . VAL A 1 374 ? 0.540 -7.035 12.250 1.00 94.31 374 VAL A CA 1
ATOM 2955 C C . VAL A 1 374 ? -0.450 -8.118 12.691 1.00 94.31 374 VAL A C 1
ATOM 2957 O O . VAL A 1 374 ? -0.030 -9.147 13.208 1.00 94.31 374 VAL A O 1
ATOM 2960 N N . VAL A 1 375 ? -1.754 -7.967 12.416 1.00 93.31 375 VAL A N 1
ATOM 2961 C CA . VAL A 1 375 ? -2.759 -8.985 12.776 1.00 93.31 375 VAL A CA 1
ATOM 2962 C C . VAL A 1 375 ? -2.525 -10.349 12.108 1.00 93.31 375 VAL A C 1
ATOM 2964 O O . VAL A 1 375 ? -2.867 -11.378 12.694 1.00 93.31 375 VAL A O 1
ATOM 2967 N N . ALA A 1 376 ? -1.838 -10.383 10.958 1.00 92.62 376 ALA A N 1
ATOM 2968 C CA . ALA A 1 376 ? -1.445 -11.627 10.293 1.00 92.62 376 ALA A CA 1
ATOM 2969 C C . ALA A 1 376 ? -0.511 -12.504 11.144 1.00 92.62 376 ALA A C 1
ATOM 2971 O O . ALA A 1 376 ? -0.483 -13.722 10.974 1.00 92.62 376 ALA A O 1
ATOM 2972 N N . ASP A 1 377 ? 0.224 -11.918 12.095 1.00 90.06 377 ASP A N 1
ATOM 2973 C CA . ASP A 1 377 ? 1.112 -12.677 12.982 1.00 90.06 377 ASP A CA 1
ATOM 2974 C C . ASP A 1 377 ? 0.318 -13.507 14.015 1.00 90.06 377 ASP A C 1
ATOM 2976 O O . ASP A 1 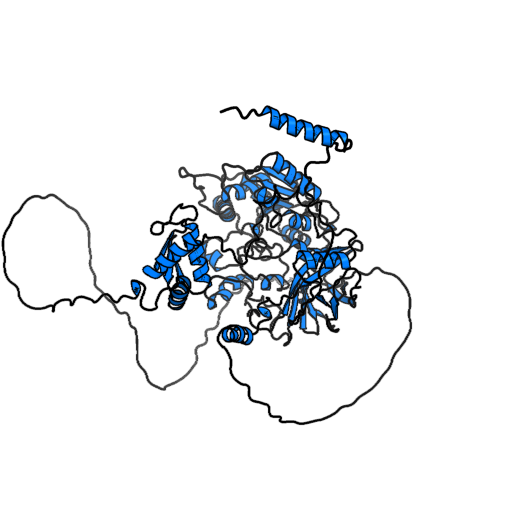377 ? 0.825 -14.506 14.520 1.00 90.06 377 ASP A O 1
ATOM 2980 N N . ALA A 1 378 ? -0.945 -13.141 14.285 1.00 89.06 378 ALA A N 1
ATOM 2981 C CA . ALA A 1 378 ? -1.855 -13.897 15.151 1.00 89.06 378 ALA A CA 1
ATOM 2982 C C . ALA A 1 378 ? -2.748 -14.892 14.385 1.00 89.06 378 ALA A C 1
ATOM 2984 O O . ALA A 1 378 ? -3.068 -15.954 14.922 1.00 89.06 378 ALA A O 1
ATOM 2985 N N . CYS A 1 379 ? -3.175 -14.562 13.159 1.00 88.19 379 CYS A N 1
ATOM 2986 C CA . CYS A 1 379 ? -4.191 -15.335 12.428 1.00 88.19 379 CYS A CA 1
ATOM 2987 C C . CYS A 1 379 ? -3.929 -15.543 10.925 1.00 88.19 379 CYS A C 1
ATOM 2989 O O . CYS A 1 379 ? -4.864 -15.805 10.170 1.00 88.19 379 CYS A O 1
ATOM 2991 N N . GLY A 1 380 ? -2.662 -15.498 10.500 1.00 89.62 380 GLY A N 1
ATOM 2992 C CA . GLY A 1 380 ? -2.247 -15.730 9.112 1.00 89.62 380 GLY A CA 1
ATOM 2993 C C . GLY A 1 380 ? -2.651 -14.599 8.166 1.00 89.62 380 GLY A C 1
ATOM 2994 O O . GLY A 1 380 ? -3.377 -13.681 8.539 1.00 89.62 380 GLY A O 1
ATOM 2995 N N . GLU A 1 381 ? -2.185 -14.652 6.919 1.00 90.88 381 GLU A N 1
ATOM 2996 C CA . GLU A 1 381 ? -2.497 -13.588 5.953 1.00 90.88 381 GLU A CA 1
ATOM 2997 C C . GLU A 1 381 ? -4.009 -13.510 5.668 1.00 90.88 381 GLU A C 1
ATOM 2999 O O . GLU A 1 381 ? -4.572 -12.423 5.611 1.00 90.88 381 GLU A O 1
ATOM 3004 N N . ASP A 1 382 ? -4.712 -14.644 5.568 1.00 90.44 382 ASP A N 1
ATOM 3005 C CA . ASP A 1 382 ? -6.148 -14.673 5.250 1.00 90.44 382 ASP A CA 1
ATOM 3006 C C . ASP A 1 382 ? -7.044 -13.886 6.221 1.00 90.44 382 ASP A C 1
ATOM 3008 O O . ASP A 1 382 ? -8.060 -13.347 5.783 1.00 90.44 382 ASP A O 1
ATOM 3012 N N . CYS A 1 383 ? -6.706 -13.775 7.511 1.00 91.44 383 CYS A N 1
ATOM 3013 C CA . CYS A 1 383 ? -7.555 -13.045 8.460 1.00 91.44 383 CYS A CA 1
ATOM 3014 C C . CYS A 1 383 ? -7.474 -11.517 8.312 1.00 91.44 383 CYS A C 1
ATOM 3016 O O . CYS A 1 383 ? -8.270 -10.801 8.921 1.00 91.44 383 CYS A O 1
ATOM 3018 N N . VAL A 1 384 ? -6.503 -10.998 7.556 1.00 94.75 384 VAL A N 1
ATOM 3019 C CA . VAL A 1 384 ? -6.281 -9.561 7.354 1.00 94.75 384 VAL A CA 1
ATOM 3020 C C . VAL A 1 384 ? -7.481 -8.966 6.619 1.00 94.75 384 VAL A C 1
ATOM 3022 O O . VAL A 1 384 ? -7.975 -9.557 5.659 1.00 94.75 384 VAL A O 1
ATOM 3025 N N . LEU A 1 385 ? -7.996 -7.833 7.109 1.00 96.12 385 LEU A N 1
ATOM 3026 C CA . LEU A 1 385 ? -9.216 -7.159 6.631 1.00 96.12 385 LEU A CA 1
ATOM 3027 C C . LEU A 1 385 ? -10.496 -8.027 6.597 1.00 96.12 385 LEU A C 1
ATOM 3029 O O . LEU A 1 385 ? -11.544 -7.527 6.192 1.00 96.12 385 LEU A O 1
ATOM 3033 N N . GLN A 1 386 ? -10.467 -9.289 7.051 1.00 95.94 386 GLN A N 1
ATOM 3034 C CA . GLN A 1 386 ? -11.678 -10.094 7.231 1.00 95.94 386 GLN A CA 1
ATOM 3035 C C . GLN A 1 386 ? -12.590 -9.393 8.242 1.00 95.94 386 GLN A C 1
ATOM 3037 O O . GLN A 1 386 ? -12.116 -8.855 9.245 1.00 95.94 386 GLN A O 1
ATOM 3042 N N . ARG A 1 387 ? -13.899 -9.379 7.987 1.00 97.81 387 ARG A N 1
ATOM 3043 C CA . ARG A 1 387 ? -14.848 -8.680 8.857 1.00 97.81 387 ARG A CA 1
ATOM 3044 C C . ARG A 1 387 ? -15.567 -9.651 9.774 1.00 97.81 387 ARG A C 1
ATOM 3046 O O . ARG A 1 387 ? -15.993 -10.718 9.339 1.00 97.81 387 ARG A O 1
ATOM 3053 N N . PHE A 1 388 ? -15.754 -9.248 11.023 1.00 97.62 388 PHE A N 1
ATOM 3054 C CA . PHE A 1 388 ? -16.535 -9.985 12.011 1.00 97.62 388 PHE A CA 1
ATOM 3055 C C . PHE A 1 388 ? -17.681 -9.092 12.485 1.00 97.62 388 PHE A C 1
ATOM 3057 O O . PHE A 1 388 ? -17.421 -8.028 13.049 1.00 97.62 388 PHE A O 1
ATOM 3064 N N . GLN A 1 389 ? -18.927 -9.495 12.229 1.00 97.56 389 GLN A N 1
ATOM 3065 C CA . GLN A 1 389 ? -20.125 -8.818 12.731 1.00 97.56 389 GLN A CA 1
ATOM 3066 C C . GLN A 1 389 ? -20.587 -9.485 14.025 1.00 97.56 389 GLN A C 1
ATOM 3068 O O . GLN A 1 389 ? -20.697 -10.706 14.098 1.00 97.56 389 GLN A O 1
ATOM 3073 N N . PHE A 1 390 ? -20.873 -8.669 15.034 1.00 96.94 390 PHE A N 1
ATOM 3074 C CA . PHE A 1 390 ? -21.255 -9.094 16.376 1.00 96.94 390 PHE A CA 1
ATOM 3075 C C . PHE A 1 390 ? -22.689 -8.670 16.699 1.00 96.94 390 PHE A C 1
ATOM 3077 O O . PHE A 1 390 ? -23.220 -7.698 16.154 1.00 96.94 390 PHE A O 1
ATOM 3084 N N . LYS A 1 391 ? -23.304 -9.396 17.633 1.00 96.00 391 LYS A N 1
ATOM 3085 C CA . LYS A 1 391 ? -24.725 -9.280 18.007 1.00 96.00 391 LYS A CA 1
ATOM 3086 C C . LYS A 1 391 ? -25.139 -7.918 18.587 1.00 96.00 391 LYS A C 1
ATOM 3088 O O . LYS A 1 391 ? -26.320 -7.592 18.620 1.00 96.00 391 LYS A O 1
ATOM 3093 N N . ASP A 1 392 ? -24.174 -7.118 19.026 1.00 94.44 392 ASP A N 1
ATOM 3094 C CA . ASP A 1 392 ? -24.309 -5.752 19.545 1.00 94.44 392 ASP A CA 1
ATOM 3095 C C . ASP A 1 392 ? -24.053 -4.661 18.482 1.00 94.44 392 ASP A C 1
ATOM 3097 O O . ASP A 1 392 ? -23.673 -3.535 18.809 1.00 94.44 392 ASP A O 1
ATOM 3101 N N . ASN A 1 393 ? -24.288 -4.985 17.203 1.00 96.00 393 ASN A N 1
ATOM 3102 C CA . ASN A 1 393 ? -24.146 -4.095 16.042 1.00 96.00 393 ASN A CA 1
ATOM 3103 C C . ASN A 1 393 ? -22.734 -3.507 15.867 1.00 96.00 393 ASN A C 1
ATOM 3105 O O . ASN A 1 393 ? -22.567 -2.390 15.368 1.00 96.00 393 ASN A O 1
ATOM 3109 N N . PHE A 1 394 ? -21.709 -4.265 16.262 1.00 96.62 394 PHE A N 1
ATOM 3110 C CA . PHE A 1 394 ? -20.320 -3.975 15.914 1.00 96.62 394 PHE A CA 1
ATOM 3111 C C . PHE A 1 394 ? -19.893 -4.760 14.674 1.00 96.62 394 PHE A C 1
ATOM 3113 O O . PHE A 1 394 ? -20.233 -5.933 14.529 1.00 96.62 394 PHE A O 1
ATOM 3120 N N . ILE A 1 395 ? -19.073 -4.138 13.827 1.00 97.88 395 ILE A N 1
ATOM 3121 C CA . ILE A 1 395 ? -18.268 -4.814 12.808 1.00 97.88 395 ILE A CA 1
ATOM 3122 C C . ILE A 1 395 ? -16.796 -4.483 13.074 1.00 97.88 395 ILE A C 1
ATOM 3124 O O . ILE A 1 395 ? -16.409 -3.314 13.100 1.00 97.88 395 ILE A O 1
ATOM 3128 N N . VAL A 1 396 ? -15.973 -5.511 13.276 1.00 97.81 396 VAL A N 1
ATOM 3129 C CA . VAL A 1 396 ? -14.507 -5.393 13.331 1.00 97.81 396 VAL A CA 1
ATOM 3130 C C . VAL A 1 396 ? -13.962 -5.700 11.942 1.00 97.81 396 VAL A C 1
ATOM 3132 O O . VAL A 1 396 ? -14.123 -6.825 11.474 1.00 97.81 396 VAL A O 1
ATOM 3135 N N . SER A 1 397 ? -13.308 -4.731 11.302 1.00 97.81 397 SER A N 1
ATOM 3136 C CA . SER A 1 397 ? -12.580 -4.931 10.040 1.00 97.81 397 SER A CA 1
ATOM 3137 C C . SER A 1 397 ? -11.130 -5.228 10.393 1.00 97.81 397 SER A C 1
ATOM 3139 O O . SER A 1 397 ? -10.400 -4.331 10.821 1.00 97.81 397 SER A O 1
ATOM 3141 N N . ASN A 1 398 ? -10.735 -6.499 10.326 1.00 95.69 398 ASN A N 1
ATOM 3142 C CA . ASN A 1 398 ? -9.642 -7.004 11.150 1.00 95.69 398 ASN A CA 1
ATOM 3143 C C . ASN A 1 398 ? -8.289 -6.328 10.870 1.00 95.69 398 ASN A C 1
ATOM 3145 O O . ASN A 1 398 ? -7.766 -6.358 9.754 1.00 95.69 398 ASN A O 1
ATOM 3149 N N . GLY A 1 399 ? -7.734 -5.714 11.917 1.00 95.12 399 GLY A N 1
ATOM 3150 C CA . GLY A 1 399 ? -6.527 -4.896 11.874 1.00 95.12 399 GLY A CA 1
ATOM 3151 C C . GLY A 1 399 ? -6.724 -3.448 11.412 1.00 95.12 399 GLY A C 1
ATOM 3152 O O . GLY A 1 399 ? -5.833 -2.645 11.645 1.00 95.12 399 GLY A O 1
ATOM 3153 N N . TYR A 1 400 ? -7.845 -3.069 10.795 1.00 97.06 400 TYR A N 1
ATOM 3154 C CA . TYR A 1 400 ? -8.052 -1.705 10.288 1.00 97.06 400 TYR A CA 1
ATOM 3155 C C . TYR A 1 400 ? -8.908 -0.842 11.221 1.00 97.06 400 TYR A C 1
ATOM 3157 O O . TYR A 1 400 ? -8.487 0.244 11.632 1.00 97.06 400 TYR A O 1
ATOM 3165 N N . SER A 1 401 ? -10.106 -1.317 11.571 1.00 96.69 401 SER A N 1
ATOM 3166 C CA . SER A 1 401 ? -11.106 -0.507 12.270 1.00 96.69 401 SER A CA 1
ATOM 3167 C C . SER A 1 401 ? -12.079 -1.324 13.115 1.00 96.69 401 SER A C 1
ATOM 3169 O O . SER A 1 401 ? -12.204 -2.546 12.993 1.00 96.69 401 SER A O 1
ATOM 3171 N N . ILE A 1 402 ? -12.815 -0.603 13.959 1.00 96.88 402 ILE A N 1
ATOM 3172 C CA . ILE A 1 402 ? -14.004 -1.106 14.643 1.00 96.88 402 ILE A CA 1
ATOM 3173 C C . ILE A 1 402 ? -15.118 -0.092 14.404 1.00 96.88 402 ILE A C 1
ATOM 3175 O O . ILE A 1 402 ? -14.968 1.082 14.748 1.00 96.88 402 ILE A O 1
ATOM 3179 N N . ALA A 1 403 ? -16.226 -0.530 13.819 1.00 96.00 403 ALA A N 1
ATOM 3180 C CA . ALA A 1 403 ? -17.407 0.289 13.591 1.00 96.00 403 ALA A CA 1
ATOM 3181 C C . ALA A 1 403 ? -18.561 -0.207 14.467 1.00 96.00 403 ALA A C 1
ATOM 3183 O O . ALA A 1 403 ? -18.838 -1.402 14.499 1.00 96.00 403 ALA A O 1
ATOM 3184 N N . GLN A 1 404 ? -19.244 0.707 15.154 1.00 94.69 404 GLN A N 1
ATOM 3185 C CA . GLN A 1 404 ? -20.531 0.444 15.801 1.00 94.69 404 GLN A CA 1
ATOM 3186 C C . GLN A 1 404 ? -21.648 1.142 15.023 1.00 94.69 404 GLN A C 1
ATOM 3188 O O . GLN A 1 404 ? -21.476 2.291 14.606 1.00 94.69 404 GLN A O 1
ATOM 3193 N N . TYR A 1 405 ? -22.797 0.480 14.902 1.00 95.31 405 TYR A N 1
ATOM 3194 C CA . TYR A 1 405 ? -24.011 1.003 14.277 1.00 95.31 405 TYR A CA 1
ATOM 3195 C C . TYR A 1 405 ? -25.139 1.069 15.328 1.00 95.31 405 TYR A C 1
ATOM 3197 O O . TYR A 1 405 ? -25.847 0.082 15.533 1.00 95.31 405 TYR A O 1
ATOM 3205 N N . PRO A 1 406 ? -25.290 2.187 16.073 1.00 90.81 406 PRO A N 1
ATOM 3206 C CA . PRO A 1 406 ? -26.172 2.245 17.246 1.00 90.81 406 PRO A CA 1
ATOM 3207 C C . PRO A 1 406 ? -27.663 2.084 16.930 1.00 90.81 406 PRO A C 1
ATOM 3209 O O . PRO A 1 406 ? -28.422 1.653 17.790 1.00 90.81 406 PRO A O 1
ATOM 3212 N N . GLU A 1 407 ? -28.071 2.420 15.705 1.00 92.25 407 GLU A N 1
ATOM 3213 C CA . GLU A 1 407 ? -29.447 2.280 15.207 1.00 92.25 407 GLU A CA 1
ATOM 3214 C C . GLU A 1 407 ? -29.737 0.877 14.635 1.00 92.25 407 GLU A C 1
ATOM 3216 O O . GLU A 1 407 ? -30.863 0.597 14.232 1.00 92.25 407 GLU A O 1
ATOM 3221 N N . GLY A 1 408 ? -28.740 -0.016 14.622 1.00 93.75 408 GLY A N 1
ATOM 3222 C CA . GLY A 1 408 ? -28.786 -1.299 13.922 1.00 93.75 408 GLY A CA 1
ATOM 3223 C C . GLY A 1 408 ? -28.035 -1.274 12.591 1.00 93.75 408 GLY A C 1
ATOM 3224 O O . GLY A 1 408 ? -27.574 -0.232 12.129 1.00 93.75 408 GLY A O 1
ATOM 3225 N N . ILE A 1 409 ? -27.898 -2.452 11.983 1.00 94.38 409 ILE A N 1
ATOM 3226 C CA . ILE A 1 409 ? -27.337 -2.630 10.638 1.00 94.38 409 ILE A CA 1
ATOM 3227 C C . ILE A 1 409 ? -28.527 -2.790 9.683 1.00 94.38 409 ILE A C 1
ATOM 3229 O O . ILE A 1 409 ? -29.079 -3.878 9.543 1.00 94.38 409 ILE A O 1
ATOM 3233 N N . ASP A 1 410 ? -28.965 -1.672 9.099 1.00 93.00 410 ASP A N 1
ATOM 3234 C CA . ASP A 1 410 ? -30.139 -1.549 8.217 1.00 93.00 410 ASP A CA 1
ATOM 3235 C C . ASP A 1 410 ? -29.779 -1.467 6.718 1.00 93.00 410 ASP A C 1
ATOM 3237 O O . ASP A 1 410 ? -30.602 -1.095 5.884 1.00 93.00 410 ASP A O 1
ATOM 3241 N N . PHE A 1 411 ? -28.538 -1.817 6.382 1.00 93.00 411 PHE A N 1
ATOM 3242 C CA . PHE A 1 411 ? -27.922 -1.714 5.060 1.00 93.00 411 PHE A CA 1
ATOM 3243 C C . PHE A 1 411 ? -27.251 -3.040 4.675 1.00 93.00 411 PHE A C 1
ATOM 3245 O O . PHE A 1 411 ? -26.900 -3.830 5.552 1.00 93.00 411 PHE A O 1
ATOM 3252 N N . ASP A 1 412 ? -27.022 -3.271 3.378 1.00 92.94 412 ASP A N 1
ATOM 3253 C CA . ASP A 1 412 ? -26.221 -4.409 2.912 1.00 92.94 412 ASP A CA 1
ATOM 3254 C C . ASP A 1 412 ? -24.748 -4.217 3.326 1.00 92.94 412 ASP A C 1
ATOM 3256 O O . ASP A 1 412 ? -24.100 -3.264 2.873 1.00 92.94 412 ASP A O 1
ATOM 3260 N N . PRO A 1 413 ? -24.184 -5.079 4.194 1.00 91.62 413 PRO A N 1
ATOM 3261 C CA . PRO A 1 413 ? -22.807 -4.931 4.623 1.00 91.62 413 PRO A CA 1
ATOM 3262 C C . PRO A 1 413 ? -21.800 -5.349 3.542 1.00 91.62 413 PRO A C 1
ATOM 3264 O O . PRO A 1 413 ? -20.648 -4.931 3.638 1.00 91.62 413 PRO A O 1
ATOM 3267 N N . ASP A 1 414 ? -22.160 -6.145 2.531 1.00 91.19 414 ASP A N 1
ATOM 3268 C CA . ASP A 1 414 ? -21.244 -6.544 1.448 1.00 91.19 414 ASP A CA 1
ATOM 3269 C C . ASP A 1 414 ? -21.109 -5.478 0.342 1.00 91.19 414 ASP A C 1
ATOM 3271 O O . ASP A 1 414 ? -20.162 -5.547 -0.448 1.00 91.19 414 ASP A O 1
ATOM 3275 N N . GLN A 1 415 ? -21.950 -4.435 0.347 1.00 93.12 415 GLN A N 1
ATOM 3276 C CA . GLN A 1 415 ? -21.739 -3.217 -0.444 1.00 93.12 415 GLN A CA 1
ATOM 3277 C C . GLN A 1 415 ? -20.614 -2.336 0.136 1.00 93.12 415 GLN A C 1
ATOM 3279 O O . GLN A 1 415 ? -20.618 -1.951 1.314 1.00 93.12 415 GLN A O 1
ATOM 3284 N N . THR A 1 416 ? -19.676 -1.943 -0.731 1.00 94.19 416 THR A N 1
ATOM 3285 C CA . THR A 1 416 ? -18.624 -0.954 -0.448 1.00 94.19 416 THR A CA 1
ATOM 3286 C C . THR A 1 416 ? -19.242 0.402 -0.096 1.00 94.19 416 THR A C 1
ATOM 3288 O O . THR A 1 416 ? -20.098 0.917 -0.813 1.00 94.19 416 THR A O 1
ATOM 3291 N N . GLU A 1 417 ? -18.801 1.011 1.008 1.00 93.88 417 GLU A N 1
ATOM 3292 C CA . GLU A 1 417 ? -19.260 2.348 1.405 1.00 93.88 417 GLU A CA 1
ATOM 3293 C C . GLU A 1 417 ? -18.620 3.419 0.514 1.00 93.88 417 GLU A C 1
ATOM 3295 O O . GLU A 1 417 ? -17.400 3.454 0.366 1.00 93.88 417 GLU A O 1
ATOM 3300 N N . GLY A 1 418 ? -19.421 4.324 -0.049 1.00 91.81 418 GLY A N 1
ATOM 3301 C CA . GLY A 1 418 ? -18.941 5.450 -0.855 1.00 91.81 418 GLY A CA 1
ATOM 3302 C C . GLY A 1 418 ? -18.278 6.553 -0.021 1.00 91.81 418 GLY A C 1
ATOM 3303 O O . GLY A 1 418 ? -18.748 7.686 -0.034 1.00 91.81 418 GLY A O 1
ATOM 3304 N N . THR A 1 419 ? -17.226 6.234 0.741 1.00 91.19 419 THR A N 1
ATOM 3305 C CA . THR A 1 419 ? -16.477 7.199 1.574 1.00 91.19 419 THR A CA 1
ATOM 3306 C C . THR A 1 419 ? -15.487 8.058 0.788 1.00 91.19 419 THR A C 1
ATOM 3308 O O . THR A 1 419 ? -14.980 9.039 1.322 1.00 91.19 419 THR A O 1
ATOM 3311 N N . PHE A 1 420 ? -15.193 7.676 -0.454 1.00 90.25 420 PHE A N 1
ATOM 3312 C CA . PHE A 1 420 ? -14.142 8.266 -1.276 1.00 90.25 420 PHE A CA 1
ATOM 3313 C C . PHE A 1 420 ? -14.474 9.698 -1.714 1.00 90.25 420 PHE A C 1
ATOM 3315 O O . PHE A 1 420 ? -15.552 9.955 -2.254 1.00 90.25 420 PHE A O 1
ATOM 3322 N N . ASP A 1 421 ? -13.511 10.610 -1.578 1.00 87.31 421 ASP A N 1
ATOM 3323 C CA . ASP A 1 421 ? -13.588 11.928 -2.204 1.00 87.31 421 ASP A CA 1
ATOM 3324 C C . ASP A 1 421 ? -13.279 11.770 -3.700 1.00 87.31 421 ASP A C 1
ATOM 3326 O O . ASP A 1 421 ? -12.150 11.450 -4.084 1.00 87.31 421 ASP A O 1
ATOM 3330 N N . ILE A 1 422 ? -14.263 12.007 -4.571 1.00 74.88 422 ILE A N 1
ATOM 3331 C CA . ILE A 1 422 ? -14.047 12.059 -6.023 1.00 74.88 422 ILE A CA 1
ATOM 3332 C C . ILE A 1 422 ? -14.470 13.433 -6.559 1.00 74.88 422 ILE A C 1
ATOM 3334 O O . ILE A 1 422 ? -15.606 13.845 -6.338 1.00 74.88 422 ILE A O 1
ATOM 3338 N N . PRO A 1 423 ? -13.591 14.147 -7.294 1.00 66.75 423 PRO A N 1
ATOM 3339 C CA . PRO A 1 423 ? -13.903 15.441 -7.896 1.00 66.75 423 PRO A CA 1
ATOM 3340 C C . PRO A 1 423 ? -14.686 15.280 -9.214 1.00 66.75 423 PRO A C 1
ATOM 3342 O O . PRO A 1 423 ? -14.215 15.685 -10.276 1.00 66.75 423 PRO A O 1
ATOM 3345 N N . VAL A 1 424 ? -15.873 14.677 -9.136 1.00 62.50 424 VAL A N 1
ATOM 3346 C CA . VAL A 1 424 ? -16.899 14.629 -10.196 1.00 62.50 424 VAL A CA 1
ATOM 3347 C C . VAL A 1 424 ? -18.250 15.027 -9.595 1.00 62.50 424 VAL A C 1
ATOM 3349 O O . VAL A 1 424 ? -18.394 15.060 -8.371 1.00 62.50 424 VAL A O 1
ATOM 3352 N N . ASP A 1 425 ? -19.244 15.327 -10.429 1.00 62.28 425 ASP A N 1
ATOM 3353 C CA . ASP A 1 425 ? -20.605 15.572 -9.944 1.00 62.28 425 ASP A CA 1
ATOM 3354 C C . ASP A 1 425 ? -21.159 14.328 -9.224 1.00 62.28 425 ASP A C 1
ATOM 3356 O O . ASP A 1 425 ? -20.944 13.191 -9.654 1.00 62.28 425 ASP A O 1
ATOM 3360 N N . ALA A 1 426 ? -21.857 14.537 -8.101 1.00 57.69 426 ALA A N 1
ATOM 3361 C CA . ALA A 1 426 ? -22.219 13.466 -7.164 1.00 57.69 426 ALA A CA 1
ATOM 3362 C C . ALA A 1 426 ? -23.009 12.315 -7.821 1.00 57.69 426 ALA A C 1
ATOM 3364 O O . ALA A 1 426 ? -22.786 11.148 -7.497 1.00 57.69 426 ALA A O 1
ATOM 3365 N N . ASP A 1 427 ? -23.851 12.646 -8.803 1.00 59.44 427 ASP A N 1
ATOM 3366 C CA . ASP A 1 427 ? -24.680 11.716 -9.581 1.00 59.44 427 ASP A CA 1
ATOM 3367 C C . ASP A 1 427 ? -23.864 10.744 -10.460 1.00 59.44 427 ASP A C 1
ATOM 3369 O O . ASP A 1 427 ? -24.412 9.801 -11.034 1.00 59.44 427 ASP A O 1
ATOM 3373 N N . HIS A 1 428 ? -22.551 10.956 -10.598 1.00 69.00 428 HIS A N 1
ATOM 3374 C CA . HIS A 1 428 ? -21.660 10.125 -11.413 1.00 69.00 428 HIS A CA 1
ATOM 3375 C C . HIS A 1 428 ? -20.669 9.288 -10.597 1.00 69.00 428 HIS A C 1
ATOM 3377 O O . HIS A 1 428 ? -20.144 8.315 -11.132 1.00 69.00 428 HIS A O 1
ATOM 3383 N N . VAL A 1 429 ? -20.476 9.558 -9.299 1.00 70.69 429 VAL A N 1
ATOM 3384 C CA . VAL A 1 429 ? -19.513 8.834 -8.436 1.00 70.69 429 VAL A CA 1
ATOM 3385 C C . VAL A 1 429 ? -19.741 7.313 -8.451 1.00 70.69 429 VAL A C 1
ATOM 3387 O O . VAL A 1 429 ? -18.787 6.541 -8.565 1.00 70.69 429 VAL A O 1
ATOM 3390 N N . GLY A 1 430 ? -21.006 6.877 -8.403 1.00 71.50 430 GLY A N 1
ATOM 3391 C CA . GLY A 1 430 ? -21.378 5.458 -8.475 1.00 71.50 430 GLY A CA 1
ATOM 3392 C C . GLY A 1 430 ? -21.100 4.803 -9.835 1.00 71.50 430 GLY A C 1
ATOM 3393 O O . GLY A 1 430 ? -20.812 3.613 -9.888 1.00 71.50 430 GLY A O 1
ATOM 3394 N N . VAL A 1 431 ? -21.113 5.570 -10.931 1.00 79.94 431 VAL A N 1
ATOM 3395 C CA . VAL A 1 431 ? -20.732 5.085 -12.271 1.00 79.94 431 VAL A CA 1
ATOM 3396 C C . VAL A 1 431 ? -19.207 5.050 -12.401 1.00 79.94 431 VAL A C 1
ATOM 3398 O O . VAL A 1 431 ? -18.647 4.045 -12.832 1.00 79.94 431 VAL A O 1
ATOM 3401 N N . THR A 1 432 ? -18.536 6.115 -11.955 1.00 87.12 432 THR A N 1
ATOM 3402 C CA . THR A 1 432 ? -17.078 6.303 -11.977 1.00 87.12 432 THR A CA 1
ATOM 3403 C C . THR A 1 432 ? -16.305 5.148 -11.334 1.00 87.12 432 THR A C 1
ATOM 3405 O O . THR A 1 432 ? -15.272 4.742 -11.866 1.00 87.12 432 THR A O 1
ATOM 3408 N N . LEU A 1 433 ? -16.802 4.609 -10.215 1.00 89.56 433 LEU A N 1
ATOM 3409 C CA . LEU A 1 433 ? -16.203 3.469 -9.506 1.00 89.56 433 LEU A CA 1
ATOM 3410 C C . LEU A 1 433 ? -16.954 2.138 -9.694 1.00 89.56 433 LEU A C 1
ATOM 3412 O O . LEU A 1 433 ? -16.460 1.088 -9.269 1.00 89.56 433 LEU A O 1
ATOM 3416 N N . GLY A 1 434 ? -18.133 2.154 -10.323 1.00 85.81 434 GLY A N 1
ATOM 3417 C CA . GLY A 1 434 ? -19.044 1.005 -10.373 1.00 85.81 434 GLY A CA 1
ATOM 3418 C C . GLY A 1 434 ? -18.465 -0.228 -11.067 1.00 85.81 434 GLY A C 1
ATOM 3419 O O . GLY A 1 434 ? -18.799 -1.353 -10.703 1.00 85.81 434 GLY A O 1
ATOM 3420 N N . TYR A 1 435 ? -17.528 -0.035 -12.002 1.00 86.50 435 TYR A N 1
ATOM 3421 C CA . TYR A 1 435 ? -16.785 -1.127 -12.643 1.00 86.50 435 TYR A CA 1
ATOM 3422 C C . TYR A 1 435 ? -15.964 -1.969 -11.647 1.00 86.50 435 TYR A C 1
ATOM 3424 O O . TYR A 1 435 ? -15.816 -3.174 -11.843 1.00 86.50 435 TYR A O 1
ATOM 3432 N N . LYS A 1 436 ? -15.436 -1.356 -10.577 1.00 90.50 436 LYS A N 1
ATOM 3433 C CA . LYS A 1 436 ? -14.611 -2.037 -9.568 1.00 90.50 436 LYS A CA 1
ATOM 3434 C C . LYS A 1 436 ? -15.420 -2.495 -8.357 1.00 90.50 436 LYS A C 1
ATOM 3436 O O . LYS A 1 436 ? -15.268 -3.635 -7.931 1.00 90.50 436 LYS A O 1
ATOM 3441 N N . PHE A 1 437 ? -16.214 -1.597 -7.774 1.00 90.81 437 PHE A N 1
ATOM 3442 C CA . PHE A 1 437 ? -16.848 -1.816 -6.466 1.00 90.81 437 PHE A CA 1
ATOM 3443 C C . PHE A 1 437 ? -18.341 -2.171 -6.548 1.00 90.81 437 PHE A C 1
ATOM 3445 O O . PHE A 1 437 ? -18.959 -2.430 -5.518 1.00 90.81 437 PHE A O 1
ATOM 3452 N N . GLY A 1 438 ? -18.925 -2.200 -7.750 1.00 89.88 438 GLY A N 1
ATOM 3453 C CA . GLY A 1 438 ? -20.370 -2.332 -7.925 1.00 89.88 438 GLY A CA 1
ATOM 3454 C C . GLY A 1 438 ? -21.121 -1.089 -7.440 1.00 89.88 438 GLY A C 1
ATOM 3455 O O . GLY A 1 438 ? -20.590 0.022 -7.444 1.00 89.88 438 GLY A O 1
ATOM 3456 N N . GLU A 1 439 ? -22.374 -1.267 -7.026 1.00 87.31 439 GLU A N 1
ATOM 3457 C CA . GLU A 1 439 ? -23.167 -0.181 -6.451 1.00 87.31 439 GLU A CA 1
ATOM 3458 C C . GLU A 1 439 ? -22.622 0.214 -5.068 1.00 87.31 439 GLU A C 1
ATOM 3460 O O . GLU A 1 439 ? -22.683 -0.556 -4.107 1.00 87.31 439 GLU A O 1
ATOM 3465 N N . LEU A 1 440 ? -22.081 1.432 -4.972 1.00 90.44 440 LEU A N 1
ATOM 3466 C CA . LEU A 1 440 ? -21.598 2.002 -3.716 1.00 90.44 440 LEU A CA 1
ATOM 3467 C C . LEU A 1 440 ? -22.776 2.393 -2.820 1.00 90.44 440 LEU A C 1
ATOM 3469 O O . LEU A 1 440 ? -23.567 3.268 -3.181 1.00 90.44 440 LEU A O 1
ATOM 3473 N N . ARG A 1 441 ? -22.847 1.839 -1.606 1.00 91.06 441 ARG A N 1
ATOM 3474 C CA . ARG A 1 441 ? -23.835 2.298 -0.619 1.00 91.06 441 ARG A CA 1
ATOM 3475 C C . ARG A 1 441 ? -23.475 3.685 -0.088 1.00 91.06 441 ARG A C 1
ATOM 3477 O O . ARG A 1 441 ? -22.298 4.024 0.066 1.00 91.06 441 ARG A O 1
ATOM 3484 N N . ARG A 1 442 ? -24.499 4.481 0.241 1.00 89.31 442 ARG A N 1
ATOM 3485 C CA . ARG A 1 442 ? -24.340 5.849 0.765 1.00 89.31 442 ARG A CA 1
ATOM 3486 C C . ARG A 1 442 ? -23.425 5.865 2.000 1.00 89.31 442 ARG A C 1
ATOM 3488 O O . ARG A 1 442 ? -23.573 5.047 2.905 1.00 89.31 442 ARG A O 1
ATOM 3495 N N . SER A 1 443 ? -22.496 6.822 2.028 1.00 90.06 443 SER A N 1
ATOM 3496 C CA . SER A 1 443 ? -21.601 7.055 3.167 1.00 90.06 443 SER A CA 1
ATOM 3497 C C . SER A 1 443 ? -22.366 7.447 4.429 1.00 90.06 443 SER A C 1
ATOM 3499 O O . SER A 1 443 ? -23.312 8.237 4.369 1.00 90.06 443 SER A O 1
ATOM 3501 N N . PHE A 1 444 ? -21.913 6.947 5.582 1.00 91.50 444 PHE A N 1
ATOM 3502 C CA . PHE A 1 444 ? -22.430 7.363 6.886 1.00 91.50 444 PHE A CA 1
ATOM 3503 C C . PHE A 1 444 ? -21.701 8.584 7.476 1.00 91.50 444 PHE A C 1
ATOM 3505 O O . PHE A 1 444 ? -22.067 9.054 8.560 1.00 91.50 444 PHE A O 1
ATOM 3512 N N . SER A 1 445 ? -20.717 9.157 6.775 1.00 87.38 445 SER A N 1
ATOM 3513 C CA . SER A 1 445 ? -20.159 10.471 7.120 1.00 87.38 445 SER A CA 1
ATOM 3514 C C . SER A 1 445 ? -21.266 11.522 7.209 1.00 87.38 445 SER A C 1
ATOM 3516 O O . SER A 1 445 ? -22.101 11.630 6.316 1.00 87.38 445 SER A O 1
ATOM 3518 N N . LYS A 1 446 ? -21.266 12.302 8.297 1.00 86.62 446 LYS A N 1
ATOM 3519 C CA . LYS A 1 446 ? -22.257 13.347 8.605 1.00 86.62 446 LYS A CA 1
ATOM 3520 C C . LYS A 1 446 ? -23.691 12.847 8.893 1.00 86.62 446 LYS A C 1
ATOM 3522 O O . LYS A 1 446 ? -24.622 13.648 8.909 1.00 86.62 446 LYS A O 1
ATOM 3527 N N . THR A 1 447 ? -23.876 11.547 9.171 1.00 87.75 447 THR A N 1
ATOM 3528 C CA . THR A 1 447 ? -25.200 10.965 9.500 1.00 87.75 447 THR A CA 1
ATOM 3529 C C . THR A 1 447 ? -25.434 10.686 10.987 1.00 87.75 447 THR A C 1
ATOM 3531 O O . THR A 1 447 ? -26.572 10.750 11.435 1.00 87.75 447 THR A O 1
ATOM 3534 N N . GLY A 1 448 ? -24.395 10.373 11.772 1.00 86.81 448 GLY A N 1
ATOM 3535 C CA . GLY A 1 448 ? -24.528 9.869 13.148 1.00 86.81 448 GLY A CA 1
ATOM 3536 C C . GLY A 1 448 ? -24.716 8.345 13.261 1.00 86.81 448 GLY A C 1
ATOM 3537 O O . GLY A 1 448 ? -24.388 7.780 14.307 1.00 86.81 448 GLY A O 1
ATOM 3538 N N . LYS A 1 449 ? -25.158 7.667 12.186 1.00 91.00 449 LYS A N 1
ATOM 3539 C CA . LYS A 1 449 ? -25.477 6.224 12.168 1.00 91.00 449 LYS A CA 1
ATOM 3540 C C . LYS A 1 449 ? -24.284 5.299 12.412 1.00 91.00 449 LYS A C 1
ATOM 3542 O O . LYS A 1 449 ? -24.465 4.175 12.873 1.00 91.00 449 LYS A O 1
ATOM 3547 N N . LYS A 1 450 ? -23.066 5.748 12.093 1.00 93.38 450 LYS A N 1
ATOM 3548 C CA . LYS A 1 450 ? -21.829 4.959 12.186 1.00 93.38 450 LYS A CA 1
ATOM 3549 C C . LYS A 1 450 ? -20.851 5.620 13.141 1.00 93.38 450 LYS A C 1
ATOM 3551 O O . LYS A 1 450 ? -20.534 6.800 13.016 1.00 93.38 450 LYS A O 1
ATOM 3556 N N . GLN A 1 451 ? -20.311 4.839 14.066 1.00 91.38 451 GLN A N 1
ATOM 3557 C CA . GLN A 1 451 ? -19.279 5.286 14.992 1.00 91.38 451 GLN A CA 1
ATOM 3558 C C . GLN A 1 451 ? -18.006 4.474 14.751 1.00 91.38 451 GLN A C 1
ATOM 3560 O O . GLN A 1 451 ? -17.954 3.309 15.134 1.00 91.38 451 GLN A O 1
ATOM 3565 N N . GLN A 1 452 ? -16.995 5.070 14.110 1.00 91.38 452 GLN A N 1
ATOM 3566 C CA . GLN A 1 452 ? -15.749 4.380 13.759 1.00 91.38 452 GLN A CA 1
ATOM 3567 C C . GLN A 1 452 ? -14.633 4.634 14.786 1.00 91.38 452 GLN A C 1
ATOM 3569 O O . GLN A 1 452 ? -14.524 5.697 15.404 1.00 91.38 452 GLN A O 1
ATOM 3574 N N . TRP A 1 453 ? -13.784 3.626 14.948 1.00 93.81 453 TRP A N 1
ATOM 3575 C CA . TRP A 1 453 ? -12.422 3.740 15.428 1.00 93.81 453 TRP A CA 1
ATOM 3576 C C . TRP A 1 453 ? -11.461 3.473 14.269 1.00 93.81 453 TRP A C 1
ATOM 3578 O O . TRP A 1 453 ? -11.614 2.463 13.583 1.00 93.81 453 TRP A O 1
ATOM 3588 N N . GLY A 1 454 ? -10.397 4.263 14.149 1.00 93.38 454 GLY A N 1
ATOM 3589 C CA . GLY A 1 454 ? -9.199 3.820 13.428 1.00 93.38 454 GLY A CA 1
ATOM 3590 C C . GLY A 1 454 ? -8.260 3.038 14.351 1.00 93.38 454 GLY A C 1
ATOM 3591 O O . GLY A 1 454 ? -8.233 3.288 15.564 1.00 93.38 454 GLY A O 1
ATOM 3592 N N . LEU A 1 455 ? -7.461 2.123 13.798 1.00 94.62 455 LEU A N 1
ATOM 3593 C CA . LEU A 1 455 ? -6.275 1.613 14.489 1.00 94.62 455 LEU A CA 1
ATOM 3594 C C . LEU A 1 455 ? -5.296 2.769 14.779 1.00 94.62 455 LEU A C 1
ATOM 3596 O O . LEU A 1 455 ? -5.026 3.605 13.919 1.00 94.62 455 LEU A O 1
ATOM 3600 N N . LEU A 1 456 ? -4.760 2.811 15.998 1.00 92.44 456 LEU A N 1
ATOM 3601 C CA . LEU A 1 456 ? -3.812 3.819 16.478 1.00 92.44 456 LEU A CA 1
ATOM 3602 C C . LEU A 1 456 ? -2.382 3.262 16.539 1.00 92.44 456 LEU A C 1
ATOM 3604 O O . LEU A 1 456 ? -1.464 3.851 15.965 1.00 92.44 456 LEU A O 1
ATOM 3608 N N . ASP A 1 457 ? -2.196 2.116 17.201 1.00 93.44 457 ASP A N 1
ATOM 3609 C CA . ASP A 1 457 ? -0.920 1.390 17.245 1.00 93.44 457 ASP A CA 1
ATOM 3610 C C . ASP A 1 457 ? -1.120 -0.131 17.324 1.00 93.44 457 ASP A C 1
ATOM 3612 O O . ASP A 1 457 ? -2.138 -0.593 17.844 1.00 93.44 457 ASP A O 1
ATOM 3616 N N . ALA A 1 458 ? -0.151 -0.908 16.836 1.00 93.19 458 ALA A N 1
ATOM 3617 C CA . ALA A 1 458 ? -0.168 -2.370 16.895 1.00 93.19 458 ALA A CA 1
ATOM 3618 C C . ALA A 1 458 ? 1.226 -2.951 17.140 1.00 93.19 458 ALA A C 1
ATOM 3620 O O . ALA A 1 458 ? 2.207 -2.482 16.563 1.00 93.19 458 ALA A O 1
ATOM 3621 N N . ARG A 1 459 ? 1.298 -4.012 17.951 1.00 89.56 459 ARG A N 1
ATOM 3622 C CA . ARG A 1 459 ? 2.542 -4.744 18.227 1.00 89.56 459 ARG A CA 1
ATOM 3623 C C . ARG A 1 459 ? 2.335 -6.253 18.287 1.00 89.56 459 ARG A C 1
ATOM 3625 O O . ARG A 1 459 ? 1.293 -6.715 18.757 1.00 89.56 459 ARG A O 1
ATOM 3632 N N . LEU A 1 460 ? 3.369 -6.989 17.890 1.00 87.12 460 LEU A N 1
ATOM 3633 C CA . LEU A 1 460 ? 3.550 -8.404 18.218 1.00 87.12 460 LEU A CA 1
ATOM 3634 C C . LEU A 1 460 ? 4.237 -8.529 19.593 1.00 87.12 460 LEU A C 1
ATOM 3636 O O . LEU A 1 460 ? 5.200 -7.815 19.876 1.00 87.12 460 LEU A O 1
ATOM 3640 N N . GLU A 1 461 ? 3.744 -9.428 20.444 1.00 83.06 461 GLU A N 1
ATOM 3641 C CA . GLU A 1 461 ? 4.324 -9.798 21.742 1.00 83.06 461 GLU A CA 1
ATOM 3642 C C . GLU A 1 461 ? 5.008 -11.179 21.673 1.00 83.06 461 GLU A C 1
ATOM 3644 O O . GLU A 1 461 ? 4.744 -11.990 20.783 1.00 83.06 461 GLU A O 1
ATOM 3649 N N . ARG A 1 462 ? 5.916 -11.458 22.621 1.00 71.50 462 ARG A N 1
ATOM 3650 C CA . ARG A 1 462 ? 6.819 -12.631 22.589 1.00 71.50 462 ARG A CA 1
ATOM 3651 C C . ARG A 1 462 ? 6.134 -14.000 22.617 1.00 71.50 462 ARG A C 1
ATOM 3653 O O . ARG A 1 462 ? 6.754 -14.983 22.229 1.00 71.50 462 ARG A O 1
ATOM 3660 N N . ASP A 1 463 ? 4.896 -14.076 23.082 1.00 72.81 463 ASP A N 1
ATOM 3661 C CA . ASP A 1 463 ? 4.080 -15.292 23.132 1.00 72.81 463 ASP A CA 1
ATOM 3662 C C . ASP A 1 463 ? 3.163 -15.453 21.901 1.00 72.81 463 ASP A C 1
ATOM 3664 O O . ASP A 1 463 ? 2.212 -16.234 21.927 1.00 72.81 463 ASP A O 1
ATOM 3668 N N . GLY A 1 464 ? 3.457 -14.738 20.806 1.00 74.75 464 GLY A N 1
ATOM 3669 C CA . GLY A 1 464 ? 2.727 -14.820 19.535 1.00 74.75 464 GLY A CA 1
ATOM 3670 C C . GLY A 1 464 ? 1.414 -14.034 19.522 1.00 74.75 464 GLY A C 1
ATOM 3671 O O . GLY A 1 464 ? 0.579 -14.227 18.640 1.00 74.75 464 GLY A O 1
ATOM 3672 N N . LYS A 1 465 ? 1.201 -13.167 20.515 1.00 85.12 465 LYS A N 1
ATOM 3673 C CA . LYS A 1 465 ? 0.002 -12.334 20.642 1.00 85.12 465 LYS A CA 1
ATOM 3674 C C . LYS A 1 465 ? 0.148 -11.034 19.874 1.00 85.12 465 LYS A C 1
ATOM 3676 O O . LYS A 1 465 ? 1.214 -10.428 19.871 1.00 85.12 465 LYS A O 1
ATOM 3681 N N . VAL A 1 466 ? -0.948 -10.555 19.301 1.00 91.25 466 VAL A N 1
ATOM 3682 C CA . VAL A 1 466 ? -1.007 -9.231 18.679 1.00 91.25 466 VAL A CA 1
ATOM 3683 C C . VAL A 1 466 ? -1.898 -8.339 19.527 1.00 91.25 466 VAL A C 1
ATOM 3685 O O . VAL A 1 466 ? -3.052 -8.677 19.784 1.00 91.25 466 VAL A O 1
ATOM 3688 N N . LYS A 1 467 ? -1.379 -7.184 19.948 1.00 90.69 467 LYS A N 1
ATOM 3689 C CA . LYS A 1 467 ? -2.163 -6.155 20.643 1.00 90.69 467 LYS A CA 1
ATOM 3690 C C . LYS A 1 467 ? -2.361 -4.941 19.760 1.00 90.69 467 LYS A C 1
ATOM 3692 O O . LYS A 1 467 ? -1.445 -4.538 19.045 1.00 90.69 467 LYS A O 1
ATOM 3697 N N . GLN A 1 468 ? -3.555 -4.357 19.831 1.00 93.44 468 GLN A N 1
ATOM 3698 C CA . GLN A 1 468 ? -3.983 -3.279 18.948 1.00 93.44 468 GLN A CA 1
ATOM 3699 C C . GLN A 1 468 ? -4.748 -2.206 19.726 1.00 93.44 468 GLN A C 1
ATOM 3701 O O . GLN A 1 468 ? -5.813 -2.443 20.294 1.00 93.44 468 GLN A O 1
ATOM 3706 N N . ILE A 1 469 ? -4.198 -0.996 19.745 1.00 92.50 469 ILE A N 1
ATOM 3707 C CA . ILE A 1 469 ? -4.843 0.177 20.330 1.00 92.50 469 ILE A CA 1
ATOM 3708 C C . ILE A 1 469 ? -5.665 0.830 19.229 1.00 92.50 469 ILE A C 1
ATOM 3710 O O . ILE A 1 469 ? -5.106 1.254 18.226 1.00 92.50 469 ILE A O 1
ATOM 3714 N N . TYR A 1 470 ? -6.976 0.935 19.420 1.00 93.75 470 TYR A N 1
ATOM 3715 C CA . TYR A 1 470 ? -7.889 1.625 18.510 1.00 93.75 470 TYR A CA 1
ATOM 3716 C C . TYR A 1 470 ? -8.365 2.953 19.132 1.00 93.75 470 TYR A C 1
ATOM 3718 O O . TYR A 1 470 ? -8.384 3.108 20.356 1.00 93.75 470 TYR A O 1
ATOM 3726 N N . LYS A 1 471 ? -8.758 3.929 18.302 1.00 91.81 471 LYS A N 1
ATOM 3727 C CA . LYS A 1 471 ? -9.154 5.282 18.734 1.00 91.81 471 LYS A CA 1
ATOM 3728 C C . LYS A 1 471 ? -10.408 5.784 18.015 1.00 91.81 471 LYS A C 1
ATOM 3730 O O . LYS A 1 471 ? -10.387 6.017 16.810 1.00 91.81 471 LYS A O 1
ATOM 3735 N N . LYS A 1 472 ? -11.453 6.079 18.793 1.00 88.44 472 LYS A N 1
ATOM 3736 C CA . LYS A 1 472 ? -12.587 6.927 18.389 1.00 88.44 472 LYS A CA 1
ATOM 3737 C C . LYS A 1 472 ? -12.171 8.402 18.464 1.00 88.44 472 LYS A C 1
ATOM 3739 O O . LYS A 1 472 ? -11.578 8.809 19.465 1.00 88.44 472 LYS A O 1
ATOM 3744 N N . SER A 1 473 ? -12.497 9.227 17.465 1.00 79.44 473 SER A N 1
ATOM 3745 C CA . SER A 1 473 ? -12.291 10.685 17.552 1.00 79.44 473 SER A CA 1
ATOM 3746 C C . SER A 1 473 ? -13.608 11.440 17.694 1.00 79.44 473 SER A C 1
ATOM 3748 O O . SER A 1 473 ? -14.533 11.224 16.926 1.00 79.44 473 SER A O 1
ATOM 3750 N N . ARG A 1 474 ? -13.662 12.428 18.598 1.00 72.19 474 ARG A N 1
ATOM 3751 C CA . ARG A 1 474 ? -14.754 13.425 18.660 1.00 72.19 474 ARG A CA 1
ATOM 3752 C C . ARG A 1 474 ? -14.832 14.332 17.419 1.00 72.19 474 ARG A C 1
ATOM 3754 O O . ARG A 1 474 ? -15.802 15.072 17.282 1.00 72.19 474 ARG A O 1
ATOM 3761 N N . SER A 1 475 ? -13.801 14.324 16.572 1.00 72.19 475 SER A N 1
ATOM 3762 C CA . SER A 1 475 ? -13.755 15.045 15.295 1.00 72.19 475 SER A CA 1
ATOM 3763 C C . SER A 1 475 ? -14.116 14.176 14.087 1.00 72.19 475 SER A C 1
ATOM 3765 O O . SER A 1 475 ? -14.025 14.671 12.970 1.00 72.19 475 SER A O 1
ATOM 3767 N N . ASP A 1 476 ? -14.449 12.896 14.287 1.00 78.56 476 ASP A N 1
ATOM 3768 C CA . ASP A 1 476 ? -14.926 12.029 13.209 1.00 78.56 476 ASP A CA 1
ATOM 3769 C C . ASP A 1 476 ? -16.298 12.532 12.737 1.00 78.56 476 ASP A C 1
ATOM 3771 O O . ASP A 1 476 ? -17.243 12.636 13.525 1.00 78.56 476 ASP A O 1
ATOM 3775 N N . GLU A 1 477 ? -16.401 12.877 11.454 1.00 79.69 477 GLU A N 1
ATOM 3776 C CA . GLU A 1 477 ? -17.626 13.418 10.869 1.00 79.69 477 GLU A CA 1
ATOM 3777 C C . GLU A 1 477 ? -18.782 12.414 10.882 1.00 79.69 477 GLU A C 1
ATOM 3779 O O . GLU A 1 477 ? -19.939 12.827 10.869 1.00 79.69 477 GLU A O 1
ATOM 3784 N N . ARG A 1 478 ? -18.510 11.107 10.962 1.00 82.44 478 ARG A N 1
ATOM 3785 C CA . ARG A 1 478 ? -19.538 10.055 11.040 1.00 82.44 478 ARG A CA 1
ATOM 3786 C C . ARG A 1 478 ? -20.343 10.130 12.341 1.00 82.44 478 ARG A C 1
ATOM 3788 O O . ARG A 1 478 ? -21.516 9.774 12.343 1.00 82.44 478 ARG A O 1
ATOM 3795 N N . LEU A 1 479 ? -19.763 10.694 13.411 1.00 70.75 479 LEU A N 1
ATOM 3796 C CA . LEU A 1 479 ? -20.443 10.945 14.693 1.00 70.75 479 LEU A CA 1
ATOM 3797 C C . LEU A 1 479 ? -21.367 12.174 14.683 1.00 70.75 479 LEU A C 1
ATOM 3799 O O . LEU A 1 479 ? -22.130 12.368 15.630 1.00 70.75 479 LEU A O 1
ATOM 3803 N N . LEU A 1 480 ? -21.265 13.043 13.676 1.00 66.50 480 LEU A N 1
ATOM 3804 C CA . LEU A 1 480 ? -22.054 14.268 13.591 1.00 66.50 480 LEU A CA 1
ATOM 3805 C C . LEU A 1 480 ? -23.305 13.998 12.758 1.00 66.50 480 LEU A C 1
ATOM 3807 O O . LEU A 1 480 ? -23.214 13.951 11.542 1.00 66.50 480 LEU A O 1
ATOM 3811 N N . GLY A 1 481 ? -24.470 13.850 13.389 1.00 59.03 481 GLY A N 1
ATOM 3812 C CA . GLY A 1 481 ? -25.737 13.868 12.649 1.00 59.03 481 GLY A CA 1
ATOM 3813 C C . GLY A 1 481 ? -26.007 15.241 12.027 1.00 59.03 481 GLY A C 1
ATOM 3814 O O . GLY A 1 481 ? -25.562 16.256 12.570 1.00 59.03 481 GLY A O 1
ATOM 3815 N N . GLU A 1 482 ? -26.765 15.287 10.928 1.00 49.22 482 GLU A N 1
ATOM 3816 C CA . GLU A 1 482 ? -27.026 16.504 10.136 1.00 49.22 482 GLU A CA 1
ATOM 3817 C C . GLU A 1 482 ? -27.460 17.699 11.021 1.00 49.22 482 GLU A C 1
ATOM 3819 O O . GLU A 1 482 ? -26.872 18.781 10.961 1.00 49.22 482 GLU A O 1
ATOM 3824 N N . LEU A 1 483 ? -28.386 17.477 11.964 1.00 44.94 483 LEU A N 1
ATOM 3825 C CA . LEU A 1 483 ? -28.859 18.473 12.945 1.00 44.94 483 LEU A CA 1
ATOM 3826 C C . LEU A 1 483 ? -27.755 19.054 13.863 1.00 44.94 483 LEU A C 1
ATOM 3828 O O . LEU A 1 483 ? -27.845 20.205 14.302 1.00 44.94 483 LEU A O 1
ATOM 3832 N N . GLN A 1 484 ? -26.685 18.303 14.153 1.00 45.31 484 GLN A N 1
ATOM 3833 C CA . GLN A 1 484 ? -25.534 18.807 14.924 1.00 45.31 484 GLN A CA 1
ATOM 3834 C C . GLN A 1 484 ? -24.592 19.697 14.102 1.00 45.31 484 GLN A C 1
ATOM 3836 O O . GLN A 1 484 ? -23.756 20.401 14.675 1.00 45.31 484 GLN A O 1
ATOM 3841 N N . ILE A 1 485 ? -24.699 19.674 12.773 1.00 48.12 485 ILE A N 1
ATOM 3842 C CA . ILE A 1 485 ? -23.940 20.557 11.883 1.00 48.12 485 ILE A CA 1
ATOM 3843 C C . ILE A 1 485 ? -24.656 21.911 11.793 1.00 48.12 485 ILE A C 1
ATOM 3845 O O . ILE A 1 485 ? -24.012 22.943 11.995 1.00 48.12 485 ILE A O 1
ATOM 3849 N N . TYR A 1 486 ? -25.985 21.910 11.626 1.00 38.81 486 TYR A N 1
ATOM 3850 C CA . TYR A 1 486 ? -26.811 23.125 11.667 1.00 38.81 486 TYR A CA 1
ATOM 3851 C C . TYR A 1 486 ? -26.704 23.853 13.014 1.00 38.81 486 TYR A C 1
ATOM 3853 O O . TYR A 1 486 ? -26.281 25.008 13.046 1.00 38.81 486 TYR A O 1
ATOM 3861 N N . SER A 1 487 ? -26.918 23.161 14.138 1.00 39.97 487 SER A N 1
ATOM 3862 C CA . SER A 1 487 ? -26.808 23.789 15.468 1.00 39.97 487 SER A CA 1
ATOM 3863 C C . SER A 1 487 ? -25.406 24.335 15.789 1.00 39.97 487 SER A C 1
ATOM 3865 O O . SER A 1 487 ? -25.287 25.323 16.512 1.00 39.97 487 SER A O 1
ATOM 3867 N N . LYS A 1 488 ? -24.323 23.787 15.211 1.00 38.69 488 LYS A N 1
ATOM 3868 C CA . LYS A 1 488 ? -22.967 24.376 15.305 1.00 38.69 488 LYS A CA 1
ATOM 3869 C C . LYS A 1 488 ? -22.776 25.629 14.444 1.00 38.69 488 LYS A C 1
ATOM 3871 O O . LYS A 1 488 ? -21.907 26.444 14.767 1.00 38.69 488 LYS A O 1
ATOM 3876 N N . ALA A 1 489 ? -23.539 25.786 13.364 1.00 37.78 489 ALA A N 1
ATOM 3877 C CA . ALA A 1 489 ? -23.575 27.012 12.571 1.00 37.78 489 ALA A CA 1
ATOM 3878 C C . ALA A 1 489 ? -24.424 28.095 13.264 1.00 37.78 489 ALA A C 1
ATOM 3880 O O . ALA A 1 489 ? -24.010 29.252 13.336 1.00 37.78 489 ALA A O 1
ATOM 3881 N N . GLU A 1 490 ? -25.561 27.712 13.847 1.00 35.00 490 GLU A N 1
ATOM 3882 C CA . GLU A 1 490 ? -26.492 28.607 14.548 1.00 35.00 490 GLU A CA 1
ATOM 3883 C C . GLU A 1 490 ? -25.947 29.079 15.904 1.00 35.00 490 GLU A C 1
ATOM 3885 O O . GLU A 1 490 ? -26.013 30.268 16.211 1.00 35.00 490 GLU A O 1
ATOM 3890 N N . ALA A 1 491 ? -25.273 28.210 16.668 1.00 34.44 491 ALA A N 1
ATOM 3891 C CA . ALA A 1 491 ? -24.599 28.574 17.923 1.00 34.44 491 ALA A CA 1
ATOM 3892 C C . ALA A 1 491 ? -23.419 29.559 17.746 1.00 34.44 491 ALA A C 1
ATOM 3894 O O . ALA A 1 491 ? -22.806 29.977 18.728 1.00 34.44 491 ALA A O 1
ATOM 3895 N N . ARG A 1 492 ? -23.090 29.952 16.507 1.00 40.28 492 ARG A N 1
ATOM 3896 C CA . ARG A 1 492 ? -22.159 31.049 16.184 1.00 40.28 492 ARG A CA 1
ATOM 3897 C C . ARG A 1 492 ? -22.866 32.369 15.829 1.00 40.28 492 ARG A C 1
ATOM 3899 O O . ARG A 1 492 ? -22.180 33.335 15.505 1.00 40.28 492 ARG A O 1
ATOM 3906 N N . LYS A 1 493 ? -24.203 32.427 15.876 1.00 36.78 493 LYS A N 1
ATOM 3907 C CA . LYS A 1 493 ? -25.037 33.552 15.409 1.00 36.78 493 LYS A CA 1
ATOM 3908 C C . LYS A 1 493 ? -26.163 33.973 16.381 1.00 36.78 493 LYS A C 1
ATOM 3910 O O . LYS A 1 493 ? -27.217 34.406 15.929 1.00 36.78 493 LYS A O 1
ATOM 3915 N N . ALA A 1 494 ? -25.956 33.929 17.702 1.00 28.72 494 ALA A N 1
ATOM 3916 C CA . ALA A 1 494 ? -26.896 34.556 18.648 1.00 28.72 494 ALA A CA 1
ATOM 3917 C C . ALA A 1 494 ? -26.263 34.990 19.989 1.00 28.72 494 ALA A C 1
ATOM 3919 O O . ALA A 1 494 ? -25.691 34.152 20.689 1.00 28.72 494 ALA A O 1
ATOM 3920 N N . PRO A 1 495 ? -26.433 36.259 20.408 1.00 33.94 495 PRO A N 1
ATOM 3921 C CA . PRO A 1 495 ? -26.291 36.683 21.796 1.00 33.94 495 PRO A CA 1
ATOM 3922 C C . PRO A 1 495 ? -27.665 36.879 22.478 1.00 33.94 495 PRO A C 1
ATOM 3924 O O . PRO A 1 495 ? -28.331 37.880 22.252 1.00 33.94 495 PRO A O 1
ATOM 3927 N N . GLY A 1 496 ? -28.040 35.941 23.356 1.00 30.31 496 GLY A N 1
ATOM 3928 C CA . GLY A 1 496 ? -28.929 36.127 24.520 1.00 30.31 496 GLY A CA 1
ATOM 3929 C C . GLY A 1 496 ? -30.401 36.558 24.346 1.00 30.31 496 GLY A C 1
ATOM 3930 O O . GLY A 1 496 ? -30.694 37.715 24.064 1.00 30.31 496 GLY A O 1
ATOM 3931 N N . SER A 1 497 ? -31.342 35.686 24.742 1.00 25.95 497 SER A N 1
ATOM 3932 C CA . SER A 1 497 ? -32.501 36.055 25.595 1.00 25.95 497 SER A CA 1
ATOM 3933 C C . SER A 1 497 ? -33.279 34.830 26.129 1.00 25.95 497 SER A C 1
ATOM 3935 O O . SER A 1 497 ? -33.388 33.822 25.446 1.00 25.95 497 SER A O 1
ATOM 3937 N N . SER A 1 498 ? -33.784 34.965 27.366 1.00 27.36 498 SER A N 1
ATOM 3938 C CA . SER A 1 498 ? -34.930 34.285 28.029 1.00 27.36 498 SER A CA 1
ATOM 3939 C C . SER A 1 498 ? -35.295 32.807 27.757 1.00 27.36 498 SER A C 1
ATOM 3941 O O . SER A 1 498 ? -35.691 32.433 26.658 1.00 27.36 498 SER A O 1
ATOM 3943 N N . GLU A 1 499 ? -35.380 32.030 28.847 1.00 32.47 499 GLU A N 1
ATOM 3944 C CA . GLU A 1 499 ? -36.183 30.794 28.958 1.00 32.47 499 GLU A CA 1
ATOM 3945 C C . GLU A 1 499 ? -37.700 31.057 28.822 1.00 32.47 499 GLU A C 1
ATOM 3947 O O . GLU A 1 499 ? -38.173 32.158 29.123 1.00 32.47 499 GLU A O 1
ATOM 3952 N N . PRO A 1 500 ? -38.488 30.010 28.518 1.00 28.84 500 PRO A N 1
ATOM 3953 C CA . PRO A 1 500 ? -39.632 29.686 29.382 1.00 28.84 500 PRO A CA 1
ATOM 3954 C C . PRO A 1 500 ? -39.647 28.214 29.855 1.00 28.84 500 PRO A C 1
ATOM 3956 O O . PRO A 1 500 ? -38.841 27.389 29.429 1.00 28.84 500 PRO A O 1
ATOM 3959 N N . LYS A 1 501 ? -40.557 27.889 30.787 1.00 24.91 501 LYS A N 1
ATOM 3960 C CA . LYS A 1 501 ? -40.558 26.637 31.570 1.00 24.91 501 LYS A CA 1
ATOM 3961 C C . LYS A 1 501 ? -41.546 25.569 31.074 1.00 24.91 501 LYS A C 1
ATOM 3963 O O . LYS A 1 501 ? -42.626 25.898 30.608 1.00 24.91 501 LYS A O 1
ATOM 3968 N N . SER A 1 502 ? -41.150 24.311 31.300 1.00 27.36 502 SER A N 1
ATOM 3969 C CA . SER A 1 502 ? -41.933 23.099 31.637 1.00 27.36 502 SER A CA 1
ATOM 3970 C C . SER A 1 502 ? -43.448 23.019 31.374 1.00 27.36 502 SER A C 1
ATOM 3972 O O . SER A 1 502 ? -44.206 23.818 31.916 1.00 27.36 502 SER A O 1
ATOM 3974 N N . GLU A 1 503 ? -43.887 21.855 30.879 1.00 24.39 503 GLU A N 1
ATOM 3975 C CA . GLU A 1 503 ? -45.038 21.153 31.476 1.00 24.39 503 GLU A CA 1
ATOM 3976 C C . GLU A 1 503 ? -44.908 19.618 31.346 1.00 24.39 503 GLU A C 1
ATOM 3978 O O . GLU A 1 503 ? -44.072 19.132 30.581 1.00 24.39 503 GLU A O 1
ATOM 3983 N N . LEU A 1 504 ? -45.668 18.850 32.141 1.00 25.52 504 LEU A N 1
ATOM 3984 C CA . LEU A 1 504 ? -45.660 17.377 32.153 1.00 25.52 504 LEU A CA 1
ATOM 3985 C C . LEU A 1 504 ? -46.958 16.806 31.569 1.00 25.52 504 LEU A C 1
ATOM 3987 O O . LEU A 1 504 ? -48.037 17.278 31.913 1.00 25.52 504 LEU A O 1
ATOM 3991 N N . ILE A 1 505 ? -46.862 15.677 30.859 1.00 25.50 505 ILE A N 1
ATOM 3992 C CA . ILE A 1 505 ? -47.941 14.677 30.756 1.00 25.50 505 ILE A CA 1
ATOM 3993 C C . ILE A 1 505 ? -47.338 13.290 31.049 1.00 25.50 505 ILE A C 1
ATOM 3995 O O . ILE A 1 505 ? -46.136 13.082 30.884 1.00 25.50 505 ILE A O 1
ATOM 3999 N N . SER A 1 506 ? -48.144 12.369 31.584 1.00 24.22 506 SER A N 1
ATOM 4000 C CA . SER A 1 506 ? -47.696 11.134 32.241 1.00 24.22 506 SER A CA 1
ATOM 4001 C C . SER A 1 506 ? -48.468 9.881 31.790 1.00 24.22 506 SER A C 1
ATOM 4003 O O . SER A 1 506 ? -49.414 9.966 31.007 1.00 24.22 506 SER A O 1
ATOM 4005 N N . SER A 1 507 ? -48.103 8.730 32.377 1.00 25.77 507 SER A N 1
ATOM 4006 C CA . SER A 1 507 ? -48.738 7.404 32.236 1.00 25.77 507 SER A CA 1
ATOM 4007 C C . SER A 1 507 ? -48.454 6.668 30.903 1.00 25.77 507 SER A C 1
ATOM 4009 O O . SER A 1 507 ? -48.061 7.285 29.923 1.00 25.77 507 SER A O 1
ATOM 4011 N N . SER A 1 508 ? -48.561 5.334 30.815 1.00 26.81 508 SER A N 1
ATOM 4012 C CA . SER A 1 508 ? -49.092 4.362 31.791 1.00 26.81 508 SER A CA 1
ATOM 4013 C C . SER A 1 508 ? -48.301 3.036 31.841 1.00 26.81 508 SER A C 1
ATOM 4015 O O . SER A 1 508 ? -47.380 2.796 31.066 1.00 26.81 508 SER A O 1
ATOM 4017 N N . THR A 1 509 ? -48.630 2.211 32.836 1.00 25.08 509 THR A N 1
ATOM 4018 C CA . THR A 1 509 ? -47.975 0.962 33.259 1.00 25.08 509 THR A CA 1
ATOM 4019 C C . THR A 1 509 ? -48.426 -0.290 32.491 1.00 25.08 509 THR A C 1
ATOM 4021 O O . THR A 1 509 ? -49.606 -0.417 32.185 1.00 25.08 509 THR A O 1
ATOM 4024 N N . PHE A 1 510 ? -47.556 -1.310 32.391 1.00 24.50 510 PHE A N 1
ATOM 4025 C CA . PHE A 1 510 ? -47.795 -2.581 33.110 1.00 24.50 510 PHE A CA 1
ATOM 4026 C C . PHE A 1 510 ? -46.502 -3.388 33.381 1.00 24.50 510 PHE A C 1
ATOM 4028 O O . PHE A 1 510 ? -45.417 -2.958 33.002 1.00 24.50 510 PHE A O 1
ATOM 4035 N N . ASN A 1 511 ? -46.616 -4.490 34.137 1.00 27.06 511 ASN A N 1
ATOM 4036 C CA . ASN A 1 511 ? -45.532 -5.169 34.877 1.00 27.06 511 ASN A CA 1
ATOM 4037 C C . ASN A 1 511 ? -45.476 -6.709 34.562 1.00 27.06 511 ASN A C 1
ATOM 4039 O O . ASN A 1 511 ? -46.161 -7.118 33.624 1.00 27.06 511 ASN A O 1
ATOM 4043 N N . PRO A 1 512 ? -44.668 -7.588 35.218 1.00 40.41 512 PRO A N 1
ATOM 4044 C CA . PRO A 1 512 ? -43.965 -8.678 34.514 1.00 40.41 512 PRO A CA 1
ATOM 4045 C C . PRO A 1 512 ? -44.223 -10.089 35.104 1.00 40.41 512 PRO A C 1
ATOM 4047 O O . PRO A 1 512 ? -45.024 -10.238 36.023 1.00 40.41 512 PRO A O 1
ATOM 4050 N N . SER A 1 513 ? -43.504 -11.123 34.628 1.00 25.83 513 SER A N 1
ATOM 4051 C CA . SER A 1 513 ? -42.952 -12.274 35.407 1.00 25.83 513 SER A CA 1
ATOM 4052 C C . SER A 1 513 ? -42.528 -13.452 34.494 1.00 25.83 513 SER A C 1
ATOM 4054 O O . SER A 1 513 ? -42.876 -13.448 33.320 1.00 25.83 513 SER A O 1
ATOM 4056 N N . ALA A 1 514 ? -41.854 -14.524 34.950 1.00 25.83 514 ALA A N 1
ATOM 4057 C CA . ALA A 1 514 ? -40.639 -14.661 35.785 1.00 25.83 514 ALA A CA 1
ATOM 4058 C C . ALA A 1 514 ? -40.212 -16.160 35.868 1.00 25.83 514 ALA A C 1
ATOM 4060 O O . ALA A 1 514 ? -41.040 -17.038 35.646 1.00 25.83 514 ALA A O 1
ATOM 4061 N N . PHE A 1 515 ? -38.969 -16.433 36.315 1.00 24.03 515 PHE A N 1
ATOM 4062 C CA . PHE A 1 515 ? -38.403 -17.767 36.658 1.00 24.03 515 PHE A CA 1
ATOM 4063 C C . PHE A 1 515 ? -38.139 -18.735 35.468 1.00 24.03 515 PHE A C 1
ATOM 4065 O O . PHE A 1 515 ? -38.687 -18.557 34.391 1.00 24.03 515 PHE A O 1
ATOM 4072 N N . PHE A 1 516 ? -37.242 -19.737 35.548 1.00 26.08 516 PHE A N 1
ATOM 4073 C CA . PHE A 1 516 ? -36.603 -20.396 36.712 1.00 26.08 516 PHE A CA 1
ATOM 4074 C C . PHE A 1 516 ? -35.051 -20.437 36.693 1.00 26.08 516 PHE A C 1
ATOM 4076 O O . PHE A 1 516 ? -34.403 -20.044 35.730 1.00 26.08 516 PHE A O 1
ATOM 4083 N N . ARG A 1 517 ? -34.457 -20.892 37.810 1.00 23.70 517 ARG A N 1
ATOM 4084 C CA . ARG A 1 517 ? -33.003 -21.037 38.070 1.00 23.70 517 ARG A CA 1
ATOM 4085 C C . ARG A 1 517 ? -32.472 -22.433 37.688 1.00 23.70 517 ARG A C 1
ATOM 4087 O O . ARG A 1 517 ? -33.214 -23.386 37.894 1.00 23.70 517 ARG A O 1
ATOM 4094 N N . GLN A 1 518 ? -31.162 -22.571 37.414 1.00 23.75 518 GLN A N 1
ATOM 4095 C CA . GLN A 1 518 ? -30.195 -23.247 38.324 1.00 23.75 518 GLN A CA 1
ATOM 4096 C C . GLN A 1 518 ? -28.733 -23.266 37.811 1.00 23.75 518 GLN A C 1
ATOM 4098 O O . GLN A 1 518 ? -28.466 -23.111 36.626 1.00 23.75 518 GLN A O 1
ATOM 4103 N N . THR A 1 519 ? -27.798 -23.440 38.754 1.00 23.34 519 THR A N 1
ATOM 4104 C CA . THR A 1 519 ? -26.331 -23.647 38.651 1.00 23.34 519 THR A CA 1
ATOM 4105 C C . THR A 1 519 ? -25.888 -24.389 39.944 1.00 23.34 519 THR A C 1
ATOM 4107 O O . THR A 1 519 ? -26.763 -24.595 40.795 1.00 23.34 519 THR A O 1
ATOM 4110 N N . PRO A 1 520 ? -24.600 -24.721 40.222 1.00 37.75 520 PRO A N 1
ATOM 4111 C CA . PRO A 1 520 ? -23.381 -24.826 39.388 1.00 37.75 520 PRO A CA 1
ATOM 4112 C C . PRO A 1 520 ? -22.623 -26.182 39.581 1.00 37.75 520 PRO A C 1
ATOM 4114 O O . PRO A 1 520 ? -23.072 -27.039 40.334 1.00 37.75 520 PRO A O 1
ATOM 4117 N N . THR A 1 521 ? -21.424 -26.347 38.984 1.00 23.62 521 THR A N 1
ATOM 4118 C CA . THR A 1 521 ? -20.116 -26.651 39.661 1.00 23.62 521 THR A CA 1
ATOM 4119 C C . THR A 1 521 ? -19.135 -27.580 38.908 1.00 23.62 521 THR A C 1
ATOM 4121 O O . THR A 1 521 ? -19.521 -28.459 38.146 1.00 23.62 521 THR A O 1
ATOM 4124 N N . SER A 1 522 ? -17.848 -27.421 39.267 1.00 24.14 522 SER A N 1
ATOM 4125 C CA . SER A 1 522 ? -16.687 -28.323 39.091 1.00 24.14 522 SER A CA 1
ATOM 4126 C C . SER A 1 522 ? -15.796 -28.201 37.834 1.00 24.14 522 SER A C 1
ATOM 4128 O O . SER A 1 522 ? -16.183 -27.697 36.787 1.00 24.14 522 SER A O 1
ATOM 4130 N N . ASN A 1 523 ? -14.523 -28.541 38.065 1.00 24.53 523 ASN A N 1
ATOM 4131 C CA . ASN A 1 523 ? -13.268 -28.271 37.335 1.00 24.53 523 ASN A CA 1
ATOM 4132 C C . ASN A 1 523 ? -12.204 -29.208 37.995 1.00 24.53 523 ASN A C 1
ATOM 4134 O O . ASN A 1 523 ? -12.508 -29.676 39.101 1.00 24.53 523 ASN A O 1
ATOM 4138 N N . PRO A 1 524 ? -10.949 -29.419 37.524 1.00 40.25 524 PRO A N 1
ATOM 4139 C CA . PRO A 1 524 ? -10.253 -29.113 36.253 1.00 40.25 524 PRO A CA 1
ATOM 4140 C C . PRO A 1 524 ? -9.638 -30.458 35.683 1.00 40.25 524 PRO A C 1
ATOM 4142 O O . PRO A 1 524 ? -10.296 -31.474 35.908 1.00 40.25 524 PRO A O 1
ATOM 4145 N N . PRO A 1 525 ? -8.441 -30.610 35.029 1.00 33.16 525 PRO A N 1
ATOM 4146 C CA . PRO A 1 525 ? -7.457 -29.630 34.536 1.00 33.16 525 PRO A CA 1
ATOM 4147 C C . PRO A 1 525 ? -6.709 -29.878 33.186 1.00 33.16 525 PRO A C 1
ATOM 4149 O O . PRO A 1 525 ? -6.435 -30.994 32.752 1.00 33.16 525 PRO A O 1
ATOM 4152 N N . SER A 1 526 ? -6.106 -28.771 32.726 1.00 23.64 526 SER A N 1
ATOM 4153 C CA . SER A 1 526 ? -4.738 -28.643 32.166 1.00 23.64 526 SER A CA 1
ATOM 4154 C C . SER A 1 526 ? -4.518 -28.507 30.645 1.00 23.64 526 SER A C 1
ATOM 4156 O O . SER A 1 526 ? -4.997 -29.301 29.849 1.00 23.64 526 SER A O 1
ATOM 4158 N N . LYS A 1 527 ? -3.651 -27.525 30.323 1.00 22.86 527 LYS A N 1
ATOM 4159 C CA . LYS A 1 527 ? -2.831 -27.331 29.105 1.00 22.86 527 LYS A CA 1
ATOM 4160 C C . LYS A 1 527 ? -3.570 -27.207 27.759 1.00 22.86 527 LYS A C 1
ATOM 4162 O O . LYS A 1 527 ? -3.980 -28.199 27.185 1.00 22.86 527 LYS A O 1
ATOM 4167 N N . TYR A 1 528 ? -3.586 -25.995 27.193 1.00 25.09 528 TYR A N 1
ATOM 4168 C CA . TYR A 1 528 ? -2.671 -25.561 26.114 1.00 25.09 528 TYR A CA 1
ATOM 4169 C C . TYR A 1 528 ? -2.667 -24.012 26.037 1.00 25.09 528 TYR A C 1
ATOM 4171 O O . TYR A 1 528 ? -3.338 -23.363 26.839 1.00 25.09 528 TYR A O 1
ATOM 4179 N N . ILE A 1 529 ? -1.810 -23.409 25.203 1.00 23.88 529 ILE A N 1
ATOM 4180 C CA . ILE A 1 529 ? -1.411 -21.986 25.309 1.00 23.88 529 ILE A CA 1
ATOM 4181 C C . ILE A 1 529 ? -2.382 -21.052 24.559 1.00 23.88 529 ILE A C 1
ATOM 4183 O O . ILE A 1 529 ? -2.853 -21.381 23.475 1.00 23.88 529 ILE A O 1
ATOM 4187 N N . LEU A 1 530 ? -2.678 -19.885 25.149 1.00 23.70 530 LEU A N 1
ATOM 4188 C CA . LEU A 1 530 ? -3.718 -18.949 24.702 1.00 23.70 530 LEU A CA 1
ATOM 4189 C C . LEU A 1 530 ? -3.146 -17.683 24.044 1.00 23.70 530 LEU A C 1
ATOM 4191 O O . LEU A 1 530 ? -2.418 -16.920 24.682 1.00 23.70 530 LEU A O 1
ATOM 4195 N N . SER A 1 531 ? -3.574 -17.402 22.812 1.00 23.61 531 SER A N 1
ATOM 4196 C CA . SER A 1 531 ? -3.448 -16.086 22.172 1.00 23.61 531 SER A CA 1
ATOM 4197 C C . SER A 1 531 ? -4.407 -15.071 22.810 1.00 23.61 531 SER A C 1
ATOM 4199 O O . SER A 1 531 ? -5.558 -15.419 23.077 1.00 23.61 531 SER A O 1
ATOM 4201 N N . GLN A 1 532 ? -3.991 -13.814 22.991 1.00 24.56 532 GLN A N 1
ATOM 4202 C CA . GLN A 1 532 ? -4.877 -12.723 23.413 1.00 24.56 532 GLN A CA 1
ATOM 4203 C C . GLN A 1 532 ? -4.745 -11.508 22.490 1.00 24.56 532 GLN A C 1
ATOM 4205 O O . GLN A 1 532 ? -3.636 -11.139 22.115 1.00 24.56 532 GLN A O 1
ATOM 4210 N N . LEU A 1 533 ? -5.877 -10.863 22.204 1.00 24.97 533 LEU A N 1
ATOM 4211 C CA . LEU A 1 533 ? -5.955 -9.450 21.819 1.00 24.97 533 LEU A CA 1
ATOM 4212 C C . LEU A 1 533 ? -6.341 -8.608 23.049 1.00 24.97 533 LEU A C 1
ATOM 4214 O O . LEU A 1 533 ? -6.919 -9.126 24.005 1.00 24.97 533 LEU A O 1
ATOM 4218 N N . GLU A 1 534 ? -6.077 -7.307 22.989 1.00 24.94 534 GLU A N 1
ATOM 4219 C CA . GLU A 1 534 ? -6.661 -6.276 23.858 1.00 24.94 534 GLU A CA 1
ATOM 4220 C C . GLU A 1 534 ? -7.164 -5.134 22.963 1.00 24.94 534 GLU A C 1
ATOM 4222 O O . GLU A 1 534 ? -6.553 -4.868 21.927 1.00 24.94 534 GLU A O 1
ATOM 4227 N N . PHE A 1 535 ? -8.249 -4.458 23.361 1.00 27.62 535 PHE A N 1
ATOM 4228 C CA . PHE A 1 535 ? -8.851 -3.329 22.633 1.00 27.62 535 PHE A CA 1
ATOM 4229 C C . PHE A 1 535 ? -8.886 -2.065 23.493 1.00 27.62 535 PHE A C 1
ATOM 4231 O O . PHE A 1 535 ? -8.704 -2.133 24.705 1.00 27.62 535 PHE A O 1
ATOM 4238 N N . TRP A 1 536 ? -9.099 -0.914 22.847 1.00 28.34 536 TRP A N 1
ATOM 4239 C CA . TRP A 1 536 ? -8.934 0.416 23.436 1.00 28.34 536 TRP A CA 1
ATOM 4240 C C . TRP A 1 536 ? -9.981 1.407 22.927 1.00 28.34 536 TRP A C 1
ATOM 4242 O O . TRP A 1 536 ? -10.487 1.273 21.813 1.00 28.34 536 TRP A O 1
ATOM 4252 N N . TRP A 1 537 ? -10.305 2.401 23.758 1.00 32.72 537 TRP A N 1
ATOM 4253 C CA . TRP A 1 537 ? -11.364 3.388 23.527 1.00 32.72 537 TRP A CA 1
ATOM 4254 C C . TRP A 1 537 ? -11.028 4.742 24.164 1.00 32.72 537 TRP A C 1
ATOM 4256 O O . TRP A 1 537 ? -10.151 4.847 25.023 1.00 32.72 537 TRP A O 1
ATOM 4266 N N . LEU A 1 538 ? -11.754 5.784 23.744 1.00 25.03 538 LEU A N 1
ATOM 4267 C CA . LEU A 1 538 ? -11.799 7.082 24.414 1.00 25.03 538 LEU A CA 1
ATOM 4268 C C . LEU A 1 538 ? -13.172 7.749 24.247 1.00 25.03 538 LEU A C 1
ATOM 4270 O O . LEU A 1 538 ? -13.664 7.925 23.131 1.00 25.03 538 LEU A O 1
ATOM 4274 N N . ARG A 1 539 ? -13.735 8.223 25.362 1.00 24.38 539 ARG A N 1
ATOM 4275 C CA . ARG A 1 539 ? -14.916 9.092 25.431 1.00 24.38 539 ARG A CA 1
ATOM 4276 C C . ARG A 1 539 ? -14.619 10.232 26.400 1.00 24.38 539 ARG A C 1
ATOM 4278 O O . ARG A 1 539 ? -14.771 10.100 27.602 1.00 24.38 539 ARG A O 1
ATOM 4285 N N . ILE A 1 540 ? -14.208 11.376 25.866 1.00 26.11 540 ILE A N 1
ATOM 4286 C CA . ILE A 1 540 ? -14.084 12.606 26.660 1.00 26.11 540 ILE A CA 1
ATOM 4287 C C . ILE A 1 540 ? -15.498 13.131 26.986 1.00 26.11 540 ILE A C 1
ATOM 4289 O O . ILE A 1 540 ? -16.382 13.087 26.120 1.00 26.11 540 ILE A O 1
ATOM 4293 N N . GLN A 1 541 ? -15.693 13.704 28.177 1.00 24.31 541 GLN A N 1
ATOM 4294 C CA . GLN A 1 541 ? -16.788 14.632 28.510 1.00 24.31 541 GLN A CA 1
ATOM 4295 C C . GLN A 1 541 ? -16.237 16.003 28.965 1.00 24.31 541 GLN A C 1
ATOM 4297 O O . GLN A 1 541 ? -15.027 16.190 29.059 1.00 24.31 541 GLN A O 1
ATOM 4302 N N . GLY A 1 542 ? -17.116 16.999 29.130 1.00 24.36 542 GLY A N 1
ATOM 4303 C CA . GLY A 1 542 ? -16.766 18.309 29.704 1.00 24.36 542 GLY A CA 1
ATOM 4304 C C . GLY A 1 542 ? -16.781 18.295 31.245 1.00 24.36 542 GLY A C 1
ATOM 4305 O O . GLY A 1 542 ? -17.056 17.263 31.837 1.00 24.36 542 GLY A O 1
ATOM 4306 N N . HIS A 1 543 ? -16.548 19.414 31.938 1.00 26.20 543 HIS A N 1
ATOM 4307 C CA . HIS A 1 543 ? -16.427 20.789 31.434 1.00 26.20 543 HIS A CA 1
ATOM 4308 C C . HIS A 1 543 ? -15.560 21.679 32.363 1.00 26.20 543 HIS A C 1
ATOM 4310 O O . HIS A 1 543 ? -14.881 21.184 33.255 1.00 26.20 543 HIS A O 1
ATOM 4316 N N . THR A 1 544 ? -15.514 22.992 32.113 1.00 26.70 544 THR A N 1
ATOM 4317 C CA . THR A 1 544 ? -14.528 23.928 32.697 1.00 26.70 544 THR A CA 1
ATOM 4318 C C . THR A 1 544 ? -14.883 24.531 34.064 1.00 26.70 544 THR A C 1
ATOM 4320 O O . THR A 1 544 ? -16.050 24.839 34.296 1.00 26.70 544 THR A O 1
ATOM 4323 N N . ARG A 1 545 ? -13.820 24.899 34.810 1.00 24.58 545 ARG A N 1
ATOM 4324 C CA . ARG A 1 545 ? -13.673 25.785 36.003 1.00 24.58 545 ARG A CA 1
ATOM 4325 C C . ARG A 1 545 ? -13.163 25.001 37.228 1.00 24.58 545 ARG A C 1
ATOM 4327 O O . ARG A 1 545 ? -13.636 23.907 37.481 1.00 24.58 545 ARG A O 1
ATOM 4334 N N . GLY A 1 546 ? -12.215 25.494 38.028 1.00 23.31 546 GLY A N 1
ATOM 4335 C CA . GLY A 1 546 ? -11.401 26.712 37.899 1.00 23.31 546 GLY A CA 1
ATOM 4336 C C . GLY A 1 546 ? -11.178 27.388 39.252 1.00 23.31 546 GLY A C 1
ATOM 4337 O O . GLY A 1 546 ? -12.133 27.899 39.822 1.00 23.31 546 GLY A O 1
ATOM 4338 N N . HIS A 1 547 ? -9.936 27.424 39.741 1.00 24.75 547 HIS A N 1
ATOM 4339 C CA . HIS A 1 547 ? -9.558 28.121 40.975 1.00 24.75 547 HIS A CA 1
ATOM 4340 C C . HIS A 1 547 ? -8.151 28.716 40.863 1.00 24.75 547 HIS A C 1
ATOM 4342 O O . HIS A 1 547 ? -7.242 28.069 40.345 1.00 24.75 547 HIS A O 1
ATOM 4348 N N . LEU A 1 548 ? -7.976 29.934 41.384 1.00 23.80 548 LEU A N 1
ATOM 4349 C CA . LEU A 1 548 ? -6.659 30.475 41.711 1.00 23.80 548 LEU A CA 1
ATOM 4350 C C . LEU A 1 548 ? -6.179 29.848 43.023 1.00 23.80 548 LEU A C 1
ATOM 4352 O O . LEU A 1 548 ? -6.962 29.739 43.967 1.00 23.80 548 LEU A O 1
ATOM 4356 N N . VAL A 1 549 ? -4.881 29.565 43.110 1.00 25.61 549 VAL A N 1
ATOM 4357 C CA . VAL A 1 549 ? -4.137 29.573 44.375 1.00 25.61 549 VAL A CA 1
ATOM 4358 C C . VAL A 1 549 ? -2.801 30.258 44.101 1.00 25.61 549 VAL A C 1
ATOM 4360 O O . VAL A 1 549 ? -1.998 29.753 43.319 1.00 25.61 549 VAL A O 1
ATOM 4363 N N . CYS A 1 550 ? -2.575 31.411 44.726 1.00 21.41 550 CYS A N 1
ATOM 4364 C CA . CYS A 1 550 ? -1.249 32.018 44.809 1.00 21.41 550 CYS A CA 1
ATOM 4365 C C . CYS A 1 550 ? -0.523 31.443 46.030 1.00 21.41 550 CYS A C 1
ATOM 4367 O O . CYS A 1 550 ? -1.148 31.262 47.073 1.00 21.41 550 CYS A O 1
ATOM 4369 N N . PHE A 1 551 ? 0.786 31.223 45.924 1.00 24.19 551 PHE A N 1
ATOM 4370 C CA . PHE A 1 551 ? 1.676 31.117 47.079 1.00 24.19 551 PHE A CA 1
ATOM 4371 C C . PHE A 1 551 ? 2.987 31.839 46.772 1.00 24.19 551 PHE A C 1
ATOM 4373 O O . PHE A 1 551 ? 3.520 31.731 45.667 1.00 24.19 551 PHE A O 1
ATOM 4380 N N . ASP A 1 552 ? 3.465 32.596 47.754 1.00 23.36 552 ASP A N 1
ATOM 4381 C CA . ASP A 1 552 ? 4.502 33.613 47.608 1.00 23.36 552 ASP A CA 1
ATOM 4382 C C . ASP A 1 552 ? 5.789 33.226 48.351 1.00 23.36 552 ASP A C 1
ATOM 4384 O O . ASP A 1 552 ? 5.756 33.071 49.569 1.00 23.36 552 ASP A O 1
ATOM 4388 N N . TYR A 1 553 ? 6.915 33.210 47.616 1.00 24.75 553 TYR A N 1
ATOM 4389 C CA . TYR A 1 553 ? 8.297 33.433 48.097 1.00 24.75 553 TYR A CA 1
ATOM 4390 C C . TYR A 1 553 ? 8.890 32.495 49.192 1.00 24.75 553 TYR A C 1
ATOM 4392 O O . TYR A 1 553 ? 8.179 31.720 49.825 1.00 24.75 553 TYR A O 1
ATOM 4400 N N . PRO A 1 554 ? 10.212 32.569 49.491 1.00 38.66 554 PRO A N 1
ATOM 4401 C CA . PRO A 1 554 ? 11.354 33.070 48.708 1.00 38.66 554 PRO A CA 1
ATOM 4402 C C . PRO A 1 554 ? 12.494 32.020 48.548 1.00 38.66 554 PRO A C 1
ATOM 4404 O O . PRO A 1 554 ? 12.369 30.866 48.934 1.00 38.66 554 PRO A O 1
ATOM 4407 N N . ALA A 1 555 ? 13.652 32.489 48.056 1.00 25.20 555 ALA A N 1
ATOM 4408 C CA . ALA A 1 555 ? 14.995 31.899 48.198 1.00 25.20 555 ALA A CA 1
ATOM 4409 C C . ALA A 1 555 ? 15.339 30.623 47.391 1.00 25.20 555 ALA A C 1
ATOM 4411 O O . ALA A 1 555 ? 15.232 29.500 47.867 1.00 25.20 555 ALA A O 1
ATOM 4412 N N . ILE A 1 556 ? 15.950 30.825 46.217 1.00 29.05 556 ILE A N 1
ATOM 4413 C CA . ILE A 1 556 ? 17.420 30.776 46.053 1.00 29.05 556 ILE A CA 1
ATOM 4414 C C . ILE A 1 556 ? 17.769 31.624 44.818 1.00 29.05 556 ILE A C 1
ATOM 4416 O O . ILE A 1 556 ? 17.424 31.284 43.690 1.00 29.05 556 ILE A O 1
ATOM 4420 N N . ALA A 1 557 ? 18.439 32.756 45.034 1.00 29.33 557 ALA A N 1
ATOM 4421 C CA . ALA A 1 557 ? 18.913 33.647 43.977 1.00 29.33 557 ALA A CA 1
ATOM 4422 C C . ALA A 1 557 ? 20.397 33.944 44.215 1.00 29.33 557 ALA A C 1
ATOM 4424 O O . ALA A 1 557 ? 20.738 34.444 45.281 1.00 29.33 557 ALA A O 1
ATOM 4425 N N . ILE A 1 558 ? 21.243 33.572 43.245 1.00 34.62 558 ILE A N 1
ATOM 4426 C CA . ILE A 1 558 ? 22.675 33.932 43.097 1.00 34.62 558 ILE A CA 1
ATOM 4427 C C . ILE A 1 558 ? 23.273 33.282 41.828 1.00 34.62 558 ILE A C 1
ATOM 4429 O O . ILE A 1 558 ? 24.227 33.796 41.258 1.00 34.62 558 ILE A O 1
ATOM 4433 N N . PHE A 1 559 ? 22.690 32.182 41.329 1.00 31.62 559 PHE A N 1
ATOM 4434 C CA . PHE A 1 559 ? 23.269 31.368 40.244 1.00 31.62 559 PHE A CA 1
ATOM 4435 C C . PHE A 1 559 ? 22.826 31.708 38.800 1.00 31.62 559 PHE A C 1
ATOM 4437 O O . PHE A 1 559 ? 23.159 30.963 37.882 1.00 31.62 559 PHE A O 1
ATOM 4444 N N . ILE A 1 560 ? 22.062 32.789 38.566 1.00 35.16 560 ILE A N 1
ATOM 4445 C CA . ILE A 1 560 ? 21.377 33.023 37.268 1.00 35.16 560 ILE A CA 1
ATOM 4446 C C . ILE A 1 560 ? 21.875 34.275 36.505 1.00 35.16 560 ILE A C 1
ATOM 4448 O O . ILE A 1 560 ? 21.613 34.406 35.311 1.00 35.16 560 ILE A O 1
ATOM 4452 N N . ASP A 1 561 ? 22.701 35.145 37.098 1.00 32.69 561 ASP A N 1
ATOM 4453 C CA . ASP A 1 561 ? 23.152 36.373 36.410 1.00 32.69 561 ASP A CA 1
ATOM 4454 C C . ASP A 1 561 ? 24.384 36.209 35.491 1.00 32.69 561 ASP A C 1
ATOM 4456 O O . ASP A 1 561 ? 24.692 37.114 34.720 1.00 32.69 561 ASP A O 1
ATOM 4460 N N . LEU A 1 562 ? 25.024 35.029 35.449 1.00 31.45 562 LEU A N 1
ATOM 4461 C CA . LEU A 1 562 ? 26.019 34.681 34.410 1.00 31.45 562 LEU A CA 1
ATOM 4462 C C . LEU A 1 562 ? 25.414 34.011 33.161 1.00 31.45 562 LEU A C 1
ATOM 4464 O O . LEU A 1 562 ? 26.042 33.997 32.105 1.00 31.45 562 LEU A O 1
ATOM 4468 N N . LEU A 1 563 ? 24.176 33.511 33.238 1.00 33.97 563 LEU A N 1
ATOM 4469 C CA . LEU A 1 563 ? 23.434 32.968 32.086 1.00 33.97 563 LEU A CA 1
ATOM 4470 C C . LEU A 1 563 ? 22.661 34.050 31.307 1.00 33.97 563 LEU A C 1
ATOM 4472 O O . LEU A 1 563 ? 22.120 33.792 30.232 1.00 33.97 563 LEU A O 1
ATOM 4476 N N . ARG A 1 564 ? 22.632 35.279 31.833 1.00 35.94 564 ARG A N 1
ATOM 4477 C CA . ARG A 1 564 ? 21.734 36.357 31.401 1.00 35.94 564 ARG A CA 1
ATOM 4478 C C . ARG A 1 564 ? 22.212 37.167 30.191 1.00 35.94 564 ARG A C 1
ATOM 4480 O O . ARG A 1 564 ? 21.439 37.947 29.656 1.00 35.94 564 ARG A O 1
ATOM 4487 N N . TRP A 1 565 ? 23.450 36.965 29.730 1.00 30.77 565 TRP A N 1
ATOM 4488 C CA . TRP A 1 565 ? 24.036 37.718 28.605 1.00 30.77 565 TRP A CA 1
ATOM 4489 C C . TRP A 1 565 ? 24.093 36.942 27.273 1.00 30.77 565 TRP A C 1
ATOM 4491 O O . TRP A 1 565 ? 24.410 37.513 26.234 1.00 30.77 565 TRP A O 1
ATOM 4501 N N . SER A 1 566 ? 23.770 35.641 27.266 1.00 31.08 566 SER A N 1
ATOM 4502 C CA . SER A 1 566 ? 23.879 34.791 26.062 1.00 31.08 566 SER A CA 1
ATOM 4503 C C . SER A 1 566 ? 22.531 34.436 25.408 1.00 31.08 566 SER A C 1
ATOM 4505 O O . SER A 1 566 ? 22.513 33.884 24.311 1.00 31.08 566 SER A O 1
ATOM 4507 N N . LEU A 1 567 ? 21.397 34.774 26.039 1.00 31.98 567 LEU A N 1
ATOM 4508 C CA . LEU A 1 567 ? 20.059 34.309 25.629 1.00 31.98 567 LEU A CA 1
ATOM 4509 C C . LEU A 1 567 ? 19.052 35.415 25.244 1.00 31.98 567 LEU A C 1
ATOM 4511 O O . LEU A 1 567 ? 17.886 35.115 25.006 1.00 31.98 567 LEU A O 1
ATOM 4515 N N . GLU A 1 568 ? 19.480 36.668 25.062 1.00 35.72 568 GLU A N 1
ATOM 4516 C CA . GLU A 1 568 ? 18.588 37.763 24.617 1.00 35.72 568 GLU A CA 1
ATOM 4517 C C . GLU A 1 568 ? 18.308 37.804 23.095 1.00 35.72 568 GLU A C 1
ATOM 4519 O O . GLU A 1 568 ? 17.688 38.746 22.606 1.00 35.72 568 GLU A O 1
ATOM 4524 N N . ASN A 1 569 ? 18.714 36.786 22.320 1.00 33.94 569 ASN A N 1
ATOM 4525 C CA . ASN A 1 569 ? 18.463 36.728 20.867 1.00 33.94 569 ASN A CA 1
ATOM 4526 C C . ASN A 1 569 ? 17.707 35.484 20.356 1.00 33.94 569 ASN A C 1
ATOM 4528 O O . ASN A 1 569 ? 17.371 35.446 19.174 1.00 33.94 569 ASN A O 1
ATOM 4532 N N . ILE A 1 570 ? 17.396 34.480 21.193 1.00 42.66 570 ILE A N 1
ATOM 4533 C CA . ILE A 1 570 ? 16.687 33.257 20.745 1.00 42.66 570 ILE A CA 1
ATOM 4534 C C . ILE A 1 570 ? 15.572 32.844 21.723 1.00 42.66 570 ILE A C 1
ATOM 4536 O O . ILE A 1 570 ? 15.585 31.753 22.283 1.00 42.66 570 ILE A O 1
ATOM 4540 N N . ALA A 1 571 ? 14.566 33.709 21.895 1.00 32.28 571 ALA A N 1
ATOM 4541 C CA . ALA A 1 571 ? 13.228 33.305 22.345 1.00 32.28 571 ALA A CA 1
ATOM 4542 C C . ALA A 1 571 ? 12.157 34.363 22.005 1.00 32.28 571 ALA A C 1
ATOM 4544 O O . ALA A 1 571 ? 12.011 35.373 22.688 1.00 32.28 571 ALA A O 1
ATOM 4545 N N . ARG A 1 572 ? 11.328 34.093 20.990 1.00 31.67 572 ARG A N 1
ATOM 4546 C CA . ARG A 1 572 ? 9.941 34.588 20.946 1.00 31.67 572 ARG A CA 1
ATOM 4547 C C . ARG A 1 572 ? 9.029 33.363 20.869 1.00 31.67 572 ARG A C 1
ATOM 4549 O O . ARG A 1 572 ? 9.285 32.514 20.016 1.00 31.67 572 ARG A O 1
ATOM 4556 N N . PRO A 1 573 ? 7.998 33.234 21.721 1.00 34.22 573 PRO A N 1
ATOM 4557 C CA . PRO A 1 573 ? 7.094 32.094 21.646 1.00 34.22 573 PRO A CA 1
ATOM 4558 C C . PRO A 1 573 ? 6.301 32.135 20.326 1.00 34.22 573 PRO A C 1
ATOM 4560 O O . PRO A 1 573 ? 5.839 33.213 19.935 1.00 34.22 573 PRO A O 1
ATOM 4563 N N . PRO A 1 574 ? 6.113 30.997 19.631 1.00 32.94 574 PRO A N 1
ATOM 4564 C CA . PRO A 1 574 ? 5.240 30.936 18.467 1.00 32.94 574 PRO A CA 1
ATOM 4565 C C . PRO A 1 574 ? 3.786 31.129 18.916 1.00 32.94 574 PRO A C 1
ATOM 4567 O O . PRO A 1 574 ? 3.199 30.272 19.573 1.00 32.94 574 PRO A O 1
ATOM 4570 N N . SER A 1 575 ? 3.208 32.280 18.580 1.00 32.31 575 SER A N 1
ATOM 4571 C CA . SER A 1 575 ? 1.802 32.580 18.845 1.00 32.31 575 SER A CA 1
ATOM 4572 C C . SER A 1 575 ? 0.867 31.859 17.865 1.00 32.31 575 SER A C 1
ATOM 4574 O O . SER A 1 575 ? 1.268 31.430 16.781 1.00 32.31 575 SER A O 1
ATOM 4576 N N . CYS A 1 576 ? -0.397 31.705 18.264 1.00 34.09 576 CYS A N 1
ATOM 4577 C CA . CYS A 1 576 ? -1.391 30.917 17.538 1.00 34.09 576 CYS A CA 1
ATOM 4578 C C . CYS A 1 576 ? -1.569 31.341 16.064 1.00 34.09 576 CYS A C 1
ATOM 4580 O O . CYS A 1 576 ? -1.684 32.525 15.752 1.00 34.09 576 CYS A O 1
ATOM 4582 N N . ALA A 1 577 ? -1.715 30.345 15.180 1.00 48.41 577 ALA A N 1
ATOM 4583 C CA . ALA A 1 577 ? -2.186 30.486 13.796 1.00 48.41 577 ALA A CA 1
ATOM 4584 C C . ALA A 1 577 ? -1.366 31.428 12.876 1.00 48.41 577 ALA A C 1
ATOM 4586 O O . ALA A 1 577 ? -1.909 32.282 12.165 1.00 48.41 577 ALA A O 1
ATOM 4587 N N . SER A 1 578 ? -0.050 31.219 12.808 1.00 42.78 578 SER A N 1
ATOM 4588 C CA . SER A 1 578 ? 0.848 31.842 11.826 1.00 42.78 578 SER A CA 1
ATOM 4589 C C . SER A 1 578 ? 0.630 31.324 10.389 1.00 42.78 578 SER A C 1
ATOM 4591 O O . SER A 1 578 ? 1.405 30.535 9.855 1.00 42.78 578 SER A O 1
ATOM 4593 N N . MET A 1 579 ? -0.411 31.819 9.705 1.00 53.47 579 MET A N 1
ATOM 4594 C CA . MET A 1 579 ? -0.552 31.661 8.245 1.00 53.47 579 MET A CA 1
ATOM 4595 C C . MET A 1 579 ? 0.728 32.146 7.537 1.00 53.47 579 MET A C 1
ATOM 4597 O O . MET A 1 579 ? 1.091 33.314 7.677 1.00 53.47 579 MET A O 1
ATOM 4601 N N . LEU A 1 580 ? 1.356 31.255 6.759 1.00 76.69 580 LEU A N 1
ATOM 4602 C CA . LEU A 1 580 ? 2.745 31.334 6.261 1.00 76.69 580 LEU A CA 1
ATOM 4603 C C . LEU A 1 580 ? 3.082 32.530 5.343 1.00 76.69 580 LEU A C 1
ATOM 4605 O O . LEU A 1 580 ? 4.249 32.763 5.042 1.00 76.69 580 LEU A O 1
ATOM 4609 N N . ILE A 1 581 ? 2.085 33.293 4.892 1.00 85.81 581 ILE A N 1
ATOM 4610 C CA . ILE A 1 581 ? 2.270 34.484 4.047 1.00 85.81 581 ILE A CA 1
ATOM 4611 C C . ILE A 1 581 ? 2.422 35.722 4.949 1.00 85.81 581 ILE A C 1
ATOM 4613 O O . ILE A 1 581 ? 1.532 35.946 5.783 1.00 85.81 581 ILE A O 1
ATOM 4617 N N . PRO A 1 582 ? 3.463 36.565 4.787 1.00 90.44 582 PRO A N 1
ATOM 4618 C CA . PRO A 1 582 ? 3.645 37.774 5.593 1.00 90.44 582 PRO A CA 1
ATOM 4619 C C . PRO A 1 582 ? 2.410 38.687 5.598 1.00 90.44 582 PRO A C 1
ATOM 4621 O O . PRO A 1 582 ? 1.691 38.800 4.604 1.00 90.44 582 PRO A O 1
ATOM 4624 N N . LYS A 1 583 ? 2.153 39.374 6.722 1.00 84.62 583 LYS A N 1
ATOM 4625 C CA . LYS A 1 583 ? 0.967 40.246 6.861 1.00 84.62 583 LYS A CA 1
ATOM 4626 C C . LYS A 1 583 ? 0.929 41.375 5.817 1.00 84.62 583 LYS A C 1
ATOM 4628 O O . LYS A 1 583 ? -0.157 41.723 5.370 1.00 84.62 583 LYS A O 1
ATOM 4633 N N . ALA A 1 584 ? 2.089 41.902 5.414 1.00 85.31 584 ALA A N 1
ATOM 4634 C CA . ALA A 1 584 ? 2.198 42.955 4.403 1.00 85.31 584 ALA A CA 1
ATOM 4635 C C . ALA A 1 584 ? 1.772 42.468 3.005 1.00 85.31 584 ALA A C 1
ATOM 4637 O O . ALA A 1 584 ? 0.878 43.055 2.402 1.00 85.31 584 ALA A O 1
ATOM 4638 N N . ASP A 1 585 ? 2.338 41.354 2.526 1.00 88.62 585 ASP A N 1
ATOM 4639 C CA . ASP A 1 585 ? 1.955 40.727 1.252 1.00 88.62 585 ASP A CA 1
ATOM 4640 C C . ASP A 1 585 ? 0.471 40.352 1.218 1.00 88.62 585 ASP A C 1
ATOM 4642 O O . ASP A 1 585 ? -0.239 40.635 0.255 1.00 88.62 585 ASP A O 1
ATOM 4646 N N . ARG A 1 586 ? -0.021 39.767 2.316 1.00 89.38 586 ARG A N 1
ATOM 4647 C CA . ARG A 1 586 ? -1.431 39.401 2.474 1.00 89.38 586 ARG A CA 1
ATOM 4648 C C . ARG A 1 586 ? -2.348 40.617 2.341 1.00 89.38 586 ARG A C 1
ATOM 4650 O O . ARG A 1 586 ? -3.358 40.520 1.650 1.00 89.38 586 ARG A O 1
ATOM 4657 N N . LYS A 1 587 ? -1.974 41.749 2.951 1.00 90.81 587 LYS A N 1
ATOM 4658 C CA . LYS A 1 587 ? -2.721 43.006 2.849 1.00 90.81 587 LYS A CA 1
ATOM 4659 C C . LYS A 1 587 ? -2.784 43.508 1.401 1.00 90.81 587 LYS A C 1
ATOM 4661 O O . LYS A 1 587 ? -3.896 43.703 0.926 1.00 90.81 587 LYS A O 1
ATOM 4666 N N . LYS A 1 588 ? -1.660 43.553 0.665 1.00 90.81 588 LYS A N 1
ATOM 4667 C CA . LYS A 1 588 ? -1.651 43.917 -0.773 1.00 90.81 588 LYS A CA 1
ATOM 4668 C C . LYS A 1 588 ? -2.633 43.074 -1.601 1.00 90.81 588 LYS A C 1
ATOM 4670 O O . LYS A 1 588 ? -3.355 43.609 -2.437 1.00 90.81 588 LYS A O 1
ATOM 4675 N N . ILE A 1 589 ? -2.674 41.758 -1.362 1.00 91.88 589 ILE A N 1
ATOM 4676 C CA . ILE A 1 589 ? -3.577 40.831 -2.071 1.00 91.88 589 ILE A CA 1
ATOM 4677 C C . ILE A 1 589 ? -5.048 41.128 -1.737 1.00 91.88 589 ILE A C 1
ATOM 4679 O O . ILE A 1 589 ? -5.890 41.131 -2.631 1.00 91.88 589 ILE A O 1
ATOM 4683 N N . HIS A 1 590 ? -5.362 41.387 -0.464 1.00 91.50 590 HIS A N 1
ATOM 4684 C CA . HIS A 1 590 ? -6.729 41.682 -0.017 1.00 91.50 590 HIS A CA 1
ATOM 4685 C C . HIS A 1 590 ? -7.206 43.054 -0.529 1.00 91.50 590 HIS A C 1
ATOM 4687 O O . HIS A 1 590 ? -8.347 43.172 -0.964 1.00 91.50 590 HIS A O 1
ATOM 4693 N N . GLU A 1 591 ? -6.330 44.062 -0.555 1.00 90.00 591 GLU A N 1
ATOM 4694 C CA . GLU A 1 591 ? -6.609 45.395 -1.111 1.00 90.00 591 GLU A CA 1
ATOM 4695 C C . GLU A 1 591 ? -6.859 45.355 -2.625 1.00 90.00 591 GLU A C 1
ATOM 4697 O O . GLU A 1 591 ? -7.830 45.944 -3.096 1.00 90.00 591 GLU A O 1
ATOM 4702 N N . TYR A 1 592 ? -6.032 44.630 -3.389 1.00 90.50 592 TYR A N 1
ATOM 4703 C CA . TYR A 1 592 ? -6.239 44.452 -4.832 1.00 90.50 592 TYR A CA 1
ATOM 4704 C C . TYR A 1 592 ? -7.576 43.755 -5.118 1.00 90.50 592 TYR A C 1
ATOM 4706 O O . TYR A 1 592 ? -8.379 44.243 -5.912 1.00 90.50 592 TYR A O 1
ATOM 4714 N N . LEU A 1 593 ? -7.849 42.644 -4.425 1.00 90.06 593 LEU A N 1
ATOM 4715 C CA . LEU A 1 593 ? -9.069 41.861 -4.618 1.00 90.06 593 LEU A CA 1
ATOM 4716 C C . LEU A 1 593 ? -10.339 42.634 -4.218 1.00 90.06 593 LEU A C 1
ATOM 4718 O O . LEU A 1 593 ? -11.367 42.481 -4.870 1.00 90.06 593 LEU A O 1
ATOM 4722 N N . PHE A 1 594 ? -10.265 43.498 -3.198 1.00 87.88 594 PHE A N 1
ATOM 4723 C CA . PHE A 1 594 ? -11.356 44.405 -2.827 1.00 87.88 594 PHE A CA 1
ATOM 4724 C C . PHE A 1 594 ? -11.563 45.531 -3.855 1.00 87.88 594 PHE A C 1
ATOM 4726 O O . PHE A 1 594 ? -12.697 45.935 -4.094 1.00 87.88 594 PHE A O 1
ATOM 4733 N N . ARG A 1 595 ? -10.494 46.034 -4.487 1.00 84.62 595 ARG A N 1
ATOM 4734 C CA . ARG A 1 595 ? -10.581 47.106 -5.494 1.00 84.62 595 ARG A CA 1
ATOM 4735 C C . ARG A 1 595 ? -11.164 46.610 -6.819 1.00 84.62 595 ARG A C 1
ATOM 4737 O O . ARG A 1 595 ? -12.109 47.209 -7.327 1.00 84.62 595 ARG A O 1
ATOM 4744 N N . GLU A 1 596 ? -10.622 45.520 -7.361 1.00 85.12 596 GLU A N 1
ATOM 4745 C CA . GLU A 1 596 ? -11.008 45.006 -8.684 1.00 85.12 596 GLU A CA 1
ATOM 4746 C C . GLU A 1 596 ? -12.199 44.033 -8.636 1.00 85.12 596 GLU A C 1
ATOM 4748 O O . GLU A 1 596 ? -12.917 43.880 -9.620 1.00 85.12 596 GLU A O 1
ATOM 4753 N N . GLY A 1 597 ? -12.413 43.328 -7.518 1.00 84.94 597 GLY A N 1
ATOM 4754 C CA . GLY A 1 597 ? -13.414 42.256 -7.392 1.00 84.94 597 GLY A CA 1
ATOM 4755 C C . GLY A 1 597 ? -13.073 40.955 -8.143 1.00 84.94 597 GLY A C 1
ATOM 4756 O O . GLY A 1 597 ? -13.742 39.937 -7.951 1.00 84.94 597 GLY A O 1
ATOM 4757 N N . VAL A 1 598 ? -12.023 40.960 -8.968 1.00 90.12 598 VAL A N 1
ATOM 4758 C CA . VAL A 1 598 ? -11.496 39.810 -9.719 1.00 90.12 598 VAL A CA 1
ATOM 4759 C C . VAL A 1 598 ? -9.970 39.765 -9.643 1.00 90.12 598 VAL A C 1
ATOM 4761 O O . VAL A 1 598 ? -9.319 40.783 -9.419 1.00 90.12 598 VAL A O 1
ATOM 4764 N N . LEU A 1 599 ? -9.385 38.581 -9.826 1.00 92.00 599 LEU A N 1
ATOM 4765 C CA . LEU A 1 599 ? -7.933 38.379 -9.861 1.00 92.00 599 LEU A CA 1
ATOM 4766 C C . LEU A 1 599 ? -7.607 37.210 -10.798 1.00 92.00 599 LEU A C 1
ATOM 4768 O O . LEU A 1 599 ? -8.311 36.201 -10.784 1.00 92.00 599 LEU A O 1
ATOM 4772 N N . VAL A 1 600 ? -6.541 37.318 -11.597 1.00 93.00 600 VAL A N 1
ATOM 4773 C CA . VAL A 1 600 ? -6.084 36.238 -12.490 1.00 93.00 600 VAL A CA 1
ATOM 4774 C C . VAL A 1 600 ? -4.623 35.904 -12.202 1.00 93.00 600 VAL A C 1
ATOM 4776 O O . VAL A 1 600 ? -3.765 36.766 -12.345 1.00 93.00 600 VAL A O 1
ATOM 4779 N N . ALA A 1 601 ? -4.332 34.655 -11.824 1.00 93.31 601 ALA A N 1
ATOM 4780 C CA . ALA A 1 601 ? -2.981 34.197 -11.485 1.00 93.31 601 ALA A CA 1
ATOM 4781 C C . ALA A 1 601 ? -2.594 32.943 -12.283 1.00 93.31 601 ALA A C 1
ATOM 4783 O O . ALA A 1 601 ? -3.346 31.969 -12.331 1.00 93.31 601 ALA A O 1
ATOM 4784 N N . LYS A 1 602 ? -1.399 32.927 -12.881 1.00 91.62 602 LYS A N 1
ATOM 4785 C CA . LYS A 1 602 ? -0.865 31.745 -13.584 1.00 91.62 602 LYS A CA 1
ATOM 4786 C C . LYS A 1 602 ? -0.547 30.624 -12.581 1.00 91.62 602 LYS A C 1
ATOM 4788 O O . LYS A 1 602 ? -0.063 30.901 -11.482 1.00 91.62 602 LYS A O 1
ATOM 4793 N N . LYS A 1 603 ? -0.748 29.356 -12.952 1.00 89.50 603 LYS A N 1
ATOM 4794 C CA . LYS A 1 603 ? -0.309 28.172 -12.185 1.00 89.50 603 LYS A CA 1
ATOM 4795 C C . LYS A 1 603 ? 1.199 27.951 -12.360 1.00 89.50 603 LYS A C 1
ATOM 4797 O O . LYS A 1 603 ? 1.644 27.047 -13.054 1.00 89.50 603 LYS A O 1
ATOM 4802 N N . ASP A 1 604 ? 1.965 28.849 -11.756 1.00 88.81 604 ASP A N 1
ATOM 4803 C CA . ASP A 1 604 ? 3.415 28.974 -11.896 1.00 88.81 604 ASP A CA 1
ATOM 4804 C C . ASP A 1 604 ? 3.981 29.442 -10.548 1.00 88.81 604 ASP A C 1
ATOM 4806 O O . ASP A 1 604 ? 3.940 30.628 -10.216 1.00 88.81 604 ASP A O 1
ATOM 4810 N N . TYR A 1 605 ? 4.361 28.494 -9.690 1.00 87.38 605 TYR A N 1
ATOM 4811 C CA . TYR A 1 605 ? 4.667 28.789 -8.285 1.00 87.38 605 TYR A CA 1
ATOM 4812 C C . TYR A 1 605 ? 6.030 29.464 -8.097 1.00 87.38 605 TYR A C 1
ATOM 4814 O O . TYR A 1 605 ? 6.203 30.221 -7.140 1.00 87.38 605 TYR A O 1
ATOM 4822 N N . ASP A 1 606 ? 6.954 29.232 -9.024 1.00 86.88 606 ASP A N 1
ATOM 4823 C CA . ASP A 1 606 ? 8.329 29.724 -8.970 1.00 86.88 606 ASP A CA 1
ATOM 4824 C C . ASP A 1 606 ? 8.474 31.141 -9.547 1.00 86.88 606 ASP A C 1
ATOM 4826 O O . ASP A 1 606 ? 9.457 31.824 -9.253 1.00 86.88 606 ASP A O 1
ATOM 4830 N N . LEU A 1 607 ? 7.466 31.626 -10.290 1.00 84.94 607 LEU A N 1
ATOM 4831 C CA . LEU A 1 607 ? 7.382 32.999 -10.793 1.00 84.94 607 LEU A CA 1
ATOM 4832 C C . LEU A 1 607 ? 7.615 34.031 -9.659 1.00 84.94 607 LEU A C 1
ATOM 4834 O O . LEU A 1 607 ? 6.740 34.211 -8.796 1.00 84.94 607 LEU A O 1
ATOM 4838 N N . PRO A 1 608 ? 8.750 34.768 -9.654 1.00 83.62 608 PRO A N 1
ATOM 4839 C CA . PRO A 1 608 ? 9.173 35.541 -8.481 1.00 83.62 608 PRO A CA 1
ATOM 4840 C C . PRO A 1 608 ? 8.238 36.688 -8.079 1.00 83.62 608 PRO A C 1
ATOM 4842 O O . PRO A 1 608 ? 8.279 37.134 -6.932 1.00 83.62 608 PRO A O 1
ATOM 4845 N N . LYS A 1 609 ? 7.403 37.174 -9.006 1.00 88.25 609 LYS A N 1
ATOM 4846 C CA . LYS A 1 609 ? 6.471 38.288 -8.808 1.00 88.25 609 LYS A CA 1
ATOM 4847 C C . LYS A 1 609 ? 5.221 38.119 -9.682 1.00 88.25 609 LYS A C 1
ATOM 4849 O O . LYS A 1 609 ? 5.329 37.725 -10.838 1.00 88.25 609 LYS A O 1
ATOM 4854 N N . HIS A 1 610 ? 4.045 38.411 -9.130 1.00 91.25 610 HIS A N 1
ATOM 4855 C CA . HIS A 1 610 ? 2.781 38.457 -9.874 1.00 91.25 610 HIS A CA 1
ATOM 4856 C C . HIS A 1 610 ? 2.754 39.686 -10.810 1.00 91.25 610 HIS A C 1
ATOM 4858 O O . HIS A 1 610 ? 3.263 40.732 -10.403 1.00 91.25 610 HIS A O 1
ATOM 4864 N N . PRO A 1 611 ? 2.154 39.624 -12.017 1.00 87.50 611 PRO A N 1
ATOM 4865 C CA . PRO A 1 611 ? 2.091 40.780 -12.919 1.00 87.50 611 PRO A CA 1
ATOM 4866 C C . PRO A 1 611 ? 1.443 42.019 -12.275 1.00 87.50 611 PRO A C 1
ATOM 4868 O O . PRO A 1 611 ? 2.066 43.074 -12.197 1.00 87.50 611 PRO A O 1
ATOM 4871 N N . ASP A 1 612 ? 0.228 41.869 -11.742 1.00 84.81 612 ASP A N 1
ATOM 4872 C CA . ASP A 1 612 ? -0.597 42.992 -11.259 1.00 84.81 612 ASP A CA 1
ATOM 4873 C C . ASP A 1 612 ? -0.416 43.345 -9.772 1.00 84.81 612 ASP A C 1
ATOM 4875 O O . ASP A 1 612 ? -0.961 44.342 -9.295 1.00 84.81 612 ASP A O 1
ATOM 4879 N N . ILE A 1 613 ? 0.314 42.520 -9.011 1.00 88.88 613 ILE A N 1
ATOM 4880 C CA . ILE A 1 613 ? 0.435 42.640 -7.550 1.00 88.88 613 ILE A CA 1
ATOM 4881 C C . ILE A 1 613 ? 1.908 42.572 -7.160 1.00 88.88 613 ILE A C 1
ATOM 4883 O O . ILE A 1 613 ? 2.631 41.653 -7.534 1.00 88.88 613 ILE A O 1
ATOM 4887 N N . ASP A 1 614 ? 2.354 43.523 -6.343 1.00 88.25 614 ASP A N 1
ATOM 4888 C CA . ASP A 1 614 ? 3.729 43.595 -5.846 1.00 88.25 614 ASP A CA 1
ATOM 4889 C C . ASP A 1 614 ? 4.014 42.556 -4.737 1.00 88.25 614 ASP A C 1
ATOM 4891 O O . ASP A 1 614 ? 4.245 42.889 -3.574 1.00 88.25 614 ASP A O 1
ATOM 4895 N N . THR A 1 615 ? 3.928 41.272 -5.089 1.00 89.62 615 THR A N 1
ATOM 4896 C CA . THR A 1 615 ? 4.222 40.112 -4.233 1.00 89.62 615 THR A CA 1
ATOM 4897 C C . THR A 1 615 ? 4.499 38.857 -5.079 1.00 89.62 615 THR A C 1
ATOM 4899 O O . THR A 1 615 ? 4.332 38.876 -6.300 1.00 89.62 615 THR A O 1
ATOM 4902 N N . LYS A 1 616 ? 4.923 37.750 -4.455 1.00 90.62 616 LYS A N 1
ATOM 4903 C CA . LYS A 1 616 ? 5.220 36.475 -5.139 1.00 90.62 616 LYS A CA 1
ATOM 4904 C C . LYS A 1 616 ? 3.947 35.801 -5.656 1.00 90.62 616 LYS A C 1
ATOM 4906 O O . LYS A 1 616 ? 2.964 35.727 -4.918 1.00 90.62 616 LYS A O 1
ATOM 4911 N N . ASN A 1 617 ? 3.980 35.195 -6.848 1.00 91.44 617 ASN A N 1
ATOM 4912 C CA . ASN A 1 617 ? 2.804 34.504 -7.400 1.00 91.44 617 ASN A CA 1
ATOM 4913 C C . ASN A 1 617 ? 2.320 33.351 -6.493 1.00 91.44 617 ASN A C 1
ATOM 4915 O O . ASN A 1 617 ? 1.124 33.217 -6.232 1.00 91.44 617 ASN A O 1
ATOM 4919 N N . LEU A 1 618 ? 3.255 32.601 -5.892 1.00 91.38 618 LEU A N 1
ATOM 4920 C CA . LEU A 1 618 ? 2.973 31.605 -4.849 1.00 91.38 618 LEU A CA 1
ATOM 4921 C C . LEU A 1 618 ? 2.098 32.153 -3.708 1.00 91.38 618 LEU A C 1
ATOM 4923 O O . LEU A 1 618 ? 1.179 31.469 -3.257 1.00 91.38 618 LEU A O 1
ATOM 4927 N N . TYR A 1 619 ? 2.358 33.377 -3.235 1.00 92.75 619 TYR A N 1
ATOM 4928 C CA . TYR A 1 619 ? 1.578 33.978 -2.150 1.00 92.75 619 TYR A CA 1
ATOM 4929 C C . TYR A 1 619 ? 0.170 34.346 -2.623 1.00 92.75 619 TYR A C 1
ATOM 4931 O O . TYR A 1 619 ? -0.784 34.129 -1.880 1.00 92.75 619 TYR A O 1
ATOM 4939 N N . VAL A 1 620 ? 0.015 34.830 -3.858 1.00 92.00 620 VAL A N 1
ATOM 4940 C CA . VAL A 1 620 ? -1.301 35.136 -4.440 1.00 92.00 620 VAL A CA 1
ATOM 4941 C C . VAL A 1 620 ? -2.158 33.873 -4.536 1.00 92.00 620 VAL A C 1
ATOM 4943 O O . VAL A 1 620 ? -3.245 33.827 -3.955 1.00 92.00 620 VAL A O 1
ATOM 4946 N N . VAL A 1 621 ? -1.643 32.811 -5.166 1.00 92.44 621 VAL A N 1
ATOM 4947 C CA . VAL A 1 621 ? -2.378 31.545 -5.335 1.00 92.44 621 VAL A CA 1
ATOM 4948 C C . VAL A 1 621 ? -2.702 30.901 -3.980 1.00 92.44 621 VAL A C 1
ATOM 4950 O O . VAL A 1 621 ? -3.823 30.435 -3.775 1.00 92.44 621 VAL A O 1
ATOM 4953 N N . LYS A 1 622 ? -1.776 30.913 -3.009 1.00 93.62 622 LYS A N 1
ATOM 4954 C CA . LYS A 1 622 ? -2.015 30.329 -1.673 1.00 93.62 622 LYS A CA 1
ATOM 4955 C C . LYS A 1 622 ? -2.910 31.186 -0.771 1.00 93.62 622 LYS A C 1
ATOM 4957 O O . LYS A 1 622 ? -3.647 30.627 0.042 1.00 93.62 622 LYS A O 1
ATOM 4962 N N . ALA A 1 623 ? -2.927 32.510 -0.932 1.00 90.88 623 ALA A N 1
ATOM 4963 C CA . ALA A 1 623 ? -3.914 33.369 -0.279 1.00 90.88 623 ALA A CA 1
ATOM 4964 C C . ALA A 1 623 ? -5.320 33.119 -0.847 1.00 90.88 623 ALA A C 1
ATOM 4966 O O . ALA A 1 623 ? -6.250 32.874 -0.081 1.00 90.88 623 ALA A O 1
ATOM 4967 N N . CYS A 1 624 ? -5.468 33.089 -2.174 1.00 91.31 624 CYS A N 1
ATOM 4968 C CA . CYS A 1 624 ? -6.761 32.867 -2.822 1.00 91.31 624 CYS A CA 1
ATOM 4969 C C . CYS A 1 624 ? -7.291 31.436 -2.605 1.00 91.31 624 CYS A C 1
ATOM 4971 O O . CYS A 1 624 ? -8.495 31.262 -2.419 1.00 91.31 624 CYS A O 1
ATOM 4973 N N . GLN A 1 625 ? -6.414 30.425 -2.501 1.00 91.25 625 GLN A N 1
ATOM 4974 C CA . GLN A 1 625 ? -6.782 29.069 -2.060 1.00 91.25 625 GLN A CA 1
ATOM 4975 C C . GLN A 1 625 ? -7.423 29.082 -0.654 1.00 91.25 625 GLN A C 1
ATOM 4977 O O . GLN A 1 625 ? -8.437 28.423 -0.439 1.00 91.25 625 GLN A O 1
ATOM 4982 N N . SER A 1 626 ? -6.878 29.873 0.280 1.00 90.69 626 SER A N 1
ATOM 4983 C CA . SER A 1 626 ? -7.393 30.032 1.655 1.00 90.69 626 SER A CA 1
ATOM 4984 C C . SER A 1 626 ? -8.698 30.842 1.742 1.00 90.69 626 SER A C 1
ATOM 4986 O O . SER A 1 626 ? -9.483 30.648 2.668 1.00 90.69 626 SER A O 1
ATOM 4988 N N . LEU A 1 627 ? -8.949 31.747 0.788 1.00 90.81 627 LEU A N 1
ATOM 4989 C CA . LEU A 1 627 ? -10.226 32.464 0.668 1.00 90.81 627 LEU A CA 1
ATOM 4990 C C . LEU A 1 627 ? -11.306 31.590 0.010 1.00 90.81 627 LEU A C 1
ATOM 4992 O O . LEU A 1 627 ? -12.457 31.603 0.441 1.00 90.81 627 LEU A O 1
ATOM 4996 N N . THR A 1 628 ? -10.932 30.778 -0.983 1.00 90.88 628 THR A N 1
ATOM 4997 C CA . THR A 1 628 ? -11.845 29.853 -1.677 1.00 90.88 628 THR A CA 1
ATOM 4998 C C . THR A 1 628 ? -12.341 28.746 -0.749 1.00 90.88 628 THR A C 1
ATOM 5000 O O . THR A 1 628 ? -13.538 28.484 -0.708 1.00 90.88 628 THR A O 1
ATOM 5003 N N . SER A 1 629 ? -11.473 28.163 0.089 1.00 88.38 629 SER A N 1
ATOM 5004 C CA . SER A 1 629 ? -11.886 27.163 1.093 1.00 88.38 629 SER A CA 1
ATOM 5005 C C . SER A 1 629 ? -12.769 27.717 2.224 1.00 88.38 629 SER A C 1
ATOM 5007 O O . SER A 1 629 ? -13.208 26.961 3.087 1.00 88.38 629 SER A O 1
ATOM 5009 N N . ARG A 1 630 ? -13.042 29.030 2.225 1.00 86.19 630 ARG A N 1
ATOM 5010 C CA . ARG A 1 630 ? -13.966 29.721 3.140 1.00 86.19 630 ARG A CA 1
ATOM 5011 C C . ARG A 1 630 ? -15.225 30.242 2.438 1.00 86.19 630 ARG A C 1
ATOM 5013 O O . ARG A 1 630 ? -16.017 30.929 3.070 1.00 86.19 630 ARG A O 1
ATOM 5020 N N . GLY A 1 631 ? -15.389 29.972 1.142 1.00 88.25 631 GLY A N 1
ATOM 5021 C CA . GLY A 1 631 ? -16.489 30.487 0.319 1.00 88.25 631 GLY A CA 1
ATOM 5022 C C . GLY A 1 631 ? -16.331 31.940 -0.144 1.00 88.25 631 GLY A C 1
ATOM 5023 O O . GLY A 1 631 ? -17.073 32.370 -1.015 1.00 88.25 631 GLY A O 1
ATOM 5024 N N . TYR A 1 632 ? -15.341 32.689 0.355 1.00 90.06 632 TYR A N 1
ATOM 5025 C CA . TYR A 1 632 ? -15.183 34.121 0.069 1.00 90.06 632 TYR A CA 1
ATOM 5026 C C . TYR A 1 632 ? -14.810 34.434 -1.389 1.00 90.06 632 TYR A C 1
ATOM 5028 O O . TYR A 1 632 ? -15.081 35.529 -1.883 1.00 90.06 632 TYR A O 1
ATOM 5036 N N . VAL A 1 633 ? -14.204 33.487 -2.103 1.00 92.81 633 VAL A N 1
ATOM 5037 C CA . VAL A 1 633 ? -13.774 33.655 -3.497 1.00 92.81 633 VAL A CA 1
ATOM 5038 C C . VAL A 1 633 ? -14.184 32.431 -4.302 1.00 92.81 633 VAL A C 1
ATOM 5040 O O . VAL A 1 633 ? -13.817 31.311 -3.952 1.00 92.81 633 VAL A O 1
ATOM 5043 N N . LYS A 1 634 ? -14.891 32.631 -5.416 1.00 90.75 634 LYS A N 1
ATOM 5044 C CA . LYS A 1 634 ? -15.118 31.569 -6.400 1.00 90.75 634 LYS A CA 1
ATOM 5045 C C . LYS A 1 634 ? -13.878 31.451 -7.283 1.00 90.75 634 LYS A C 1
ATOM 5047 O O . LYS A 1 634 ? -13.436 32.441 -7.860 1.00 90.75 634 LYS A O 1
ATOM 5052 N N . THR A 1 635 ? -13.333 30.242 -7.398 1.00 93.44 635 THR A N 1
ATOM 5053 C CA . THR A 1 635 ? -12.238 29.929 -8.329 1.00 93.44 635 THR A CA 1
ATOM 5054 C C . THR A 1 635 ? -12.786 29.219 -9.564 1.00 93.44 635 THR A C 1
ATOM 5056 O O . THR A 1 635 ? -13.661 28.360 -9.454 1.00 93.44 635 THR A O 1
ATOM 5059 N N . GLN A 1 636 ? -12.238 29.534 -10.732 1.00 90.69 636 GLN A N 1
ATOM 5060 C CA . GLN A 1 636 ? -12.304 28.736 -11.956 1.00 90.69 636 GLN A CA 1
ATOM 5061 C C . GLN A 1 636 ? -10.871 28.531 -12.464 1.00 90.69 636 GLN A C 1
ATOM 5063 O O . GLN A 1 636 ? -10.051 29.442 -12.367 1.00 90.69 636 GLN A O 1
ATOM 5068 N N . PHE A 1 637 ? -10.539 27.350 -12.980 1.00 91.38 637 PHE A N 1
ATOM 5069 C CA . PHE A 1 637 ? -9.201 27.054 -13.500 1.00 91.38 637 PHE A CA 1
ATOM 5070 C C . PHE A 1 637 ? -9.293 26.631 -14.965 1.00 91.38 637 PHE A C 1
ATOM 5072 O O . PHE A 1 637 ? -10.043 25.718 -15.297 1.00 91.38 637 PHE A O 1
ATOM 5079 N N . SER A 1 638 ? -8.552 27.307 -15.842 1.00 85.56 638 SER A N 1
ATOM 5080 C CA . SER A 1 638 ? -8.545 27.035 -17.283 1.00 85.56 638 SER A CA 1
ATOM 5081 C C . SER A 1 638 ? -7.240 27.530 -17.910 1.00 85.56 638 SER A C 1
ATOM 5083 O O . SER A 1 638 ? -6.665 28.503 -17.430 1.00 85.56 638 SER A O 1
ATOM 5085 N N . TRP A 1 639 ? -6.742 26.864 -18.956 1.00 88.56 639 TRP A N 1
ATOM 5086 C CA . TRP A 1 639 ? -5.542 27.274 -19.715 1.00 88.56 639 TRP A CA 1
ATOM 5087 C C . TRP A 1 639 ? -4.275 27.573 -18.873 1.00 88.56 639 TRP A C 1
ATOM 5089 O O . TRP A 1 639 ? -3.468 28.418 -19.242 1.00 88.56 639 TRP A O 1
ATOM 5099 N N . GLN A 1 640 ? -4.078 26.873 -17.746 1.00 90.00 640 GLN A N 1
ATOM 5100 C CA . GLN A 1 640 ? -3.019 27.135 -16.744 1.00 90.00 640 GLN A CA 1
ATOM 5101 C C . GLN A 1 640 ? -3.144 28.467 -15.971 1.00 90.00 640 GLN A C 1
ATOM 5103 O O . GLN A 1 640 ? -2.192 28.888 -15.312 1.00 90.00 640 GLN A O 1
ATOM 5108 N N . TYR A 1 641 ? -4.324 29.092 -15.956 1.00 93.06 641 TYR A N 1
ATOM 5109 C CA . TYR A 1 641 ? -4.648 30.260 -15.133 1.00 93.06 641 TYR A CA 1
ATOM 5110 C C . TYR A 1 641 ? -5.787 29.966 -14.150 1.00 93.06 641 TYR A C 1
ATOM 5112 O O . TYR A 1 641 ? -6.791 29.331 -14.479 1.00 93.06 641 TYR A O 1
ATOM 5120 N N . TYR A 1 642 ? -5.625 30.457 -12.924 1.00 94.00 642 TYR A N 1
ATOM 5121 C CA . TYR A 1 642 ? -6.686 30.580 -11.936 1.00 94.00 642 TYR A CA 1
ATOM 5122 C C . TYR A 1 642 ? -7.382 31.928 -12.120 1.00 94.00 642 TYR A C 1
ATOM 5124 O O . TYR A 1 642 ? -6.747 32.978 -12.014 1.00 94.00 642 TYR A O 1
ATOM 5132 N N . TYR A 1 643 ? -8.687 31.884 -12.354 1.00 94.19 643 TYR A N 1
ATOM 5133 C CA . TYR A 1 643 ? -9.578 33.033 -12.395 1.00 94.19 643 TYR A CA 1
ATOM 5134 C C . TYR A 1 643 ? -10.358 33.067 -11.083 1.00 94.19 643 TYR A C 1
ATOM 5136 O O . TYR A 1 643 ? -11.089 32.130 -10.754 1.00 94.19 643 TYR A O 1
ATOM 5144 N N . TYR A 1 644 ? -10.180 34.139 -10.323 1.00 94.50 644 TYR A N 1
ATOM 5145 C CA . TYR A 1 644 ? -10.811 34.352 -9.029 1.00 94.50 644 TYR A CA 1
ATOM 5146 C C . TYR A 1 644 ? -11.860 35.457 -9.139 1.00 94.50 644 TYR A C 1
ATOM 5148 O O . TYR A 1 644 ? -11.607 36.514 -9.719 1.00 94.50 644 TYR A O 1
ATOM 5156 N N . THR A 1 645 ? -13.029 35.233 -8.546 1.00 92.25 645 THR A N 1
ATOM 5157 C CA . THR A 1 645 ? -14.117 36.215 -8.459 1.00 92.25 645 THR A CA 1
ATOM 5158 C C . THR A 1 645 ? -14.567 36.338 -7.011 1.00 92.25 645 THR A C 1
ATOM 5160 O O . THR A 1 645 ? -14.844 35.332 -6.353 1.00 92.25 645 THR A O 1
ATOM 5163 N N . LEU A 1 646 ? -14.615 37.567 -6.500 1.00 91.06 646 LEU A N 1
ATOM 5164 C CA . LEU A 1 646 ? -15.063 37.861 -5.143 1.00 91.06 646 LEU A CA 1
ATOM 5165 C C . LEU A 1 646 ? -16.569 37.575 -5.005 1.00 91.06 646 LEU A C 1
ATOM 5167 O O . LEU A 1 646 ? -17.358 37.919 -5.883 1.00 91.06 646 LEU A O 1
ATOM 5171 N N . THR A 1 647 ? -16.960 36.934 -3.906 1.00 90.06 647 THR A N 1
ATOM 5172 C CA . THR A 1 647 ? -18.375 36.695 -3.556 1.00 90.06 647 THR A CA 1
ATOM 5173 C C . THR A 1 647 ? -18.920 37.832 -2.680 1.00 90.06 647 THR A C 1
ATOM 5175 O O . THR A 1 647 ? -18.116 38.544 -2.071 1.00 90.06 647 THR A O 1
ATOM 5178 N N . PRO A 1 648 ? -20.250 38.015 -2.560 1.00 87.00 648 PRO A N 1
ATOM 5179 C CA . PRO A 1 648 ? -20.832 38.965 -1.606 1.00 87.00 648 PRO A CA 1
ATOM 5180 C C . PRO A 1 648 ? -20.343 38.737 -0.165 1.00 87.00 648 PRO A C 1
ATOM 5182 O O . PRO A 1 648 ? -19.926 39.674 0.512 1.00 87.00 648 PRO A O 1
ATOM 5185 N N . GLU A 1 649 ? -20.280 37.480 0.270 1.00 86.81 649 GLU A N 1
ATOM 5186 C CA . GLU A 1 649 ? -19.804 37.071 1.594 1.00 86.81 649 GLU A CA 1
ATOM 5187 C C . GLU A 1 649 ? -18.309 37.381 1.774 1.00 86.81 649 GLU A C 1
ATOM 5189 O O . GLU A 1 649 ? -17.857 37.791 2.845 1.00 86.81 649 GLU A O 1
ATOM 5194 N N . GLY A 1 650 ? -17.527 37.221 0.703 1.00 88.31 650 GLY A N 1
ATOM 5195 C CA . GLY A 1 650 ? -16.122 37.607 0.663 1.00 88.31 650 GLY A CA 1
ATOM 5196 C C . GLY A 1 650 ? -15.900 39.115 0.685 1.00 88.31 650 GLY A C 1
ATOM 5197 O O . GLY A 1 650 ? -14.923 39.565 1.282 1.00 88.31 650 GLY A O 1
ATOM 5198 N N . LEU A 1 651 ? -16.791 39.905 0.081 1.00 86.75 651 LEU A N 1
ATOM 5199 C CA . LEU A 1 651 ? -16.726 41.366 0.126 1.00 86.75 651 LEU A CA 1
ATOM 5200 C C . LEU A 1 651 ? -16.898 41.880 1.559 1.00 86.75 651 LEU A C 1
ATOM 5202 O O . LEU A 1 651 ? -16.132 42.742 1.994 1.00 86.75 651 LEU A O 1
ATOM 5206 N N . ASP A 1 652 ? -17.846 41.314 2.304 1.00 85.56 652 ASP A N 1
ATOM 5207 C CA . ASP A 1 652 ? -18.071 41.664 3.707 1.00 85.56 652 ASP A CA 1
ATOM 5208 C C . ASP A 1 652 ? -16.883 41.251 4.592 1.00 85.56 652 ASP A C 1
ATOM 5210 O O . ASP A 1 652 ? -16.395 42.070 5.374 1.00 85.56 652 ASP A O 1
ATOM 5214 N N . TYR A 1 653 ? -16.328 40.048 4.389 1.00 90.19 653 TYR A N 1
ATOM 5215 C CA . TYR A 1 653 ? -15.098 39.614 5.065 1.00 90.19 653 TYR A CA 1
ATOM 5216 C C . TYR A 1 653 ? -13.896 40.528 4.770 1.00 90.19 653 TYR A C 1
ATOM 5218 O O . TYR A 1 653 ? -13.150 40.886 5.683 1.00 90.19 653 TYR A O 1
ATOM 5226 N N . LEU A 1 654 ? -13.689 40.930 3.510 1.00 88.50 654 LEU A N 1
ATOM 5227 C CA . LEU A 1 654 ? -12.602 41.848 3.153 1.00 88.50 654 LEU A CA 1
ATOM 5228 C C . LEU A 1 654 ? -12.817 43.245 3.748 1.00 88.50 654 LEU A C 1
ATOM 5230 O O . LEU A 1 654 ? -11.844 43.862 4.182 1.00 88.50 654 LEU A O 1
ATOM 5234 N N . ARG A 1 655 ? -14.065 43.728 3.826 1.00 84.94 655 ARG A N 1
ATOM 5235 C CA . ARG A 1 655 ? -14.396 45.013 4.460 1.00 84.94 655 ARG A CA 1
ATOM 5236 C C . ARG A 1 655 ? -14.089 44.998 5.959 1.00 84.94 655 ARG A C 1
ATOM 5238 O O . ARG A 1 655 ? -13.454 45.933 6.448 1.00 84.94 655 ARG A O 1
ATOM 5245 N N . GLU A 1 656 ? -14.471 43.930 6.662 1.00 87.50 656 GLU A N 1
ATOM 5246 C CA . GLU A 1 656 ? -14.129 43.723 8.076 1.00 87.50 656 GLU A CA 1
ATOM 5247 C C . GLU A 1 656 ? -12.606 43.650 8.267 1.00 87.50 656 GLU A C 1
ATOM 5249 O O . GLU A 1 656 ? -12.057 44.360 9.109 1.00 87.50 656 GLU A O 1
ATOM 5254 N N . TRP A 1 657 ? -11.905 42.851 7.453 1.00 86.94 657 TRP A N 1
ATOM 5255 C CA . TRP A 1 657 ? -10.465 42.598 7.594 1.00 86.94 657 TRP A CA 1
ATOM 5256 C C . TRP A 1 657 ? -9.578 43.805 7.245 1.00 86.94 657 TRP A C 1
ATOM 5258 O O . TRP A 1 657 ? -8.513 43.975 7.840 1.00 86.94 657 TRP A O 1
ATOM 5268 N N . LEU A 1 658 ? -9.998 44.642 6.292 1.00 88.19 658 LEU A N 1
ATOM 5269 C CA . LEU A 1 658 ? -9.304 45.882 5.914 1.00 88.19 658 LEU A CA 1
ATOM 5270 C C . LEU A 1 658 ? -9.756 47.106 6.733 1.00 88.19 658 LEU A C 1
ATOM 5272 O O . LEU A 1 658 ? -9.133 48.160 6.614 1.00 88.19 658 LEU A O 1
ATOM 5276 N N . HIS A 1 659 ? -10.800 46.966 7.559 1.00 83.44 659 HIS A N 1
ATOM 5277 C CA . HIS A 1 659 ? -11.429 48.036 8.346 1.00 83.44 659 HIS A CA 1
ATOM 5278 C C . HIS A 1 659 ? -11.919 49.220 7.484 1.00 83.44 659 HIS A C 1
ATOM 5280 O O . HIS A 1 659 ? -11.689 50.385 7.811 1.00 83.44 659 HIS A O 1
ATOM 5286 N N . LEU A 1 660 ? -12.580 48.921 6.360 1.00 81.88 660 LEU A N 1
ATOM 5287 C CA . LEU A 1 660 ? -13.069 49.924 5.403 1.00 81.88 660 LEU A CA 1
ATOM 5288 C C . LEU A 1 660 ? -14.543 50.305 5.661 1.00 81.88 660 LEU A C 1
ATOM 5290 O O . LEU A 1 660 ? -15.336 49.444 6.048 1.00 81.88 660 LEU A O 1
ATOM 5294 N N . PRO A 1 661 ? -14.951 51.567 5.422 1.00 76.56 661 PRO A N 1
ATOM 5295 C CA . PRO A 1 661 ? -16.348 51.979 5.547 1.00 76.56 661 PRO A CA 1
ATOM 5296 C C . PRO A 1 661 ? -17.234 51.339 4.464 1.00 76.56 661 PRO A C 1
ATOM 5298 O O . PRO A 1 661 ? -16.778 51.010 3.369 1.00 76.56 661 PRO A O 1
ATOM 5301 N N . ALA A 1 662 ? -18.530 51.192 4.763 1.00 61.78 662 ALA A N 1
ATOM 5302 C CA . ALA A 1 662 ? -19.505 50.512 3.899 1.00 61.78 662 ALA A CA 1
ATOM 5303 C C . ALA A 1 662 ? -19.746 51.184 2.531 1.00 61.78 662 ALA A C 1
ATOM 5305 O O . ALA A 1 662 ? -20.253 50.538 1.619 1.00 61.78 662 ALA A O 1
ATOM 5306 N N . GLU A 1 663 ? -19.366 52.454 2.390 1.00 65.50 663 GLU A N 1
ATOM 5307 C CA . GLU A 1 663 ? -19.540 53.270 1.183 1.00 65.50 663 GLU A CA 1
ATOM 5308 C C . GLU A 1 663 ? -18.597 52.873 0.030 1.00 65.50 663 GLU A C 1
ATOM 5310 O O . GLU A 1 663 ? -18.909 53.110 -1.136 1.00 65.50 663 GLU A O 1
ATOM 5315 N N . ILE A 1 664 ? -17.460 52.228 0.326 1.00 66.19 664 ILE A N 1
ATOM 5316 C CA . ILE A 1 664 ? -16.509 51.791 -0.704 1.00 66.19 664 ILE A CA 1
ATOM 5317 C C . ILE A 1 664 ? -16.927 50.413 -1.237 1.00 66.19 664 ILE A C 1
ATOM 5319 O O . ILE A 1 664 ? -17.014 49.434 -0.489 1.00 66.19 664 ILE A O 1
ATOM 5323 N N . VAL A 1 665 ? -17.142 50.337 -2.552 1.00 65.44 665 VAL A N 1
ATOM 5324 C CA . VAL A 1 665 ? -17.475 49.115 -3.302 1.00 65.44 665 VAL A CA 1
ATOM 5325 C C . VAL A 1 665 ? -16.448 48.834 -4.411 1.00 65.44 665 VAL A C 1
ATOM 5327 O O . VAL A 1 665 ? -15.838 49.780 -4.914 1.00 65.44 665 VAL A O 1
ATOM 5330 N N . PRO A 1 666 ? -16.256 47.561 -4.820 1.00 69.06 666 PRO A N 1
ATOM 5331 C CA . PRO A 1 666 ? -15.342 47.200 -5.905 1.00 69.06 666 PRO A CA 1
ATOM 5332 C C . PRO A 1 666 ? -15.751 47.820 -7.244 1.00 69.06 666 PRO A C 1
ATOM 5334 O O . PRO A 1 666 ? -16.935 48.076 -7.485 1.00 69.06 666 PRO A O 1
ATOM 5337 N N . ALA A 1 667 ? -14.796 47.957 -8.167 1.00 62.72 667 ALA A N 1
ATOM 5338 C CA . ALA A 1 667 ? -15.032 48.492 -9.510 1.00 62.72 667 ALA A CA 1
ATOM 5339 C C . ALA A 1 667 ? -16.161 47.762 -10.271 1.00 62.72 667 ALA A C 1
ATOM 5341 O O . ALA A 1 667 ? -16.920 48.390 -11.006 1.00 62.72 667 ALA A O 1
ATOM 5342 N N . THR A 1 668 ? -16.334 46.456 -10.039 1.00 60.34 668 THR A N 1
ATOM 5343 C CA . THR A 1 668 ? -17.404 45.624 -10.622 1.00 60.34 668 THR A CA 1
ATOM 5344 C C . THR A 1 668 ? -18.816 45.948 -10.122 1.00 60.34 668 THR A C 1
ATOM 5346 O O . THR A 1 668 ? -19.784 45.620 -10.807 1.00 60.34 668 THR A O 1
ATOM 5349 N N . HIS A 1 669 ? -18.962 46.607 -8.968 1.00 62.09 669 HIS A N 1
ATOM 5350 C CA . HIS A 1 669 ? -20.255 47.061 -8.438 1.00 62.09 669 HIS A CA 1
ATOM 5351 C C . HIS A 1 669 ? -20.637 48.478 -8.894 1.00 62.09 669 HIS A C 1
ATOM 5353 O O . HIS A 1 669 ? -21.800 48.874 -8.767 1.00 62.09 669 HIS A O 1
ATOM 5359 N N . ILE A 1 670 ? -19.698 49.241 -9.461 1.00 62.25 670 ILE A N 1
ATOM 5360 C CA . ILE A 1 670 ? -19.977 50.564 -10.018 1.00 62.25 670 ILE A CA 1
ATOM 5361 C C . ILE A 1 670 ? -20.700 50.380 -11.356 1.00 62.25 670 ILE A C 1
ATOM 5363 O O . ILE A 1 670 ? -20.091 50.062 -12.378 1.00 62.25 670 ILE A O 1
ATOM 5367 N N . LYS A 1 671 ? -22.019 50.615 -11.376 1.00 52.44 671 LYS A N 1
ATOM 5368 C CA . LYS A 1 671 ? -22.779 50.704 -12.631 1.00 52.44 671 LYS A CA 1
ATOM 5369 C C . LYS A 1 671 ? -22.213 51.842 -13.482 1.00 52.44 671 LYS A C 1
ATOM 5371 O O . LYS A 1 671 ? -22.540 53.003 -13.247 1.00 52.44 671 LYS A O 1
ATOM 5376 N N . GLN A 1 672 ? -21.432 51.510 -14.510 1.00 50.44 672 GLN A N 1
ATOM 5377 C CA . GLN A 1 672 ? -21.121 52.461 -15.572 1.00 50.44 672 GLN A CA 1
ATOM 5378 C C . GLN A 1 672 ? -22.434 52.983 -16.162 1.00 50.44 672 GLN A C 1
ATOM 5380 O O . GLN A 1 672 ? -23.236 52.224 -16.716 1.00 50.44 672 GLN A O 1
ATOM 5385 N N . GLN A 1 673 ? -22.656 54.289 -16.029 1.00 40.66 673 GLN A N 1
ATOM 5386 C CA . GLN A 1 673 ? -23.789 54.967 -16.634 1.00 40.66 673 GLN A CA 1
ATOM 5387 C C . GLN A 1 673 ? -23.603 54.921 -18.152 1.00 40.66 673 GLN A C 1
ATOM 5389 O O . GLN A 1 673 ? -22.821 55.687 -18.712 1.00 40.66 673 GLN A O 1
ATOM 5394 N N . ARG A 1 674 ? -24.293 53.984 -18.820 1.00 42.03 674 ARG A N 1
ATOM 5395 C CA . ARG A 1 674 ? -24.297 53.892 -20.284 1.00 42.03 674 ARG A CA 1
ATOM 5396 C C . ARG A 1 674 ? -24.714 55.247 -20.848 1.00 42.03 674 ARG A C 1
ATOM 5398 O O . ARG A 1 674 ? -25.854 55.665 -20.651 1.00 42.03 674 ARG A O 1
ATOM 5405 N N . SER A 1 675 ? -23.803 55.911 -21.554 1.00 43.34 675 SER A N 1
ATOM 5406 C CA . SER A 1 675 ? -24.140 57.076 -22.362 1.00 43.34 675 SER A CA 1
ATOM 5407 C C . SER A 1 675 ? -25.238 56.687 -23.354 1.00 43.34 675 SER A C 1
ATOM 5409 O O . SER A 1 675 ? -25.209 55.599 -23.937 1.00 43.34 675 SER A O 1
ATOM 5411 N N . HIS A 1 676 ? -26.247 57.547 -23.513 1.00 45.31 676 HIS A N 1
ATOM 5412 C CA . HIS A 1 676 ? -27.332 57.281 -24.453 1.00 45.31 676 HIS A CA 1
ATOM 5413 C C . HIS A 1 676 ? -26.763 57.148 -25.869 1.00 45.31 676 HIS A C 1
ATOM 5415 O O . HIS A 1 676 ? -26.235 58.110 -26.425 1.00 45.31 676 HIS A O 1
ATOM 5421 N N . ALA A 1 677 ? -26.916 55.967 -26.469 1.00 39.91 677 ALA A N 1
ATOM 5422 C CA . ALA A 1 677 ? -26.781 55.829 -27.910 1.00 39.91 677 ALA A CA 1
ATOM 5423 C C . ALA A 1 677 ? -27.872 56.697 -28.575 1.00 39.91 677 ALA A C 1
ATOM 5425 O O . ALA A 1 677 ? -29.044 56.552 -28.209 1.00 39.91 677 ALA A O 1
ATOM 5426 N N . PRO A 1 678 ? -27.525 57.610 -29.500 1.00 46.16 678 PRO A N 1
ATOM 5427 C CA . PRO A 1 678 ? -28.503 58.499 -30.115 1.00 46.16 678 PRO A CA 1
ATOM 5428 C C . PRO A 1 678 ? -29.501 57.718 -30.995 1.00 46.16 678 PRO A C 1
ATOM 5430 O O . PRO A 1 678 ? -29.149 56.656 -31.523 1.00 46.16 678 PRO A O 1
ATOM 5433 N N . PRO A 1 679 ? -30.742 58.214 -31.181 1.00 43.59 679 PRO A N 1
ATOM 5434 C CA . PRO A 1 679 ? -31.769 57.507 -31.944 1.00 43.59 679 PRO A CA 1
ATOM 5435 C C . PRO A 1 679 ? -31.354 57.255 -33.398 1.00 43.59 679 PRO A C 1
ATOM 5437 O O . PRO A 1 679 ? -30.913 58.157 -34.110 1.00 43.59 679 PRO A O 1
ATOM 5440 N N . ARG A 1 680 ? -31.521 56.013 -33.864 1.00 41.09 680 ARG A N 1
ATOM 5441 C CA . ARG A 1 680 ? -31.077 55.592 -35.197 1.00 41.09 680 ARG A CA 1
ATOM 5442 C C . ARG A 1 680 ? -32.134 55.877 -36.269 1.00 41.09 680 ARG A C 1
ATOM 5444 O O . ARG A 1 680 ? -32.840 54.963 -36.685 1.00 41.09 680 ARG A O 1
ATOM 5451 N N . GLY A 1 681 ? -32.187 57.115 -36.762 1.00 37.22 681 GLY A N 1
ATOM 5452 C CA . GLY A 1 681 ? -32.871 57.406 -38.025 1.00 37.22 681 GLY A CA 1
ATOM 5453 C C . GLY A 1 681 ? -33.209 58.871 -38.287 1.00 37.22 681 GLY A C 1
ATOM 5454 O O . GLY A 1 681 ? -34.229 59.340 -37.802 1.00 37.22 681 GLY A O 1
ATOM 5455 N N . MET A 1 682 ? -32.402 59.537 -39.122 1.00 34.31 682 MET A N 1
ATOM 5456 C CA . MET A 1 682 ? -32.818 60.452 -40.203 1.00 34.31 682 MET A CA 1
ATOM 5457 C C . MET A 1 682 ? -31.584 60.865 -41.044 1.00 34.31 682 MET A C 1
ATOM 5459 O O . MET A 1 682 ? -30.491 60.349 -40.816 1.00 34.31 682 MET A O 1
ATOM 5463 N N . MET A 1 683 ? -31.803 61.699 -42.069 1.00 33.50 683 MET A N 1
ATOM 5464 C CA . MET A 1 683 ? -30.840 62.231 -43.059 1.00 33.50 683 MET A CA 1
ATOM 5465 C C . MET A 1 683 ? -29.492 62.710 -42.464 1.00 33.50 683 MET A C 1
ATOM 5467 O O . MET A 1 683 ? -29.444 63.109 -41.307 1.00 33.50 683 MET A O 1
ATOM 5471 N N . GLY A 1 684 ? -28.370 62.762 -43.196 1.00 30.44 684 GLY A N 1
ATOM 5472 C CA . GLY A 1 684 ? -28.147 62.581 -44.642 1.00 30.44 684 GLY A CA 1
ATOM 5473 C C . GLY A 1 684 ? -27.504 63.829 -45.281 1.00 30.44 684 GLY A C 1
ATOM 5474 O O . GLY A 1 684 ? -27.799 64.936 -44.850 1.00 30.44 684 GLY A O 1
ATOM 5475 N N . GLY A 1 685 ? -26.668 63.648 -46.314 1.00 29.69 685 GLY A N 1
ATOM 5476 C CA . GLY A 1 685 ? -26.029 64.739 -47.079 1.00 29.69 685 GLY A CA 1
ATOM 5477 C C . GLY A 1 685 ? -24.519 64.924 -46.832 1.00 29.69 685 GLY A C 1
ATOM 5478 O O . GLY A 1 685 ? -24.058 64.755 -45.712 1.00 29.69 685 GLY A O 1
ATOM 5479 N N . GLU A 1 686 ? -23.793 65.191 -47.931 1.00 30.30 686 GLU A N 1
ATOM 5480 C CA . GLU A 1 686 ? -22.668 66.146 -48.136 1.00 30.30 686 GLU A CA 1
ATOM 5481 C C . GLU A 1 686 ? -21.675 66.380 -46.965 1.00 30.30 686 GLU A C 1
ATOM 5483 O O . GLU A 1 686 ? -22.067 66.684 -45.849 1.00 30.30 686 GLU A O 1
ATOM 5488 N N . GLY A 1 687 ? -20.344 66.299 -47.102 1.00 30.14 687 GLY A N 1
ATOM 5489 C CA . GLY A 1 687 ? -19.438 66.729 -48.187 1.00 30.14 687 GLY A CA 1
ATOM 5490 C C . GLY A 1 687 ? -18.367 67.654 -47.551 1.00 30.14 687 GLY A C 1
ATOM 5491 O O . GLY A 1 687 ? -18.654 68.291 -46.547 1.00 30.14 687 GLY A O 1
ATOM 5492 N N . GLU A 1 688 ? -17.110 67.788 -47.988 1.00 33.38 688 GLU A N 1
ATOM 5493 C CA . GLU A 1 688 ? -16.361 67.262 -49.140 1.00 33.38 688 GLU A CA 1
ATOM 5494 C C . GLU A 1 688 ? -14.829 67.432 -48.873 1.00 33.38 688 GLU A C 1
ATOM 5496 O O . GLU A 1 688 ? -14.469 68.210 -47.993 1.00 33.38 688 GLU A O 1
ATOM 5501 N N . ARG A 1 689 ? -13.945 66.816 -49.694 1.00 33.28 689 ARG A N 1
ATOM 5502 C CA . ARG A 1 689 ? -12.472 67.082 -49.836 1.00 33.28 689 ARG A CA 1
ATOM 5503 C C . ARG A 1 689 ? -11.585 66.685 -48.628 1.00 33.28 689 ARG A C 1
ATOM 5505 O O . ARG A 1 689 ? -11.951 66.880 -47.483 1.00 33.28 689 ARG A O 1
ATOM 5512 N N . GLU A 1 690 ? -10.378 66.121 -48.764 1.00 30.91 690 GLU A N 1
ATOM 5513 C CA . GLU A 1 690 ? -9.511 65.678 -49.886 1.00 30.91 690 GLU A CA 1
ATOM 5514 C C . GLU A 1 690 ? -8.430 64.709 -49.268 1.00 30.91 690 GLU A C 1
ATOM 5516 O O . GLU A 1 690 ? -8.347 64.648 -48.045 1.00 30.91 690 GLU A O 1
ATOM 5521 N N . ARG A 1 691 ? -7.556 63.891 -49.900 1.00 31.05 691 ARG A N 1
ATOM 5522 C CA . ARG A 1 691 ? -7.026 63.687 -51.277 1.00 31.05 691 ARG A CA 1
ATOM 5523 C C . ARG A 1 691 ? -6.959 62.174 -51.653 1.00 31.05 691 ARG A C 1
ATOM 5525 O O . ARG A 1 691 ? -7.764 61.372 -51.195 1.00 31.05 691 ARG A O 1
ATOM 5532 N N . LYS A 1 692 ? -6.001 61.798 -52.517 1.00 34.31 692 LYS A N 1
ATOM 5533 C CA . LYS A 1 692 ? -5.549 60.458 -52.988 1.00 34.31 692 LYS A CA 1
ATOM 5534 C C . LYS A 1 692 ? -4.021 60.557 -53.291 1.00 34.31 692 LYS A C 1
ATOM 5536 O O . LYS A 1 692 ? -3.497 61.650 -53.058 1.00 34.31 692 LYS A O 1
ATOM 5541 N N . PRO A 1 693 ? -3.310 59.590 -53.936 1.00 50.88 693 PRO A N 1
ATOM 5542 C CA . PRO A 1 693 ? -3.543 58.146 -54.221 1.00 50.88 693 PRO A CA 1
ATOM 5543 C C . PRO A 1 693 ? -2.436 57.254 -53.540 1.00 50.88 693 PRO A C 1
ATOM 5545 O O . PRO A 1 693 ? -1.886 57.718 -52.553 1.00 50.88 693 PRO A O 1
ATOM 5548 N N . PHE A 1 694 ? -2.040 56.001 -53.877 1.00 30.12 694 PHE A N 1
ATOM 5549 C CA . PHE A 1 694 ? -1.931 55.261 -55.159 1.00 30.12 694 PHE A CA 1
ATOM 5550 C C . PHE A 1 694 ? -1.623 53.739 -54.974 1.00 30.12 694 PHE A C 1
ATOM 5552 O O . PHE A 1 694 ? -0.803 53.404 -54.131 1.00 30.12 694 PHE A O 1
ATOM 5559 N N . GLY A 1 695 ? -2.170 52.856 -55.836 1.00 30.45 695 GLY A N 1
ATOM 5560 C CA . GLY A 1 695 ? -1.617 51.528 -56.241 1.00 30.45 695 GLY A CA 1
ATOM 5561 C C . GLY A 1 695 ? -1.590 50.329 -55.247 1.00 30.45 695 GLY A C 1
ATOM 5562 O O . GLY A 1 695 ? -1.416 50.511 -54.054 1.00 30.45 695 GLY A O 1
ATOM 5563 N N . GLY A 1 696 ? -1.699 49.047 -55.658 1.00 29.14 696 GLY A N 1
ATOM 5564 C CA . GLY A 1 696 ? -2.276 48.499 -56.907 1.00 29.14 696 GLY A CA 1
ATOM 5565 C C . GLY A 1 696 ? -1.552 47.328 -57.619 1.00 29.14 696 GLY A C 1
ATOM 5566 O O . GLY A 1 696 ? -1.020 47.557 -58.701 1.00 29.14 696 GLY A O 1
ATOM 5567 N N . ARG A 1 697 ? -1.585 46.089 -57.082 1.00 33.84 697 ARG A N 1
ATOM 5568 C CA . ARG A 1 697 ? -1.382 44.748 -57.736 1.00 33.84 697 ARG A CA 1
ATOM 5569 C C . ARG A 1 697 ? -1.452 43.667 -56.625 1.00 33.84 697 ARG A C 1
ATOM 5571 O O . ARG A 1 697 ? -0.995 43.965 -55.531 1.00 33.84 697 ARG A O 1
ATOM 5578 N N . GLY A 1 698 ? -1.983 42.441 -56.750 1.00 29.70 698 GLY A N 1
ATOM 5579 C CA . GLY A 1 698 ? -2.553 41.647 -57.862 1.00 29.70 698 GLY A CA 1
ATOM 5580 C C . GLY A 1 698 ? -1.885 40.249 -57.911 1.00 29.70 698 GLY A C 1
ATOM 5581 O O . GLY A 1 698 ? -0.681 40.192 -57.711 1.00 29.70 698 GLY A O 1
ATOM 5582 N N . GLY A 1 699 ? -2.530 39.098 -58.170 1.00 30.94 699 GLY A N 1
ATOM 5583 C CA . GLY A 1 699 ? -3.946 38.748 -58.403 1.00 30.94 699 GLY A CA 1
ATOM 5584 C C . GLY A 1 699 ? -4.090 37.415 -59.193 1.00 30.94 699 GLY A C 1
ATOM 5585 O O . GLY A 1 699 ? -3.195 37.105 -59.974 1.00 30.94 699 GLY A O 1
ATOM 5586 N N . ARG A 1 700 ? -5.236 36.701 -59.069 1.00 34.88 700 ARG A N 1
ATOM 5587 C CA . ARG A 1 700 ? -5.561 35.332 -59.606 1.00 34.88 700 ARG A CA 1
ATOM 5588 C C . ARG A 1 700 ? -4.876 34.177 -58.844 1.00 34.88 700 ARG A C 1
ATOM 5590 O O . ARG A 1 700 ? -3.744 34.347 -58.421 1.00 34.88 700 ARG A O 1
ATOM 5597 N N . GLY A 1 701 ? -5.457 32.983 -58.652 1.00 29.44 701 GLY A N 1
ATOM 5598 C CA . GLY A 1 701 ? -6.806 32.393 -58.862 1.00 29.44 701 GLY A CA 1
ATOM 5599 C C . GLY A 1 701 ? -6.782 30.974 -58.225 1.00 29.44 701 GLY A C 1
ATOM 5600 O O . GLY A 1 701 ? -5.694 30.429 -58.098 1.00 29.44 701 GLY A O 1
ATOM 5601 N N . GLY A 1 702 ? -7.832 30.340 -57.683 1.00 31.59 702 GLY A N 1
ATOM 5602 C CA . GLY A 1 702 ? -9.229 30.184 -58.123 1.00 31.59 702 GLY A CA 1
ATOM 5603 C C . GLY A 1 702 ? -9.390 28.798 -58.788 1.00 31.59 702 GLY A C 1
ATOM 5604 O O . GLY A 1 702 ? -8.608 28.502 -59.682 1.00 31.59 702 GLY A O 1
ATOM 5605 N N . GLY A 1 703 ? -10.322 27.900 -58.440 1.00 30.25 703 GLY A N 1
ATOM 5606 C CA . GLY A 1 703 ? -11.405 27.874 -57.434 1.00 30.25 703 GLY A CA 1
ATOM 5607 C C . GLY A 1 703 ? -12.538 26.939 -57.919 1.00 30.25 703 GLY A C 1
ATOM 5608 O O . GLY A 1 703 ? -12.574 26.664 -59.116 1.00 30.25 703 GLY A O 1
ATOM 5609 N N . ASP A 1 704 ? -13.468 26.474 -57.065 1.00 31.08 704 ASP A N 1
ATOM 5610 C CA . ASP A 1 704 ? -14.774 25.975 -57.555 1.00 31.08 704 ASP A CA 1
ATOM 5611 C C . ASP A 1 704 ? -15.941 26.018 -56.529 1.00 31.08 704 ASP A C 1
ATOM 5613 O O . ASP A 1 704 ? -15.740 26.307 -55.351 1.00 31.08 704 ASP A O 1
ATOM 5617 N N . ARG A 1 705 ? -17.155 25.778 -57.053 1.00 33.28 705 ARG A N 1
ATOM 5618 C CA . ARG A 1 705 ? -18.532 25.801 -56.494 1.00 33.28 705 ARG A CA 1
ATOM 5619 C C . ARG A 1 705 ? -18.739 25.047 -55.158 1.00 33.28 705 ARG A C 1
ATOM 5621 O O . ARG A 1 705 ? -17.996 24.127 -54.845 1.00 33.28 705 ARG A O 1
ATOM 5628 N N . GLY A 1 706 ? -19.802 25.313 -54.385 1.00 30.08 706 GLY A N 1
ATOM 5629 C CA . GLY A 1 706 ? -20.932 26.238 -54.597 1.00 30.08 706 GLY A CA 1
ATOM 5630 C C . GLY A 1 706 ? -21.961 26.210 -53.448 1.00 30.08 706 GLY A C 1
ATOM 5631 O O . GLY A 1 706 ? -21.757 25.535 -52.442 1.00 30.08 706 GLY A O 1
ATOM 5632 N N . ASP A 1 707 ? -23.050 26.967 -53.587 1.00 31.33 707 ASP A N 1
ATOM 5633 C CA . ASP A 1 707 ? -24.034 27.271 -52.532 1.00 31.33 707 ASP A CA 1
ATOM 5634 C C . ASP A 1 707 ? -24.962 26.099 -52.137 1.00 31.33 707 ASP A C 1
ATOM 5636 O O . ASP A 1 707 ? -25.355 25.329 -53.013 1.00 31.33 707 ASP A O 1
ATOM 5640 N N . ARG A 1 708 ? -25.452 26.067 -50.874 1.00 30.22 708 ARG A N 1
ATOM 5641 C CA . ARG A 1 708 ? -26.900 26.258 -50.579 1.00 30.22 708 ARG A CA 1
ATOM 5642 C C . ARG A 1 708 ? -27.282 26.468 -49.091 1.00 30.22 708 ARG A C 1
ATOM 5644 O O . ARG A 1 708 ? -26.977 25.661 -48.228 1.00 30.22 708 ARG A O 1
ATOM 5651 N N . GLU A 1 709 ? -28.023 27.556 -48.874 1.00 30.06 709 GLU A N 1
ATOM 5652 C CA . GLU A 1 709 ? -29.042 27.904 -47.853 1.00 30.06 709 GLU A CA 1
ATOM 5653 C C . GLU A 1 709 ? -29.392 26.968 -46.660 1.00 30.06 709 GLU A C 1
ATOM 5655 O O . GLU A 1 709 ? -29.764 25.812 -46.838 1.00 30.06 709 GLU A O 1
ATOM 5660 N N . GLY A 1 710 ? -29.562 27.588 -45.475 1.00 29.58 710 GLY A N 1
ATOM 5661 C CA . GLY A 1 710 ? -30.537 27.178 -44.440 1.00 29.58 710 GLY A CA 1
ATOM 5662 C C . GLY A 1 710 ? -29.984 26.415 -43.219 1.00 29.58 710 GLY A C 1
ATOM 5663 O O . GLY A 1 710 ? -29.036 25.655 -43.322 1.00 29.58 710 GLY A O 1
ATOM 5664 N N . GLY A 1 711 ? -30.535 26.562 -42.006 1.00 27.61 711 GLY A N 1
ATOM 5665 C CA . GLY A 1 711 ? -31.605 27.468 -41.563 1.00 27.61 711 GLY A CA 1
ATOM 5666 C C . GLY A 1 711 ? -32.059 27.168 -40.122 1.00 27.61 711 GLY A C 1
ATOM 5667 O O . GLY A 1 711 ? -32.608 26.108 -39.851 1.00 27.61 711 GLY A O 1
ATOM 5668 N N . TYR A 1 712 ? -31.827 28.099 -39.190 1.00 26.50 712 TYR A N 1
ATOM 5669 C CA . TYR A 1 712 ? -32.082 27.962 -37.743 1.00 26.50 712 TYR A CA 1
ATOM 5670 C C . TYR A 1 712 ? -33.473 27.427 -37.342 1.00 26.50 712 TYR A C 1
ATOM 5672 O O . TYR A 1 712 ? -34.483 27.916 -37.853 1.00 26.50 712 TYR A O 1
ATOM 5680 N N . ARG A 1 713 ? -33.533 26.676 -36.223 1.00 31.45 713 ARG A N 1
ATOM 5681 C CA . ARG A 1 713 ? -34.311 27.123 -35.039 1.00 31.45 713 ARG A CA 1
ATOM 5682 C C . ARG A 1 713 ? -33.976 26.418 -33.712 1.00 31.45 713 ARG A C 1
ATOM 5684 O O . ARG A 1 713 ? -34.277 25.251 -33.502 1.00 31.45 713 ARG A O 1
ATOM 5691 N N . ARG A 1 714 ? -33.454 27.222 -32.778 1.00 32.47 714 ARG A N 1
ATOM 5692 C CA . ARG A 1 714 ? -33.548 27.054 -31.314 1.00 32.47 714 ARG A CA 1
ATOM 5693 C C . ARG A 1 714 ? -35.022 27.117 -30.884 1.00 32.47 714 ARG A C 1
ATOM 5695 O O . ARG A 1 714 ? -35.783 27.878 -31.486 1.00 32.47 714 ARG A O 1
ATOM 5702 N N . ARG A 1 715 ? -35.406 26.429 -29.803 1.00 28.61 715 ARG A N 1
ATOM 5703 C CA . ARG A 1 715 ? -36.648 26.728 -29.069 1.00 28.61 715 ARG A CA 1
ATOM 5704 C C . ARG A 1 715 ? -36.432 26.612 -27.560 1.00 28.61 715 ARG A C 1
ATOM 5706 O O . ARG A 1 715 ? -35.955 25.595 -27.080 1.00 28.61 715 ARG A O 1
ATOM 5713 N N . GLU A 1 716 ? -36.809 27.665 -26.848 1.00 28.94 716 GLU A N 1
ATOM 5714 C CA . GLU A 1 716 ? -36.872 27.748 -25.386 1.00 28.94 716 GLU A CA 1
ATOM 5715 C C . GLU A 1 716 ? -38.294 28.161 -24.972 1.00 28.94 716 GLU A C 1
ATOM 5717 O O . GLU A 1 716 ? -39.042 28.687 -25.796 1.00 28.94 716 GLU A O 1
ATOM 5722 N N . ALA A 1 717 ? -38.597 27.965 -23.684 1.00 30.06 717 ALA A N 1
ATOM 5723 C CA . ALA A 1 717 ? -39.648 28.617 -22.893 1.00 30.06 717 ALA A CA 1
ATOM 5724 C C . ALA A 1 717 ? -41.142 28.444 -23.275 1.00 30.06 717 ALA A C 1
ATOM 5726 O O . ALA A 1 717 ? -41.631 28.985 -24.262 1.00 30.06 717 ALA A O 1
ATOM 5727 N N . GLY A 1 718 ? -41.891 27.869 -22.321 1.00 27.86 718 GLY A N 1
ATOM 5728 C CA . GLY A 1 718 ? -43.060 28.545 -21.730 1.00 27.86 718 GLY A CA 1
ATOM 5729 C C . GLY A 1 718 ? -44.463 28.142 -22.208 1.00 27.86 718 GLY A C 1
ATOM 5730 O O . GLY A 1 718 ? -44.796 28.295 -23.379 1.00 27.86 718 GLY A O 1
ATOM 5731 N N . GLY A 1 719 ? -45.313 27.722 -21.262 1.00 26.48 719 GLY A N 1
ATOM 5732 C CA . GLY A 1 719 ? -46.760 27.525 -21.443 1.00 26.48 719 GLY A CA 1
ATOM 5733 C C . GLY A 1 719 ? -47.360 26.591 -20.382 1.00 26.48 719 GLY A C 1
ATOM 5734 O O . GLY A 1 719 ? -46.814 25.520 -20.136 1.00 26.48 719 GLY A O 1
ATOM 5735 N N . GLU A 1 720 ? -48.458 26.995 -19.741 1.00 28.92 720 GLU A N 1
ATOM 5736 C CA . GLU A 1 720 ? -49.126 26.261 -18.649 1.00 28.92 720 GLU A CA 1
ATOM 5737 C C . GLU A 1 720 ? -50.378 25.498 -19.134 1.00 28.92 720 GLU A C 1
ATOM 5739 O O . GLU A 1 720 ? -50.991 25.896 -20.123 1.00 28.92 720 GLU A O 1
ATOM 5744 N N . GLY A 1 721 ? -50.835 24.487 -18.373 1.00 27.25 721 GLY A N 1
ATOM 5745 C CA . GLY A 1 721 ? -52.275 24.167 -18.292 1.00 27.25 721 GLY A CA 1
ATOM 5746 C C . GLY A 1 721 ? -52.756 22.734 -18.597 1.00 27.25 721 GLY A C 1
ATOM 5747 O O . GLY A 1 721 ? -53.098 22.433 -19.731 1.00 27.25 721 GLY A O 1
ATOM 5748 N N . LYS A 1 722 ? -52.961 21.955 -17.519 1.00 27.55 722 LYS A N 1
ATOM 5749 C CA . LYS A 1 722 ? -54.013 20.923 -17.296 1.00 27.55 722 LYS A CA 1
ATOM 5750 C C . LYS A 1 722 ? -54.133 19.643 -18.166 1.00 27.55 722 LYS A C 1
ATOM 5752 O O . LYS A 1 722 ? -54.356 19.679 -19.363 1.00 27.55 722 LYS A O 1
ATOM 5757 N N . GLU A 1 723 ? -54.185 18.525 -17.425 1.00 30.08 723 GLU A N 1
ATOM 5758 C CA . GLU A 1 723 ? -55.133 17.384 -17.514 1.00 30.08 723 GLU A CA 1
ATOM 5759 C C . GLU A 1 723 ? -55.367 16.657 -18.863 1.00 30.08 723 GLU A C 1
ATOM 5761 O O . GLU A 1 723 ? -56.053 17.150 -19.752 1.00 30.08 723 GLU A O 1
ATOM 5766 N N . GLY A 1 724 ? -54.944 15.383 -18.934 1.00 28.14 724 GLY A N 1
ATOM 5767 C CA . GLY A 1 724 ? -55.402 14.423 -19.952 1.00 28.14 724 GLY A CA 1
ATOM 5768 C C . GLY A 1 724 ? -54.496 13.193 -20.120 1.00 28.14 724 GLY A C 1
ATOM 5769 O O . GLY A 1 724 ? -53.489 13.264 -20.815 1.00 28.14 724 GLY A O 1
ATOM 5770 N N . ALA A 1 725 ? -54.856 12.053 -19.519 1.00 28.28 725 ALA A N 1
ATOM 5771 C CA . ALA A 1 725 ? -54.252 10.747 -19.836 1.00 28.28 725 ALA A CA 1
ATOM 5772 C C . ALA A 1 725 ? -54.966 10.104 -21.046 1.00 28.28 725 ALA A C 1
ATOM 5774 O O . ALA A 1 725 ? -56.139 10.410 -21.276 1.00 28.28 725 ALA A O 1
ATOM 5775 N N . PRO A 1 726 ? -54.309 9.197 -21.801 1.00 36.38 726 PRO A N 1
ATOM 5776 C CA . PRO A 1 726 ? -54.527 7.771 -21.496 1.00 36.38 726 PRO A CA 1
ATOM 5777 C C . PRO A 1 726 ? -53.335 6.815 -21.775 1.00 36.38 726 PRO A C 1
ATOM 5779 O O . PRO A 1 726 ? -52.394 7.165 -22.474 1.00 36.38 726 PRO A O 1
ATOM 5782 N N . SER A 1 727 ? -53.444 5.584 -21.240 1.00 30.98 727 SER A N 1
ATOM 5783 C CA . SER A 1 727 ? -52.884 4.288 -21.724 1.00 30.98 727 SER A CA 1
ATOM 5784 C C . SER A 1 727 ? -51.533 4.286 -22.479 1.00 30.98 727 SER A C 1
ATOM 5786 O O . SER A 1 727 ? -51.447 4.768 -23.599 1.00 30.98 727 SER A O 1
ATOM 5788 N N . GLY A 1 728 ? -50.456 3.644 -22.021 1.00 30.16 728 GLY A N 1
ATOM 5789 C CA . GLY A 1 728 ? -50.397 2.275 -21.500 1.00 30.16 728 GLY A CA 1
ATOM 5790 C C . GLY A 1 728 ? -49.644 1.344 -22.473 1.00 30.16 728 GLY A C 1
ATOM 5791 O O . GLY A 1 728 ? -50.096 1.139 -23.592 1.00 30.16 728 GLY A O 1
ATOM 5792 N N . GLY A 1 729 ? -48.535 0.740 -22.020 1.00 35.62 729 GLY A N 1
ATOM 5793 C CA . GLY A 1 729 ? -47.933 -0.452 -22.645 1.00 35.62 729 GLY A CA 1
ATOM 5794 C C . GLY A 1 729 ? -46.770 -0.244 -23.629 1.00 35.62 729 GLY A C 1
ATOM 5795 O O . GLY A 1 729 ? -46.956 -0.334 -24.838 1.00 35.62 729 GLY A O 1
ATOM 5796 N N . PHE A 1 730 ? -45.540 -0.121 -23.115 1.00 29.02 730 PHE A N 1
ATOM 5797 C CA . PHE A 1 730 ? -44.330 -0.484 -23.867 1.00 29.02 730 PHE A CA 1
ATOM 5798 C C . PHE A 1 730 ? -43.279 -1.092 -22.927 1.00 29.02 730 PHE A C 1
ATOM 5800 O O . PHE A 1 730 ? -42.946 -0.491 -21.908 1.00 29.02 730 PHE A O 1
ATOM 5807 N N . ALA A 1 731 ? -42.777 -2.284 -23.258 1.00 34.88 731 ALA A N 1
ATOM 5808 C CA . ALA A 1 731 ? -41.795 -3.022 -22.464 1.00 34.88 731 ALA A CA 1
ATOM 5809 C C . ALA A 1 731 ? -40.804 -3.746 -23.401 1.00 34.88 731 ALA A C 1
ATOM 5811 O O . ALA A 1 731 ? -41.212 -4.678 -24.096 1.00 34.88 731 ALA A O 1
ATOM 5812 N N . PRO A 1 732 ? -39.528 -3.321 -23.472 1.00 40.12 732 PRO A N 1
ATOM 5813 C CA . PRO A 1 732 ? -38.525 -3.963 -24.320 1.00 40.12 732 PRO A CA 1
ATOM 5814 C C . PRO A 1 732 ? -37.795 -5.103 -23.587 1.00 40.12 732 PRO A C 1
ATOM 5816 O O . PRO A 1 732 ? -37.118 -4.878 -22.585 1.00 40.12 732 PRO A O 1
ATOM 5819 N N . GLU A 1 733 ? -37.879 -6.329 -24.110 1.00 32.19 733 GLU A N 1
ATOM 5820 C CA . GLU A 1 733 ? -37.080 -7.464 -23.624 1.00 32.19 733 GLU A CA 1
ATOM 5821 C C . GLU A 1 733 ? -35.614 -7.378 -24.084 1.00 32.19 733 GLU A C 1
ATOM 5823 O O . GLU A 1 733 ? -35.325 -7.209 -25.272 1.00 32.19 733 GLU A O 1
ATOM 5828 N N . PHE A 1 734 ? -34.670 -7.601 -23.165 1.00 29.77 734 PHE A N 1
ATOM 5829 C CA . PHE A 1 734 ? -33.256 -7.793 -23.496 1.00 29.77 734 PHE A CA 1
ATOM 5830 C C . PHE A 1 734 ? -32.992 -9.234 -23.963 1.00 29.77 734 PHE A C 1
ATOM 5832 O O . PHE A 1 734 ? -33.031 -10.172 -23.166 1.00 29.77 734 PHE A O 1
ATOM 5839 N N . ARG A 1 735 ? -32.643 -9.426 -25.242 1.00 33.03 735 ARG A N 1
ATOM 5840 C CA . ARG A 1 735 ? -32.143 -10.717 -25.753 1.00 33.03 735 ARG A CA 1
ATOM 5841 C C . ARG A 1 735 ? -30.619 -10.788 -25.676 1.00 33.03 735 ARG A C 1
ATOM 5843 O O . ARG A 1 735 ? -29.925 -10.277 -26.549 1.00 33.03 735 ARG A O 1
ATOM 5850 N N . GLY A 1 736 ? -30.103 -11.453 -24.644 1.00 30.33 736 GLY A N 1
ATOM 5851 C CA . GLY A 1 736 ? -28.677 -11.773 -24.529 1.00 30.33 736 GLY A CA 1
ATOM 5852 C C . GLY A 1 736 ? -28.239 -12.873 -25.506 1.00 30.33 736 GLY A C 1
ATOM 5853 O O . GLY A 1 736 ? -28.929 -13.878 -25.670 1.00 30.33 736 GLY A O 1
ATOM 5854 N N . ALA A 1 737 ? -27.071 -12.707 -26.132 1.00 31.27 737 ALA A N 1
ATOM 5855 C CA . ALA A 1 737 ? -26.457 -13.728 -26.981 1.00 31.27 737 ALA A CA 1
ATOM 5856 C C . ALA A 1 737 ? -25.637 -14.719 -26.129 1.00 31.27 737 ALA A C 1
ATOM 5858 O O . ALA A 1 737 ? -24.595 -14.366 -25.578 1.00 31.27 737 ALA A O 1
ATOM 5859 N N . GLY A 1 738 ? -26.121 -15.957 -25.996 1.00 31.73 738 GLY A N 1
ATOM 5860 C CA . GLY A 1 738 ? -25.497 -16.992 -25.164 1.00 31.73 738 GLY A CA 1
ATOM 5861 C C . GLY A 1 738 ? -24.324 -17.722 -25.834 1.00 31.73 738 GLY A C 1
ATOM 5862 O O . GLY A 1 738 ? -24.396 -18.103 -27.000 1.00 31.73 738 GLY A O 1
ATOM 5863 N N . MET A 1 739 ? -23.257 -17.971 -25.067 1.00 32.69 739 MET A N 1
ATOM 5864 C CA . MET A 1 739 ? -22.078 -18.740 -25.492 1.00 32.69 739 MET A CA 1
ATOM 5865 C C . MET A 1 739 ? -22.416 -20.225 -25.723 1.00 32.69 739 MET A C 1
ATOM 5867 O O . MET A 1 739 ? -22.921 -20.901 -24.826 1.00 32.69 739 MET A O 1
ATOM 5871 N N . GLY A 1 740 ? -22.061 -20.768 -26.890 1.00 28.97 740 GLY A N 1
ATOM 5872 C CA . GLY A 1 740 ? -22.236 -22.191 -27.197 1.00 28.97 740 GLY A CA 1
ATOM 5873 C C . GLY A 1 740 ? -21.165 -23.091 -26.565 1.00 28.97 740 GLY A C 1
ATOM 5874 O O . GLY A 1 740 ? -19.969 -22.858 -26.730 1.00 28.97 740 GLY A O 1
ATOM 5875 N N . ARG A 1 741 ? -21.583 -24.174 -25.895 1.00 35.81 741 ARG A N 1
ATOM 5876 C CA . ARG A 1 741 ? -20.722 -25.311 -25.517 1.00 35.81 741 ARG A CA 1
ATOM 5877 C C . ARG A 1 741 ? -21.453 -26.629 -25.763 1.00 35.81 741 ARG A C 1
ATOM 5879 O O . ARG A 1 741 ? -22.468 -26.898 -25.128 1.00 35.81 741 ARG A O 1
ATOM 5886 N N . GLY A 1 742 ? -20.924 -27.457 -26.662 1.00 30.72 742 GLY A N 1
ATOM 5887 C CA . GLY A 1 742 ? -21.446 -28.802 -26.907 1.00 30.72 742 GLY A CA 1
ATOM 5888 C C . GLY A 1 742 ? -21.052 -29.802 -25.813 1.00 30.72 742 GLY A C 1
ATOM 5889 O O . GLY A 1 742 ? -20.003 -29.672 -25.181 1.00 30.72 742 GLY A O 1
ATOM 5890 N N . ARG A 1 743 ? -21.876 -30.838 -25.630 1.00 34.81 743 ARG A N 1
ATOM 5891 C CA . ARG A 1 743 ? -21.529 -32.085 -24.930 1.00 34.81 743 ARG A CA 1
ATOM 5892 C C . ARG A 1 743 ? -21.843 -33.261 -25.853 1.00 34.81 743 ARG A C 1
ATOM 5894 O O . ARG A 1 743 ? -22.896 -33.268 -26.481 1.00 34.81 743 ARG A O 1
ATOM 5901 N N . GLY A 1 744 ? -20.934 -34.231 -25.931 1.00 32.12 744 GLY A N 1
ATOM 5902 C CA . GLY A 1 744 ? -21.165 -35.489 -26.645 1.00 32.12 744 GLY A CA 1
ATOM 5903 C C . GLY A 1 744 ? -21.988 -36.483 -25.820 1.00 32.12 744 GLY A C 1
ATOM 5904 O O . GLY A 1 744 ? -22.038 -36.384 -24.593 1.00 32.12 744 GLY A O 1
ATOM 5905 N N . ALA A 1 745 ? -22.605 -37.446 -26.503 1.00 34.72 745 ALA A N 1
ATOM 5906 C CA . ALA A 1 745 ? -23.254 -38.609 -25.898 1.00 34.72 745 ALA A CA 1
ATOM 5907 C C . ALA A 1 745 ? -22.291 -39.819 -25.862 1.00 34.72 745 ALA A C 1
ATOM 5909 O O . ALA A 1 745 ? -21.379 -39.882 -26.691 1.00 34.72 745 ALA A O 1
ATOM 5910 N N . PRO A 1 746 ? -22.468 -40.777 -24.931 1.00 37.72 746 PRO A N 1
ATOM 5911 C CA . PRO A 1 746 ? -21.705 -42.024 -24.918 1.00 37.72 746 PRO A CA 1
ATOM 5912 C C . PRO A 1 746 ? -22.245 -43.034 -25.955 1.00 37.72 746 PRO A C 1
ATOM 5914 O O . PRO A 1 746 ? -23.447 -43.026 -26.232 1.00 37.72 746 PRO A O 1
ATOM 5917 N N . PRO A 1 747 ? -21.395 -43.917 -26.510 1.00 49.09 747 PRO A N 1
ATOM 5918 C CA . PRO A 1 747 ? -21.830 -45.042 -27.333 1.00 49.09 747 PRO A CA 1
ATOM 5919 C C . PRO A 1 747 ? -22.300 -46.238 -26.485 1.00 49.09 747 PRO A C 1
ATOM 5921 O O . PRO A 1 747 ? -21.973 -46.344 -25.301 1.00 49.09 747 PRO A O 1
ATOM 5924 N N . SER A 1 748 ? -23.042 -47.133 -27.140 1.00 39.03 748 SER A N 1
ATOM 5925 C CA . SER A 1 748 ? -23.372 -48.501 -26.711 1.00 39.03 748 SER A CA 1
ATOM 5926 C C . SER A 1 748 ? -22.238 -49.483 -26.996 1.00 39.03 748 SER A C 1
ATOM 5928 O O . SER A 1 748 ? -21.739 -49.407 -28.144 1.00 39.03 748 SER A O 1
#

Organism: NCBI:txid746836